Protein 1HUX (pdb70)

Sequence (518 aa):
SIYTLGIDVGSTASKCIILKDGKEIVAKSLVAVGTGTSGPARSISEVLENAHMKKEDMAFTLATGYGRNSLEGIADKQMSELSCHAMGASFIWPNVHTVIDIGGQDVKVIHVENGTMTNFQMNDKCAAGTGRFLDVMANILEVKVSDLAELGAKSTKRVAISSTCTVFAESEVISQLSKGTDKIDIIAGIHRSVASRVIGLANRVGIVKDVVMTGGVAQNYGVRGALEEGLGVEIKTSPLAQYNGALGAALYAYKKAAKSIYTLGIDVGSTASKCIILKDGKEIVAKSLVAVGTGTSGPARSISEVLENAHMKKEDMAFTLATGYGRNSLEGIADKQMSELSCHAMGASFIWPNVHTVIDIGGQDVKVIHVENGTMTNFQMNDKCAAGTGRFLDVMANILEVKVSDLAELGAKSTKRVAISSTCTVFAESEVISQLSKGTDKIDIIAGIHRSVASRVIGLANRVGIVKDVVMTGGVAQNYGVRGALEEGLGVEIKTSPLAQYNGALGAALYAYKKAAK

Organism: Acidaminococcus fermentans (strain ATCC 25085 / DSM 20731 / CCUG 9996 / CIP 106432 / VR4) (NCBI:txid591001)

Radius of gyration: 27.6 Å; Cα contacts (8 Å, |Δi|>4): 1201; chains: 2; bounding box: 55×77×80 Å

InterPro domains:
  IPR002731 ATPase, BadF/BadG/BcrA/BcrD type [PF01869] (6-254)
  IPR008275 Acyl-CoA dehydratase activase domain [TIGR00241] (4-252)
  IPR043129 ATPase, nucleotide binding domain [SSF53067] (3-256)
  IPR051805 Dehydratase Activator and Reductase Protein [PTHR32329] (4-258)

B-factor: mean 43.53, std 24.85, range [10.23, 108.23]

Foldseek 3Di:
DAKAKFWADEPFKIKIWIDDLLQDTQFMFIFGDDVVPPHSVVRVVVGCVSNVHDLVRHLAYEAEYDPSCVVVVSHPYYDYLLLLLLQLVCSVPVPAQWEWEAEQQKTKIFGHDPSGGPDMFMDRDARALHVVLLVLQCVLVVHDSLCLLVLLVPDDDADAQPDLHSVSSSVVLVVCVVVVHDPSRNSLRSLLSSLVVSVVRCVVPDDDPAYEYAAPCSSSVSNVVSNCVVVVHDYHYDPCRNVSSRSSRRSVGSVVSVD/DAKAKFWADEPFKIKIWIDDLLQDTQFMFIFGCDPDPCRSVVRVVVGCVSNVHDLVSHLFYEYEYDVRVVCVVSHDYYDYLLLLLLQLVCSVPVPAQWEWEAEQQKTKIFGHDPSGGPDMFMDRDARALHVSLLVLQCVLLVHDSLCLLVLLVPDDDADAQPDLHSVSSSVVLVVCVVVVHDPSNSSLRSLLSSLVVSVVRCVVPDDDPAYEYAYPCSSSVSNVVSNCVVVVHDYHYDPCRNVSSRSSRRSVGSVVSVD

CATH classification: 3.30.420.40 (+1 more: 3.30.420.40)

Structure (mmCIF, N/CA/C/O backbone):
data_1HUX
#
_entry.id   1HUX
#
_cell.length_a   82.070
_cell.length_b   51.990
_cell.length_c   74.700
_cell.angle_alpha   90.00
_cell.angle_beta   118.81
_cell.angle_gamma   90.00
#
_symmetry.space_group_name_H-M   'P 1 21 1'
#
loop_
_entity.id
_entity.type
_entity.pdbx_description
1 polymer 'ACTIVATOR OF (R)-2-HYDROXYGLUTARYL-COA DEHYDRATASE'
2 non-polymer 'IRON/SULFUR CLUSTER'
3 non-polymer "ADENOSINE-5'-DIPHOSPHATE"
#
loop_
_atom_site.group_PDB
_atom_site.id
_atom_site.type_symbol
_atom_site.label_atom_id
_atom_site.label_alt_id
_atom_site.label_comp_id
_atom_site.label_asym_id
_atom_site.label_entity_id
_atom_site.label_seq_id
_atom_site.pdbx_PDB_ins_code
_atom_site.Cartn_x
_atom_site.Cartn_y
_atom_site.Cartn_z
_atom_site.occupancy
_atom_site.B_iso_or_equiv
_atom_site.auth_seq_id
_atom_site.auth_comp_id
_atom_site.auth_asym_id
_atom_site.auth_atom_id
_atom_site.pdbx_PDB_model_num
ATOM 1 N N . SER A 1 2 ? 34.812 20.247 29.425 1.00 14.30 2 SER A N 1
ATOM 2 C CA . SER A 1 2 ? 33.525 19.677 28.928 1.00 14.30 2 SER A CA 1
ATOM 3 C C . SER A 1 2 ? 32.303 19.901 29.838 1.00 14.30 2 SER A C 1
ATOM 4 O O . SER A 1 2 ? 31.176 19.966 29.340 1.00 14.30 2 SER A O 1
ATOM 7 N N . ILE A 1 3 ? 32.505 19.987 31.156 1.00 27.81 3 ILE A N 1
ATOM 8 C CA . ILE A 1 3 ? 31.389 20.260 32.073 1.00 27.81 3 ILE A CA 1
ATOM 9 C C . ILE A 1 3 ? 31.453 21.703 32.560 1.00 27.81 3 ILE A C 1
ATOM 10 O O . ILE A 1 3 ? 32.404 22.099 33.245 1.00 27.81 3 ILE A O 1
ATOM 15 N N . TYR A 1 4 ? 30.436 22.484 32.196 1.00 17.02 4 TYR A N 1
ATOM 16 C CA . TYR A 1 4 ? 30.394 23.895 32.568 1.00 17.02 4 TYR A CA 1
ATOM 17 C C . TYR A 1 4 ? 29.417 24.146 33.690 1.00 17.02 4 TYR A C 1
ATOM 18 O O . TYR A 1 4 ? 28.296 23.637 33.665 1.00 17.02 4 TYR A O 1
ATOM 27 N N . THR A 1 5 ? 29.850 24.934 34.673 1.00 12.77 5 THR A N 1
ATOM 28 C CA . THR A 1 5 ? 29.005 25.257 35.828 1.00 12.77 5 THR A CA 1
ATOM 29 C C . THR A 1 5 ? 28.912 26.747 36.074 1.00 12.77 5 THR A C 1
ATOM 30 O O . THR A 1 5 ? 29.779 27.535 35.673 1.00 12.77 5 THR A O 1
ATOM 34 N N . LEU A 1 6 ? 27.853 27.123 36.767 1.00 11.15 6 LEU A N 1
ATOM 35 C CA . LEU A 1 6 ? 27.605 28.514 37.035 1.00 11.15 6 LEU A CA 1
ATOM 36 C C . LEU A 1 6 ? 27.524 28.844 38.520 1.00 11.15 6 LEU A C 1
ATOM 37 O O . LEU A 1 6 ? 26.681 28.302 39.251 1.00 11.15 6 LEU A O 1
ATOM 42 N N . GLY A 1 7 ? 28.415 29.745 38.942 1.00 15.44 7 GLY A N 1
ATOM 43 C CA . GLY A 1 7 ? 28.438 30.220 40.314 1.00 15.44 7 GLY A CA 1
ATOM 44 C C . GLY A 1 7 ? 27.854 31.627 40.328 1.00 15.44 7 GLY A C 1
ATOM 45 O O . GLY A 1 7 ? 28.277 32.490 39.545 1.00 15.44 7 GLY A O 1
ATOM 46 N N . ILE A 1 8 ? 26.877 31.854 41.204 1.00 11.25 8 ILE A N 1
ATOM 47 C CA . ILE A 1 8 ? 26.226 33.154 41.310 1.00 11.25 8 ILE A CA 1
ATOM 48 C C . ILE A 1 8 ? 26.227 33.660 42.749 1.00 11.25 8 ILE A C 1
ATOM 49 O O . ILE A 1 8 ? 25.587 33.080 43.636 1.00 11.25 8 ILE A O 1
ATOM 54 N N . ASP A 1 9 ? 26.950 34.757 42.960 1.00 12.20 9 ASP A N 1
ATOM 55 C CA . ASP A 1 9 ? 27.053 35.396 44.270 1.00 12.20 9 ASP A CA 1
ATOM 56 C C . ASP A 1 9 ? 26.245 36.687 44.269 1.00 12.20 9 ASP A C 1
ATOM 57 O O . ASP A 1 9 ? 26.732 37.720 43.821 1.00 12.20 9 ASP A O 1
ATOM 62 N N . VAL A 1 10 ? 25.016 36.646 44.753 1.00 10.73 10 VAL A N 1
ATOM 63 C CA . VAL A 1 10 ? 24.206 37.862 44.755 1.00 10.73 10 VAL A CA 1
ATOM 64 C C . VAL A 1 10 ? 24.321 38.615 46.081 1.00 10.73 10 VAL A C 1
ATOM 65 O O . VAL A 1 10 ? 23.657 38.281 47.062 1.00 10.73 10 VAL A O 1
ATOM 69 N N . GLY A 1 11 ? 25.178 39.630 46.110 1.00 33.40 11 GLY A N 1
ATOM 70 C CA . GLY A 1 11 ? 25.360 40.408 47.326 1.00 33.40 11 GLY A CA 1
ATOM 71 C C . GLY A 1 11 ? 24.371 41.549 47.483 1.00 33.40 11 GLY A C 1
ATOM 72 O O . GLY A 1 11 ? 23.435 41.682 46.690 1.00 33.40 11 GLY A O 1
ATOM 73 N N . SER A 1 12 ? 24.567 42.373 48.509 1.00 37.08 12 SER A N 1
ATOM 74 C CA . SER A 1 12 ? 23.680 43.513 48.762 1.00 37.08 12 SER A CA 1
ATOM 75 C C . SER A 1 12 ? 24.051 44.713 47.873 1.00 37.08 12 SER A C 1
ATOM 76 O O . SER A 1 12 ? 23.223 45.576 47.580 1.00 37.08 12 SER A O 1
ATOM 79 N N . THR A 1 13 ? 25.304 44.741 47.438 1.00 24.99 13 THR A N 1
ATOM 80 C CA . THR A 1 13 ? 25.829 45.807 46.597 1.00 24.99 13 THR A CA 1
ATOM 81 C C . THR A 1 13 ? 25.870 45.408 45.131 1.00 24.99 13 THR A C 1
ATOM 82 O O . THR A 1 13 ? 25.497 46.174 44.247 1.00 24.99 13 THR A O 1
ATOM 86 N N . ALA A 1 14 ? 26.343 44.202 44.872 1.00 33.16 14 ALA A N 1
ATOM 87 C CA . ALA A 1 14 ? 26.453 43.758 43.503 1.00 33.16 14 ALA A CA 1
ATOM 88 C C . ALA A 1 14 ? 26.182 42.281 43.392 1.00 33.16 14 ALA A C 1
ATOM 89 O O . ALA A 1 14 ? 26.089 41.578 44.392 1.00 33.16 14 ALA A O 1
ATOM 91 N N . SER A 1 15 ? 26.061 41.819 42.156 1.00 16.06 15 SER A N 1
ATOM 92 C CA . SER A 1 15 ? 25.820 40.417 41.876 1.00 16.06 15 SER A CA 1
ATOM 93 C C . SER A 1 15 ? 26.967 39.993 40.972 1.00 16.06 15 SER A C 1
ATOM 94 O O . SER A 1 15 ? 27.163 40.570 39.893 1.00 16.06 15 SER A O 1
ATOM 97 N N . LYS A 1 16 ? 27.751 39.017 41.432 1.00 11.97 16 LYS A N 1
ATOM 98 C CA . LYS A 1 16 ? 28.894 38.520 40.659 1.00 11.97 16 LYS A CA 1
ATOM 99 C C . LYS A 1 16 ? 28.575 37.126 40.139 1.00 11.97 16 LYS A C 1
ATOM 100 O O . LYS A 1 16 ? 27.814 36.372 40.768 1.00 11.97 16 LYS A O 1
ATOM 106 N N . CYS A 1 17 ? 29.153 36.793 38.986 1.00 10.23 17 CYS A N 1
ATOM 107 C CA . CYS A 1 17 ? 28.935 35.502 38.362 1.00 10.23 17 CYS A CA 1
ATOM 108 C C . CYS A 1 17 ? 30.209 34.895 37.848 1.00 10.23 17 CYS A C 1
ATOM 109 O O . CYS A 1 17 ? 31.106 35.589 37.345 1.00 10.23 17 CYS A O 1
ATOM 112 N N . ILE A 1 18 ? 30.270 33.574 37.963 1.00 24.49 18 ILE A N 1
ATOM 113 C CA . ILE A 1 18 ? 31.409 32.819 37.482 1.00 24.49 18 ILE A CA 1
ATOM 114 C C . ILE A 1 18 ? 30.956 31.547 36.763 1.00 24.49 18 ILE A C 1
ATOM 115 O O . ILE A 1 18 ? 29.976 30.904 37.158 1.00 24.49 18 ILE A O 1
ATOM 120 N N . ILE A 1 19 ? 31.671 31.208 35.691 1.00 10.23 19 ILE A N 1
ATOM 121 C CA . ILE A 1 19 ? 31.405 29.995 34.920 1.00 10.23 19 ILE A CA 1
ATOM 122 C C . ILE A 1 19 ? 32.746 29.316 34.702 1.00 10.23 19 ILE A C 1
ATOM 123 O O . ILE A 1 19 ? 33.685 29.932 34.175 1.00 10.23 19 ILE A O 1
ATOM 128 N N . LEU A 1 20 ? 32.855 28.061 35.117 1.00 12.33 20 LEU A N 1
ATOM 129 C CA . LEU A 1 20 ? 34.106 27.346 34.892 1.00 12.33 20 LEU A CA 1
ATOM 130 C C . LEU A 1 20 ? 33.924 25.972 34.251 1.00 12.33 20 LEU A C 1
ATOM 131 O O . LEU A 1 20 ? 32.881 25.299 34.407 1.00 12.33 20 LEU A O 1
ATOM 136 N N . LYS A 1 21 ? 34.958 25.581 33.512 1.00 26.09 21 LYS A N 1
ATOM 137 C CA . LYS A 1 21 ? 34.981 24.321 32.797 1.00 26.09 21 LYS A CA 1
ATOM 138 C C . LYS A 1 21 ? 35.732 23.240 33.571 1.00 26.09 21 LYS A C 1
ATOM 139 O O . LYS A 1 21 ? 36.940 23.362 33.819 1.00 26.09 21 LYS A O 1
ATOM 145 N N . ASP A 1 22 ? 35.001 22.191 33.951 1.00 35.88 22 ASP A N 1
ATOM 146 C CA . ASP A 1 22 ? 35.560 21.049 34.677 1.00 35.88 22 ASP A CA 1
ATOM 147 C C . ASP A 1 22 ? 36.021 21.449 36.061 1.00 35.88 22 ASP A C 1
ATOM 148 O O . ASP A 1 22 ? 36.823 20.752 36.679 1.00 35.88 22 ASP A O 1
ATOM 153 N N . GLY A 1 23 ? 35.488 22.567 36.545 1.00 26.44 23 GLY A N 1
ATOM 154 C CA . GLY A 1 23 ? 35.852 23.069 37.860 1.00 26.44 23 GLY A CA 1
ATOM 155 C C . GLY A 1 23 ? 37.324 23.408 37.980 1.00 26.44 23 GLY A C 1
ATOM 156 O O . GLY A 1 23 ? 37.837 23.563 39.085 1.00 26.44 23 GLY A O 1
ATOM 157 N N . LYS A 1 24 ? 38.004 23.548 36.848 1.00 32.72 24 LYS A N 1
ATOM 158 C CA . LYS A 1 24 ? 39.430 23.834 36.870 1.00 32.72 24 LYS A CA 1
ATOM 159 C C . LYS A 1 24 ? 39.844 25.183 36.289 1.00 32.72 24 LYS A C 1
ATOM 160 O O . LYS A 1 24 ? 40.873 25.732 36.685 1.00 32.72 24 LYS A O 1
ATOM 166 N N . GLU A 1 25 ? 39.072 25.717 35.348 1.00 28.64 25 GLU A N 1
ATOM 167 C CA . GLU A 1 25 ? 39.430 27.001 34.764 1.00 28.64 25 GLU A CA 1
ATOM 168 C C . GLU A 1 25 ? 38.227 27.911 34.614 1.00 28.64 25 GLU A C 1
ATOM 169 O O . GLU A 1 25 ? 37.120 27.464 34.295 1.00 28.64 25 GLU A O 1
ATOM 175 N N . ILE A 1 26 ? 38.450 29.195 34.862 1.00 39.30 26 ILE A N 1
ATOM 176 C CA . ILE A 1 26 ? 37.399 30.199 34.745 1.00 39.30 26 ILE A CA 1
ATOM 177 C C . ILE A 1 26 ? 37.262 30.583 33.276 1.00 39.30 26 ILE A C 1
ATOM 178 O O . ILE A 1 26 ? 38.244 30.965 32.631 1.00 39.30 26 ILE A O 1
ATOM 183 N N . VAL A 1 27 ? 36.050 30.473 32.738 1.00 19.02 27 VAL A N 1
ATOM 184 C CA . VAL A 1 27 ? 35.848 30.821 31.334 1.00 19.02 27 VAL A CA 1
ATOM 185 C C . VAL A 1 27 ? 35.298 32.233 31.227 1.00 19.02 27 VAL A C 1
ATOM 186 O O . VAL A 1 27 ? 35.621 32.964 30.297 1.00 19.02 27 VAL A O 1
ATOM 190 N N . ALA A 1 28 ? 34.487 32.628 32.196 1.00 13.06 28 ALA A N 1
ATOM 191 C CA . ALA A 1 28 ? 33.926 33.960 32.165 1.00 13.06 28 ALA A CA 1
ATOM 192 C C . ALA A 1 28 ? 33.343 34.357 33.512 1.00 13.06 28 ALA A C 1
ATOM 193 O O . ALA A 1 28 ? 32.939 33.494 34.317 1.00 13.06 28 ALA A O 1
ATOM 195 N N . LYS A 1 29 ? 33.295 35.670 33.747 1.00 19.58 29 LYS A N 1
ATOM 196 C CA . LYS A 1 29 ? 32.750 36.223 34.986 1.00 19.58 29 LYS A CA 1
ATOM 197 C C . LYS A 1 29 ? 31.997 37.491 34.664 1.00 19.58 29 LYS A C 1
ATOM 198 O O . LYS A 1 29 ? 32.152 38.049 33.584 1.00 19.58 29 LYS A O 1
ATOM 204 N N . SER A 1 30 ? 31.189 37.953 35.604 1.00 32.63 30 SER A N 1
ATOM 205 C CA . SER A 1 30 ? 30.453 39.179 35.385 1.00 32.63 30 SER A CA 1
ATOM 206 C C . SER A 1 30 ? 30.115 39.845 36.724 1.00 32.63 30 SER A C 1
ATOM 207 O O . SER A 1 30 ? 30.178 39.210 37.785 1.00 32.63 30 SER A O 1
ATOM 210 N N . LEU A 1 31 ? 29.766 41.128 36.668 1.00 13.85 31 LEU A N 1
ATOM 211 C CA . LEU A 1 31 ? 29.435 41.886 37.864 1.00 13.85 31 LEU A CA 1
ATOM 212 C C . LEU A 1 31 ? 28.425 42.969 37.516 1.00 13.85 31 LEU A C 1
ATOM 213 O O . LEU A 1 31 ? 28.662 43.779 36.624 1.00 13.85 31 LEU A O 1
ATOM 218 N N . VAL A 1 32 ? 27.308 42.986 38.230 1.00 11.13 32 VAL A N 1
ATOM 219 C CA . VAL A 1 32 ? 26.258 43.955 37.970 1.00 11.13 32 VAL A CA 1
ATOM 220 C C . VAL A 1 32 ? 25.735 44.580 39.254 1.00 11.13 32 VAL A C 1
ATOM 221 O O . VAL A 1 32 ? 25.351 43.866 40.186 1.00 11.13 32 VAL A O 1
ATOM 225 N N . ALA A 1 33 ? 25.683 45.911 39.289 1.00 15.09 33 ALA A N 1
ATOM 226 C CA . ALA A 1 33 ? 25.215 46.598 40.484 1.00 15.09 33 ALA A CA 1
ATOM 227 C C . ALA A 1 33 ? 23.823 46.139 40.868 1.00 15.09 33 ALA A C 1
ATOM 228 O O . ALA A 1 33 ? 23.046 45.684 40.043 1.00 15.09 33 ALA A O 1
ATOM 230 N N . VAL A 1 34 ? 23.535 46.184 42.150 1.00 31.52 34 VAL A N 1
ATOM 231 C CA . VAL A 1 34 ? 22.251 45.737 42.599 1.00 31.52 34 VAL A CA 1
ATOM 232 C C . VAL A 1 34 ? 21.449 46.936 43.007 1.00 31.52 34 VAL A C 1
ATOM 233 O O . VAL A 1 34 ? 21.732 47.561 44.022 1.00 31.52 34 VAL A O 1
ATOM 237 N N . GLY A 1 35 ? 20.464 47.283 42.192 1.00 28.63 35 GLY A N 1
ATOM 238 C CA . GLY A 1 35 ? 19.616 48.412 42.521 1.00 28.63 35 GLY A CA 1
ATOM 239 C C . GLY A 1 35 ? 18.215 47.909 42.817 1.00 28.63 35 GLY A C 1
ATOM 240 O O . GLY A 1 35 ? 17.850 46.789 42.450 1.00 28.63 35 GLY A O 1
ATOM 241 N N . THR A 1 36 ? 17.424 48.727 43.496 1.00 31.45 36 THR A N 1
ATOM 242 C CA . THR A 1 36 ? 16.055 48.350 43.812 1.00 31.45 36 THR A CA 1
ATOM 243 C C . THR A 1 36 ? 15.338 48.169 42.478 1.00 31.45 36 THR A C 1
ATOM 244 O O . THR A 1 36 ? 15.453 49.020 41.603 1.00 31.45 36 THR A O 1
ATOM 248 N N . GLY A 1 37 ? 14.609 47.070 42.314 1.00 14.71 37 GLY A N 1
ATOM 249 C CA . GLY A 1 37 ? 13.901 46.839 41.061 1.00 14.71 37 GLY A CA 1
ATOM 250 C C . GLY A 1 37 ? 14.810 46.567 39.864 1.00 14.71 37 GLY A C 1
ATOM 251 O O . GLY A 1 37 ? 14.448 45.839 38.942 1.00 14.71 37 GLY A O 1
ATOM 252 N N . THR A 1 38 ? 16.001 47.150 39.883 1.00 10.23 38 THR A N 1
ATOM 253 C CA . THR A 1 38 ? 16.987 46.988 38.816 1.00 10.23 38 THR A CA 1
ATOM 254 C C . THR A 1 38 ? 17.191 45.553 38.240 1.00 10.23 38 THR A C 1
ATOM 255 O O . THR A 1 38 ? 17.713 45.407 37.131 1.00 10.23 38 THR A O 1
ATOM 259 N N . SER A 1 39 ? 16.780 44.510 38.968 1.00 23.19 39 SER A N 1
ATOM 260 C CA . SER A 1 39 ? 16.982 43.111 38.533 1.00 23.19 39 SER A CA 1
ATOM 261 C C . SER A 1 39 ? 18.395 42.898 37.954 1.00 23.19 39 SER A C 1
ATOM 262 O O . SER A 1 39 ? 18.585 42.555 36.776 1.00 23.19 39 SER A O 1
ATOM 265 N N . GLY A 1 40 ? 19.380 43.105 38.829 1.00 17.75 40 GLY A N 1
ATOM 266 C CA . GLY A 1 40 ? 20.799 43.014 38.498 1.00 17.75 40 GLY A CA 1
ATOM 267 C C . GLY A 1 40 ? 21.385 41.631 38.650 1.00 17.75 40 GLY A C 1
ATOM 268 O O . GLY A 1 40 ? 22.372 41.293 37.996 1.00 17.75 40 GLY A O 1
ATOM 269 N N . PRO A 1 41 ? 20.838 40.825 39.564 1.00 17.24 41 PRO A N 1
ATOM 270 C CA . PRO A 1 41 ? 21.387 39.479 39.702 1.00 17.24 41 PRO A CA 1
ATOM 271 C C . PRO A 1 41 ? 21.078 38.759 38.382 1.00 17.24 41 PRO A C 1
ATOM 272 O O . PRO A 1 41 ? 21.940 38.097 37.787 1.00 17.24 41 PRO A O 1
ATOM 276 N N . ALA A 1 42 ? 19.842 38.925 37.913 1.00 27.93 42 ALA A N 1
ATOM 277 C CA . ALA A 1 42 ? 19.431 38.314 36.656 1.00 27.93 42 ALA A CA 1
ATOM 278 C C . ALA A 1 42 ? 20.343 38.814 35.537 1.00 27.93 42 ALA A C 1
ATOM 279 O O . ALA A 1 42 ? 20.914 38.021 34.778 1.00 27.93 42 ALA A O 1
ATOM 281 N N . ARG A 1 43 ? 20.491 40.132 35.451 1.00 19.67 43 ARG A N 1
ATOM 282 C CA . ARG A 1 43 ? 21.359 40.715 34.438 1.00 19.67 43 ARG A CA 1
ATOM 283 C C . ARG A 1 43 ? 22.743 40.139 34.391 1.00 19.67 43 ARG A C 1
ATOM 284 O O . ARG A 1 43 ? 23.290 39.911 33.311 1.00 19.67 43 ARG A O 1
ATOM 292 N N . SER A 1 44 ? 23.326 39.952 35.571 1.00 20.09 44 SER A N 1
ATOM 293 C CA . SER A 1 44 ? 24.681 39.422 35.663 1.00 20.09 44 SER A CA 1
ATOM 294 C C . SER A 1 44 ? 24.775 38.023 35.059 1.00 20.09 44 SER A C 1
ATOM 295 O O . SER A 1 44 ? 25.796 37.666 34.459 1.00 20.09 44 SER A O 1
ATOM 298 N N . ILE A 1 45 ? 23.707 37.241 35.206 1.00 20.10 45 ILE A N 1
ATOM 299 C CA . ILE A 1 45 ? 23.692 35.887 34.657 1.00 20.10 45 ILE A CA 1
ATOM 300 C C . ILE A 1 45 ? 23.781 35.951 33.131 1.00 20.10 45 ILE A C 1
ATOM 301 O O . ILE A 1 45 ? 24.549 35.214 32.500 1.00 20.10 45 ILE A O 1
ATOM 306 N N . SER A 1 46 ? 22.993 36.849 32.550 1.00 25.08 46 SER A N 1
ATOM 307 C CA . SER A 1 46 ? 22.991 37.055 31.108 1.00 25.08 46 SER A CA 1
ATOM 308 C C . SER A 1 46 ? 24.398 37.500 30.709 1.00 25.08 46 SER A C 1
ATOM 309 O O . SER A 1 46 ? 24.995 36.976 29.764 1.00 25.08 46 SER A O 1
ATOM 312 N N . GLU A 1 47 ? 24.917 38.478 31.450 1.00 12.49 47 GLU A N 1
ATOM 313 C CA . GLU A 1 47 ? 26.252 39.005 31.214 1.00 12.49 47 GLU A CA 1
ATOM 314 C C . GLU A 1 47 ? 27.289 37.887 31.061 1.00 12.49 47 GLU A C 1
ATOM 315 O O . GLU A 1 47 ? 28.065 37.885 30.101 1.00 12.49 47 GLU A O 1
ATOM 321 N N . VAL A 1 48 ? 27.310 36.949 32.010 1.00 13.96 48 VAL A N 1
ATOM 322 C CA . VAL A 1 48 ? 28.289 35.863 31.950 1.00 13.96 48 VAL A CA 1
ATOM 323 C C . VAL A 1 48 ? 28.060 35.000 30.736 1.00 13.96 48 VAL A C 1
ATOM 324 O O . VAL A 1 48 ? 28.955 34.828 29.893 1.00 13.96 48 VAL A O 1
ATOM 328 N N . LEU A 1 49 ? 26.849 34.462 30.659 1.00 18.28 49 LEU A N 1
ATOM 329 C CA . LEU A 1 49 ? 26.497 33.603 29.556 1.00 18.28 49 LEU A CA 1
ATOM 330 C C . LEU A 1 49 ? 26.946 34.240 28.240 1.00 18.28 49 LEU A C 1
ATOM 331 O O . LEU A 1 49 ? 27.551 33.571 27.389 1.00 18.28 49 LEU A O 1
ATOM 336 N N . GLU A 1 50 ? 26.697 35.539 28.088 1.00 19.26 50 GLU A N 1
ATOM 337 C CA . GLU A 1 50 ? 27.097 36.231 26.872 1.00 19.26 50 GLU A CA 1
ATOM 338 C C . GLU A 1 50 ? 28.601 36.227 26.717 1.00 19.26 50 GLU A C 1
ATOM 339 O O . GLU A 1 50 ? 29.128 35.768 25.704 1.00 19.26 50 GLU A O 1
ATOM 345 N N . ASN A 1 51 ? 29.291 36.738 27.729 1.00 38.36 51 ASN A N 1
ATOM 346 C CA . ASN A 1 51 ? 30.743 36.798 27.701 1.00 38.36 51 ASN A CA 1
ATOM 347 C C . ASN A 1 51 ? 31.319 35.449 27.301 1.00 38.36 51 ASN A C 1
ATOM 348 O O . ASN A 1 51 ? 32.289 35.383 26.541 1.00 38.36 51 ASN A O 1
ATOM 353 N N . ALA A 1 52 ? 30.696 34.383 27.801 1.00 41.49 52 ALA A N 1
ATOM 354 C CA . ALA A 1 52 ? 31.135 33.013 27.536 1.00 41.49 52 ALA A CA 1
ATOM 355 C C . ALA A 1 52 ? 30.642 32.442 26.209 1.00 41.49 52 ALA A C 1
ATOM 356 O O . ALA A 1 52 ? 31.230 31.502 25.674 1.00 41.49 52 ALA A O 1
ATOM 358 N N . HIS A 1 53 ? 29.563 33.013 25.687 1.00 28.01 53 HIS A N 1
ATOM 359 C CA . HIS A 1 53 ? 28.974 32.565 24.427 1.00 28.01 53 HIS A CA 1
ATOM 360 C C . HIS A 1 53 ? 28.260 31.245 24.626 1.00 28.01 53 HIS A C 1
ATOM 361 O O . HIS A 1 53 ? 28.427 30.334 23.820 1.00 28.01 53 HIS A O 1
ATOM 368 N N . MET A 1 54 ? 27.483 31.137 25.701 1.00 12.85 54 MET A N 1
ATOM 369 C CA . MET A 1 54 ? 26.745 29.911 25.971 1.00 12.85 54 MET A CA 1
ATOM 370 C C . MET A 1 54 ? 25.381 30.238 26.504 1.00 12.85 54 MET A C 1
ATOM 371 O O . MET A 1 54 ? 25.094 31.384 26.843 1.00 12.85 54 MET A O 1
ATOM 376 N N . LYS A 1 55 ? 24.524 29.233 26.553 1.00 21.83 55 LYS A N 1
ATOM 377 C CA . LYS A 1 55 ? 23.185 29.461 27.060 1.00 21.83 55 LYS A CA 1
ATOM 378 C C . LYS A 1 55 ? 23.017 28.787 28.418 1.00 21.83 55 LYS A C 1
ATOM 379 O O . LYS A 1 55 ? 23.739 27.844 28.759 1.00 21.83 55 LYS A O 1
ATOM 385 N N . LYS A 1 56 ? 22.082 29.312 29.201 1.00 29.11 56 LYS A N 1
ATOM 386 C CA . LYS A 1 56 ? 21.782 28.775 30.514 1.00 29.11 56 LYS A CA 1
ATOM 387 C C . LYS A 1 56 ? 21.679 27.252 30.433 1.00 29.11 56 LYS A C 1
ATOM 388 O O . LYS A 1 56 ? 22.045 26.546 31.381 1.00 29.11 56 LYS A O 1
ATOM 394 N N . GLU A 1 57 ? 21.194 26.747 29.294 1.00 38.33 57 GLU A N 1
ATOM 395 C CA . GLU A 1 57 ? 21.021 25.305 29.096 1.00 38.33 57 GLU A CA 1
ATOM 396 C C . GLU A 1 57 ? 22.345 24.566 28.942 1.00 38.33 57 GLU A C 1
ATOM 397 O O . GLU A 1 57 ? 22.373 23.342 28.926 1.00 38.33 57 GLU A O 1
ATOM 403 N N . ASP A 1 58 ? 23.439 25.317 28.839 1.00 30.03 58 ASP A N 1
ATOM 404 C CA . ASP A 1 58 ? 24.783 24.738 28.703 1.00 30.03 58 ASP A CA 1
ATOM 405 C C . ASP A 1 58 ? 25.455 24.500 30.058 1.00 30.03 58 ASP A C 1
ATOM 406 O O . ASP A 1 58 ? 26.494 23.841 30.169 1.00 30.03 58 ASP A O 1
ATOM 411 N N . MET A 1 59 ? 24.852 25.053 31.093 1.00 22.90 59 MET A N 1
ATOM 412 C CA . MET A 1 59 ? 25.378 24.893 32.422 1.00 22.90 59 MET A CA 1
ATOM 413 C C . MET A 1 59 ? 24.902 23.563 32.994 1.00 22.90 59 MET A C 1
ATOM 414 O O . MET A 1 59 ? 23.694 23.293 32.999 1.00 22.90 59 MET A O 1
ATOM 419 N N . ALA A 1 60 ? 25.860 22.748 33.459 1.00 10.23 60 ALA A N 1
ATOM 420 C CA . ALA A 1 60 ? 25.603 21.442 34.073 1.00 10.23 60 ALA A CA 1
ATOM 421 C C . ALA A 1 60 ? 24.872 21.604 35.412 1.00 10.23 60 ALA A C 1
ATOM 422 O O . ALA A 1 60 ? 23.891 20.914 35.705 1.00 10.23 60 ALA A O 1
ATOM 424 N N . PHE A 1 61 ? 25.351 22.532 36.227 1.00 19.42 61 PHE A N 1
ATOM 425 C CA . PHE A 1 61 ? 24.727 22.778 37.515 1.00 19.42 61 PHE A CA 1
ATOM 426 C C . PHE A 1 61 ? 24.873 24.268 37.832 1.00 19.42 61 PHE A C 1
ATOM 427 O O . PHE A 1 61 ? 25.871 24.902 37.471 1.00 19.42 61 PHE A O 1
ATOM 435 N N . THR A 1 62 ? 23.867 24.829 38.487 1.00 11.67 62 THR A N 1
ATOM 436 C CA . THR A 1 62 ? 23.909 26.232 38.846 1.00 11.67 62 THR A CA 1
ATOM 437 C C . THR A 1 62 ? 23.733 26.350 40.354 1.00 11.67 62 THR A C 1
ATOM 438 O O . THR A 1 62 ? 22.799 25.791 40.938 1.00 11.67 62 THR A O 1
ATOM 442 N N . LEU A 1 63 ? 24.648 27.086 40.975 1.00 11.62 63 LEU A N 1
ATOM 443 C CA . LEU A 1 63 ? 24.618 27.268 42.406 1.00 11.62 63 LEU A CA 1
ATOM 444 C C . LEU A 1 63 ? 24.675 28.742 42.764 1.00 11.62 63 LEU A C 1
ATOM 445 O O . LEU A 1 63 ? 25.589 29.455 42.355 1.00 11.62 63 LEU A O 1
ATOM 450 N N . ALA A 1 64 ? 23.696 29.188 43.538 1.00 22.49 64 ALA A N 1
ATOM 451 C CA . ALA A 1 64 ? 23.628 30.576 43.954 1.00 22.49 64 ALA A CA 1
ATOM 452 C C . ALA A 1 64 ? 23.958 30.751 45.427 1.00 22.49 64 ALA A C 1
ATOM 453 O O . ALA A 1 64 ? 23.642 29.896 46.250 1.00 22.49 64 ALA A O 1
ATOM 455 N N . THR A 1 65 ? 24.584 31.882 45.747 1.00 43.07 65 THR A N 1
ATOM 456 C CA . THR A 1 65 ? 24.968 32.216 47.114 1.00 43.07 65 THR A CA 1
ATOM 457 C C . THR A 1 65 ? 24.877 33.727 47.299 1.00 43.07 65 THR A C 1
ATOM 458 O O . THR A 1 65 ? 24.691 34.467 46.335 1.00 43.07 65 THR A O 1
ATOM 462 N N . GLY A 1 66 ? 25.008 34.185 48.537 1.00 29.56 66 GLY A N 1
ATOM 463 C CA . GLY A 1 66 ? 24.968 35.613 48.792 1.00 29.56 66 GLY A CA 1
ATOM 464 C C . GLY A 1 66 ? 23.788 36.047 49.626 1.00 29.56 66 GLY A C 1
ATOM 465 O O . GLY A 1 66 ? 23.012 35.210 50.090 1.00 29.56 66 GLY A O 1
ATOM 466 N N . TYR A 1 67 ? 23.654 37.357 49.811 1.00 42.90 67 TYR A N 1
ATOM 467 C CA . TYR A 1 67 ? 22.558 37.922 50.592 1.00 42.90 67 TYR A CA 1
ATOM 468 C C . TYR A 1 67 ? 21.181 37.573 50.028 1.00 42.90 67 TYR A C 1
ATOM 469 O O . TYR A 1 67 ? 20.291 37.152 50.775 1.00 42.90 67 TYR A O 1
ATOM 478 N N . GLY A 1 68 ? 21.014 37.787 48.721 1.00 51.49 68 GLY A N 1
ATOM 479 C CA . GLY A 1 68 ? 19.762 37.492 48.053 1.00 51.49 68 GLY A CA 1
ATOM 480 C C . GLY A 1 68 ? 19.916 36.240 47.218 1.00 51.49 68 GLY A C 1
ATOM 481 O O . GLY A 1 68 ? 19.410 36.166 46.106 1.00 51.49 68 GLY A O 1
ATOM 482 N N . ARG A 1 69 ? 20.627 35.255 47.760 1.00 75.31 69 ARG A N 1
ATOM 483 C CA . ARG A 1 69 ? 20.859 33.987 47.074 1.00 75.31 69 ARG A CA 1
ATOM 484 C C . ARG A 1 69 ? 19.540 33.294 46.732 1.00 75.31 69 ARG A C 1
ATOM 485 O O . ARG A 1 69 ? 19.526 32.333 45.962 1.00 75.31 69 ARG A O 1
ATOM 493 N N . ASN A 1 70 ? 18.435 33.766 47.310 1.00 96.67 70 ASN A N 1
ATOM 494 C CA . ASN A 1 70 ? 17.126 33.163 47.047 1.00 96.67 70 ASN A CA 1
ATOM 495 C C . ASN A 1 70 ? 16.208 34.024 46.188 1.00 96.67 70 ASN A C 1
ATOM 496 O O . ASN A 1 70 ? 15.104 33.598 45.848 1.00 96.67 70 ASN A O 1
ATOM 501 N N . SER A 1 71 ? 16.665 35.225 45.834 1.00 79.17 71 SER A N 1
ATOM 502 C CA . SER A 1 71 ? 15.878 36.128 44.995 1.00 79.17 71 SER A CA 1
ATOM 503 C C . SER A 1 71 ? 15.815 35.551 43.581 1.00 79.17 71 SER A C 1
ATOM 504 O O . SER A 1 71 ? 15.018 35.986 42.751 1.00 79.17 71 SER A O 1
ATOM 507 N N . LEU A 1 72 ? 16.676 34.574 43.318 1.00 81.70 72 LEU A N 1
ATOM 508 C CA . LEU A 1 72 ? 16.731 33.900 42.027 1.00 81.70 72 LEU A CA 1
ATOM 509 C C . LEU A 1 72 ? 16.695 32.407 42.304 1.00 81.70 72 LEU A C 1
ATOM 510 O O . LEU A 1 72 ? 17.361 31.612 41.635 1.00 81.70 72 LEU A O 1
ATOM 515 N N . GLU A 1 73 ? 15.917 32.040 43.315 1.00 102.64 73 GLU A N 1
ATOM 516 C CA . GLU A 1 73 ? 15.775 30.652 43.714 1.00 102.64 73 GLU A CA 1
ATOM 517 C C . GLU A 1 73 ? 15.546 29.751 42.503 1.00 102.64 73 GLU A C 1
ATOM 518 O O . GLU A 1 73 ? 16.230 28.741 42.334 1.00 102.64 73 GLU A O 1
ATOM 524 N N . GLY A 1 74 ? 14.591 30.131 41.657 1.00 80.01 74 GLY A N 1
ATOM 525 C CA . GLY A 1 74 ? 14.275 29.340 40.476 1.00 80.01 74 GLY A CA 1
ATOM 526 C C . GLY A 1 74 ? 15.411 29.175 39.482 1.00 80.01 74 GLY A C 1
ATOM 527 O O . GLY A 1 74 ? 15.396 28.271 38.643 1.00 80.01 74 GLY A O 1
ATOM 528 N N . ILE A 1 75 ? 16.399 30.054 39.571 1.00 81.37 75 ILE A N 1
ATOM 529 C CA . ILE A 1 75 ? 17.543 30.003 38.676 1.00 81.37 75 ILE A CA 1
ATOM 530 C C . ILE A 1 75 ? 18.507 28.925 39.143 1.00 81.37 75 ILE A C 1
ATOM 531 O O . ILE A 1 75 ? 18.822 27.978 38.415 1.00 81.37 75 ILE A O 1
ATOM 536 N N . ALA A 1 76 ? 18.965 29.082 40.378 1.00 45.27 76 ALA A N 1
ATOM 537 C CA . ALA A 1 76 ? 19.903 28.153 40.975 1.00 45.27 76 ALA A CA 1
ATOM 538 C C . ALA A 1 76 ? 19.310 26.772 41.194 1.00 45.27 76 ALA A C 1
ATOM 539 O O . ALA A 1 76 ? 18.152 26.635 41.593 1.00 45.27 76 ALA A O 1
ATOM 541 N N . ASP A 1 77 ? 20.120 25.753 40.924 1.00 30.50 77 ASP A N 1
ATOM 542 C CA . ASP A 1 77 ? 19.702 24.375 41.129 1.00 30.50 77 ASP A CA 1
ATOM 543 C C . ASP A 1 77 ? 19.740 24.229 42.640 1.00 30.50 77 ASP A C 1
ATOM 544 O O . ASP A 1 77 ? 18.883 23.574 43.245 1.00 30.50 77 ASP A O 1
ATOM 549 N N . LYS A 1 78 ? 20.719 24.903 43.242 1.00 60.18 78 LYS A N 1
ATOM 550 C CA . LYS A 1 78 ? 20.923 24.868 44.686 1.00 60.18 78 LYS A CA 1
ATOM 551 C C . LYS A 1 78 ? 21.604 26.150 45.162 1.00 60.18 78 LYS A C 1
ATOM 552 O O . LYS A 1 78 ? 22.352 26.780 44.408 1.00 60.18 78 LYS A O 1
ATOM 558 N N . GLN A 1 79 ? 21.328 26.531 46.409 1.00 41.11 79 GLN A N 1
ATOM 559 C CA . GLN A 1 79 ? 21.917 27.726 47.027 1.00 41.11 79 GLN A CA 1
ATOM 560 C C . GLN A 1 79 ? 22.866 27.304 48.160 1.00 41.11 79 GLN A C 1
ATOM 561 O O . GLN A 1 79 ? 22.738 26.219 48.718 1.00 41.11 79 GLN A O 1
ATOM 567 N N . MET A 1 80 ? 23.820 28.155 48.504 1.00 36.39 80 MET A N 1
ATOM 568 C CA . MET A 1 80 ? 24.763 27.805 49.554 1.00 36.39 80 MET A CA 1
ATOM 569 C C . MET A 1 80 ? 25.282 28.989 50.351 1.00 36.39 80 MET A C 1
ATOM 570 O O . MET A 1 80 ? 25.367 30.110 49.851 1.00 36.39 80 MET A O 1
ATOM 575 N N . SER A 1 81 ? 25.641 28.712 51.600 1.00 35.55 81 SER A N 1
ATOM 576 C CA . SER A 1 81 ? 26.180 29.714 52.506 1.00 35.55 81 SER A CA 1
ATOM 577 C C . SER A 1 81 ? 27.351 30.488 51.905 1.00 35.55 81 SER A C 1
ATOM 578 O O . SER A 1 81 ? 28.230 29.917 51.243 1.00 35.55 81 SER A O 1
ATOM 581 N N . GLU A 1 82 ? 27.364 31.796 52.159 1.00 11.27 82 GLU A N 1
ATOM 582 C CA . GLU A 1 82 ? 28.412 32.654 51.637 1.00 11.27 82 GLU A CA 1
ATOM 583 C C . GLU A 1 82 ? 29.741 32.315 52.280 1.00 11.27 82 GLU A C 1
ATOM 584 O O . GLU A 1 82 ? 30.792 32.474 51.651 1.00 11.27 82 GLU A O 1
ATOM 590 N N . LEU A 1 83 ? 29.704 31.836 53.524 1.00 11.31 83 LEU A N 1
ATOM 591 C CA . LEU A 1 83 ? 30.946 31.459 54.222 1.00 11.31 83 LEU A CA 1
ATOM 592 C C . LEU A 1 83 ? 31.621 30.309 53.489 1.00 11.31 83 LEU A C 1
ATOM 593 O O . LEU A 1 83 ? 32.848 30.303 53.282 1.00 11.31 83 LEU A O 1
ATOM 598 N N . SER A 1 84 ? 30.799 29.346 53.077 1.00 18.91 84 SER A N 1
ATOM 599 C CA . SER A 1 84 ? 31.272 28.146 52.386 1.00 18.91 84 SER A CA 1
ATOM 600 C C . SER A 1 84 ? 31.936 28.428 51.048 1.00 18.91 84 SER A C 1
ATOM 601 O O . SER A 1 84 ? 33.008 27.899 50.734 1.00 18.91 84 SER A O 1
ATOM 604 N N . CYS A 1 85 ? 31.290 29.274 50.260 1.00 14.64 85 CYS A N 1
ATOM 605 C CA . CYS A 1 85 ? 31.806 29.569 48.943 1.00 14.64 85 CYS A CA 1
ATOM 606 C C . CYS A 1 85 ? 33.123 30.298 49.051 1.00 14.64 85 CYS A C 1
ATOM 607 O O . CYS A 1 85 ? 34.076 29.982 48.329 1.00 14.64 85 CYS A O 1
ATOM 610 N N . HIS A 1 86 ? 33.197 31.249 49.978 1.00 10.23 86 HIS A N 1
ATOM 611 C CA . HIS A 1 86 ? 34.427 32.015 50.127 1.00 10.23 86 HIS A CA 1
ATOM 612 C C . HIS A 1 86 ? 35.581 31.113 50.489 1.00 10.23 86 HIS A C 1
ATOM 613 O O . HIS A 1 86 ? 36.704 31.283 50.000 1.00 10.23 86 HIS A O 1
ATOM 620 N N . ALA A 1 87 ? 35.290 30.135 51.338 1.00 10.23 87 ALA A N 1
ATOM 621 C CA . ALA A 1 87 ? 36.310 29.181 51.765 1.00 10.23 87 ALA A CA 1
ATOM 622 C C . ALA A 1 87 ? 36.715 28.319 50.572 1.00 10.23 87 ALA A C 1
ATOM 623 O O . ALA A 1 87 ? 37.899 28.108 50.306 1.00 10.23 87 ALA A O 1
ATOM 625 N N . MET A 1 88 ? 35.708 27.844 49.843 1.00 21.96 88 MET A N 1
ATOM 626 C CA . MET A 1 88 ? 35.939 27.016 48.672 1.00 21.96 88 MET A CA 1
ATOM 627 C C . MET A 1 88 ? 36.719 27.798 47.616 1.00 21.96 88 MET A C 1
ATOM 628 O O . MET A 1 88 ? 37.735 27.316 47.100 1.00 21.96 88 MET A O 1
ATOM 633 N N . GLY A 1 89 ? 36.243 29.013 47.319 1.00 10.48 89 GLY A N 1
ATOM 634 C CA . GLY A 1 89 ? 36.881 29.866 46.324 1.00 10.48 89 GLY A CA 1
ATOM 635 C C . GLY A 1 89 ? 38.305 30.264 46.674 1.00 10.48 89 GLY A C 1
ATOM 636 O O . GLY A 1 89 ? 39.226 30.240 45.833 1.00 10.48 89 GLY A O 1
ATOM 637 N N . ALA A 1 90 ? 38.491 30.645 47.934 1.00 13.21 90 ALA A N 1
ATOM 638 C CA . ALA A 1 90 ? 39.804 31.049 48.404 1.00 13.21 90 ALA A CA 1
ATOM 639 C C . ALA A 1 90 ? 40.775 29.915 48.101 1.00 13.21 90 ALA A C 1
ATOM 640 O O . ALA A 1 90 ? 41.858 30.134 47.529 1.00 13.21 90 ALA A O 1
ATOM 642 N N . SER A 1 91 ? 40.342 28.700 48.455 1.00 15.32 91 SER A N 1
ATOM 643 C CA . SER A 1 91 ? 41.146 27.495 48.273 1.00 15.32 91 SER A CA 1
ATOM 644 C C . SER A 1 91 ? 41.530 27.250 46.839 1.00 15.32 91 SER A C 1
ATOM 645 O O . SER A 1 91 ? 42.614 26.737 46.565 1.00 15.32 91 SER A O 1
ATOM 648 N N . PHE A 1 92 ? 40.650 27.636 45.924 1.00 21.26 92 PHE A N 1
ATOM 649 C CA . PHE A 1 92 ? 40.916 27.470 44.502 1.00 21.26 92 PHE A CA 1
ATOM 650 C C . PHE A 1 92 ? 42.000 28.454 44.064 1.00 21.26 92 PHE A C 1
ATOM 651 O O . PHE A 1 92 ? 42.824 28.141 43.211 1.00 21.26 92 PHE A O 1
ATOM 659 N N . ILE A 1 93 ? 42.000 29.641 44.661 1.00 21.87 93 ILE A N 1
ATOM 660 C CA . ILE A 1 93 ? 42.982 30.661 44.298 1.00 21.87 93 ILE A CA 1
ATOM 661 C C . ILE A 1 93 ? 44.293 30.509 45.085 1.00 21.87 93 ILE A C 1
ATOM 662 O O . ILE A 1 93 ? 45.396 30.642 44.534 1.00 21.87 93 ILE A O 1
ATOM 667 N N . TRP A 1 94 ? 44.163 30.253 46.383 1.00 27.81 94 TRP A N 1
ATOM 668 C CA . TRP A 1 94 ? 45.328 30.090 47.244 1.00 27.81 94 TRP A CA 1
ATOM 669 C C . TRP A 1 94 ? 45.169 28.788 48.005 1.00 27.81 94 TRP A C 1
ATOM 670 O O . TRP A 1 94 ? 44.384 28.702 48.954 1.00 27.81 94 TRP A O 1
ATOM 681 N N . PRO A 1 95 ? 45.915 27.756 47.591 1.00 20.55 95 PRO A N 1
ATOM 682 C CA . PRO A 1 95 ? 45.881 26.424 48.213 1.00 20.55 95 PRO A CA 1
ATOM 683 C C . PRO A 1 95 ? 46.135 26.404 49.721 1.00 20.55 95 PRO A C 1
ATOM 684 O O . PRO A 1 95 ? 45.516 25.633 50.450 1.00 20.55 95 PRO A O 1
ATOM 688 N N . ASN A 1 96 ? 47.022 27.272 50.188 1.00 28.85 96 ASN A N 1
ATOM 689 C CA . ASN A 1 96 ? 47.368 27.307 51.605 1.00 28.85 96 ASN A CA 1
ATOM 690 C C . ASN A 1 96 ? 46.582 28.263 52.486 1.00 28.85 96 ASN A C 1
ATOM 691 O O . ASN A 1 96 ? 47.002 28.575 53.604 1.00 28.85 96 ASN A O 1
ATOM 696 N N . VAL A 1 97 ? 45.442 28.732 51.998 1.00 27.36 97 VAL A N 1
ATOM 697 C CA . VAL A 1 97 ? 44.637 29.636 52.800 1.00 27.36 97 VAL A CA 1
ATOM 698 C C . VAL A 1 97 ? 44.219 28.906 54.052 1.00 27.36 97 VAL A C 1
ATOM 699 O O . VAL A 1 97 ? 44.097 27.683 54.056 1.00 27.36 97 VAL A O 1
ATOM 703 N N . HIS A 1 98 ? 44.001 29.666 55.114 1.00 15.32 98 HIS A N 1
ATOM 704 C CA . HIS A 1 98 ? 43.549 29.107 56.382 1.00 15.32 98 HIS A CA 1
ATOM 705 C C . HIS A 1 98 ? 42.709 30.173 57.042 1.00 15.32 98 HIS A C 1
ATOM 706 O O . HIS A 1 98 ? 41.877 29.896 57.908 1.00 15.32 98 HIS A O 1
ATOM 713 N N . THR A 1 99 ? 42.926 31.400 56.582 1.00 19.25 99 THR A N 1
ATOM 714 C CA . THR A 1 99 ? 42.202 32.553 57.090 1.00 19.25 99 THR A CA 1
ATOM 715 C C . THR A 1 99 ? 41.810 33.460 55.930 1.00 19.25 99 THR A C 1
ATOM 716 O O . THR A 1 99 ? 42.656 33.885 55.125 1.00 19.25 99 THR A O 1
ATOM 720 N N . VAL A 1 100 ? 40.514 33.750 55.856 1.00 11.99 100 VAL A N 1
ATOM 721 C CA . VAL A 1 100 ? 39.968 34.593 54.798 1.00 11.99 100 VAL A CA 1
ATOM 722 C C . VAL A 1 100 ? 39.262 35.817 55.360 1.00 11.99 100 VAL A C 1
ATOM 723 O O . VAL A 1 100 ? 38.287 35.708 56.110 1.00 11.99 100 VAL A O 1
ATOM 727 N N . ILE A 1 101 ? 39.760 36.987 54.995 1.00 12.09 101 ILE A N 1
ATOM 728 C CA . ILE A 1 101 ? 39.137 38.225 55.433 1.00 12.09 101 ILE A CA 1
ATOM 729 C C . ILE A 1 101 ? 38.288 38.750 54.278 1.00 12.09 101 ILE A C 1
ATOM 730 O O . ILE A 1 101 ? 38.836 39.139 53.248 1.00 12.09 101 ILE A O 1
ATOM 735 N N . ASP A 1 102 ? 36.966 38.752 54.446 1.00 10.23 102 ASP A N 1
ATOM 736 C CA . ASP A 1 102 ? 36.059 39.217 53.394 1.00 10.23 102 ASP A CA 1
ATOM 737 C C . ASP A 1 102 ? 35.291 40.472 53.755 1.00 10.23 102 ASP A C 1
ATOM 738 O O . ASP A 1 102 ? 34.354 40.428 54.567 1.00 10.23 102 ASP A O 1
ATOM 743 N N . ILE A 1 103 ? 35.672 41.590 53.143 1.00 21.58 103 ILE A N 1
ATOM 744 C CA . ILE A 1 103 ? 34.992 42.853 53.415 1.00 21.58 103 ILE A CA 1
ATOM 745 C C . ILE A 1 103 ? 34.136 43.225 52.221 1.00 21.58 103 ILE A C 1
ATOM 746 O O . ILE A 1 103 ? 34.643 43.384 51.105 1.00 21.58 103 ILE A O 1
ATOM 751 N N . GLY A 1 104 ? 32.840 43.349 52.454 1.00 23.03 104 GLY A N 1
ATOM 752 C CA . GLY A 1 104 ? 31.943 43.743 51.391 1.00 23.03 104 GLY A CA 1
ATOM 753 C C . GLY A 1 104 ? 31.129 44.911 51.897 1.00 23.03 104 GLY A C 1
ATOM 754 O O . GLY A 1 104 ? 31.328 45.335 53.032 1.00 23.03 104 GLY A O 1
ATOM 755 N N . GLY A 1 105 ? 30.231 45.454 51.083 1.00 23.43 105 GLY A N 1
ATOM 756 C CA . GLY A 1 105 ? 29.417 46.551 51.569 1.00 23.43 105 GLY A CA 1
ATOM 757 C C . GLY A 1 105 ? 28.495 45.947 52.607 1.00 23.43 105 GLY A C 1
ATOM 758 O O . GLY A 1 105 ? 28.161 44.758 52.528 1.00 23.43 105 GLY A O 1
ATOM 759 N N . GLN A 1 106 ? 28.108 46.736 53.598 1.00 13.34 106 GLN A N 1
ATOM 760 C CA . GLN A 1 106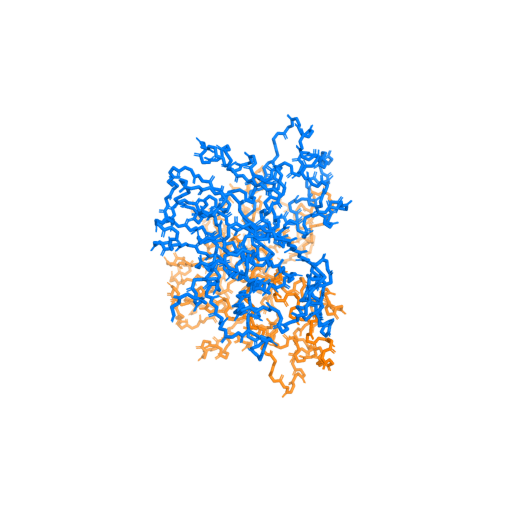 ? 27.200 46.265 54.650 1.00 13.34 106 GLN A CA 1
ATOM 761 C C . GLN A 1 106 ? 27.571 45.082 55.568 1.00 13.34 106 GLN A C 1
ATOM 762 O O . GLN A 1 106 ? 26.727 44.634 56.364 1.00 13.34 106 GLN A O 1
ATOM 768 N N . ASP A 1 107 ? 28.807 44.585 55.482 1.00 12.69 107 ASP A N 1
ATOM 769 C CA . ASP A 1 107 ? 29.228 43.475 56.357 1.00 12.69 107 ASP A CA 1
ATOM 770 C C . ASP A 1 107 ? 30.702 43.037 56.202 1.00 12.69 107 ASP A C 1
ATOM 771 O O . ASP A 1 107 ? 31.328 43.220 55.144 1.00 12.69 107 ASP A O 1
ATOM 776 N N . VAL A 1 108 ? 31.252 42.467 57.273 1.00 11.09 108 VAL A N 1
ATOM 777 C CA . VAL A 1 108 ? 32.629 41.981 57.272 1.00 11.09 108 VAL A CA 1
ATOM 778 C C . VAL A 1 108 ? 32.582 40.601 57.891 1.00 11.09 108 VAL A C 1
ATOM 779 O O . VAL A 1 108 ? 31.647 40.294 58.639 1.00 11.09 108 VAL A O 1
ATOM 783 N N . LYS A 1 109 ? 33.580 39.770 57.594 1.00 10.28 109 LYS A N 1
ATOM 784 C CA . LYS A 1 109 ? 33.628 38.416 58.154 1.00 10.28 109 LYS A CA 1
ATOM 785 C C . LYS A 1 109 ? 34.993 37.767 57.928 1.00 10.28 109 LYS A C 1
ATOM 786 O O . LYS A 1 109 ? 35.573 37.846 56.837 1.00 10.28 109 LYS A O 1
ATOM 792 N N . VAL A 1 110 ? 35.528 37.158 58.982 1.00 23.14 110 VAL A N 1
ATOM 793 C CA . VAL A 1 110 ? 36.826 36.507 58.888 1.00 23.14 110 VAL A CA 1
ATOM 794 C C . VAL A 1 110 ? 36.577 35.021 59.005 1.00 23.14 110 VAL A C 1
ATOM 795 O O . VAL A 1 110 ? 35.916 34.563 59.941 1.00 23.14 110 VAL A O 1
ATOM 799 N N . ILE A 1 111 ? 37.113 34.272 58.054 1.00 19.32 111 ILE A N 1
ATOM 800 C CA . ILE A 1 111 ? 36.894 32.836 58.021 1.00 19.32 111 ILE A CA 1
ATOM 801 C C . ILE A 1 111 ? 38.154 31.972 58.137 1.00 19.32 111 ILE A C 1
ATOM 802 O O . ILE A 1 111 ? 39.166 32.214 57.459 1.00 19.32 111 ILE A O 1
ATOM 807 N N . HIS A 1 112 ? 38.091 30.967 59.007 1.00 17.34 112 HIS A N 1
ATOM 808 C CA . HIS A 1 112 ? 39.213 30.058 59.141 1.00 17.34 112 HIS A CA 1
ATOM 809 C C . HIS A 1 112 ? 38.904 28.911 58.184 1.00 17.34 112 HIS A C 1
ATOM 810 O O . HIS A 1 112 ? 37.812 28.330 58.229 1.00 17.34 112 HIS A O 1
ATOM 817 N N . VAL A 1 113 ? 39.861 28.594 57.316 1.00 26.91 113 VAL A N 1
ATOM 818 C CA . VAL A 1 113 ? 39.669 27.551 56.307 1.00 26.91 113 VAL A CA 1
ATOM 819 C C . VAL A 1 113 ? 40.588 26.345 56.429 1.00 26.91 113 VAL A C 1
ATOM 820 O O . VAL A 1 113 ? 41.796 26.485 56.640 1.00 26.91 113 VAL A O 1
ATOM 824 N N . GLU A 1 114 ? 39.995 25.165 56.265 1.00 31.25 114 GLU A N 1
ATOM 825 C CA . GLU A 1 114 ? 40.712 23.896 56.315 1.00 31.25 114 GLU A CA 1
ATOM 826 C C . GLU A 1 114 ? 40.114 23.000 55.235 1.00 31.25 114 GLU A C 1
ATOM 827 O O . GLU A 1 114 ? 38.911 22.694 55.271 1.00 31.25 114 GLU A O 1
ATOM 833 N N . ASN A 1 115 ? 40.952 22.588 54.277 1.00 10.80 115 ASN A N 1
ATOM 834 C CA . ASN A 1 115 ? 40.504 21.730 53.167 1.00 10.80 115 ASN A CA 1
ATOM 835 C C . ASN A 1 115 ? 39.292 22.384 52.531 1.00 10.80 115 ASN A C 1
ATOM 836 O O . ASN A 1 115 ? 38.189 21.830 52.590 1.00 10.80 115 ASN A O 1
ATOM 841 N N . GLY A 1 116 ? 39.502 23.573 51.957 1.00 26.35 116 GLY A N 1
ATOM 842 C CA . GLY A 1 116 ? 38.427 24.310 51.304 1.00 26.35 116 GLY A CA 1
ATOM 843 C C . GLY A 1 116 ? 37.120 24.434 52.071 1.00 26.35 116 GLY A C 1
ATOM 844 O O . GLY A 1 116 ? 36.065 24.703 51.495 1.00 26.35 116 GLY A O 1
ATOM 845 N N . THR A 1 117 ? 37.178 24.249 53.379 1.00 20.01 117 THR A N 1
ATOM 846 C CA . THR A 1 117 ? 35.978 24.343 54.196 1.00 20.01 117 THR A CA 1
ATOM 847 C C . THR A 1 117 ? 36.080 25.395 55.306 1.00 20.01 117 THR A C 1
ATOM 848 O O . THR A 1 117 ? 37.180 25.774 55.760 1.00 20.01 117 THR A O 1
ATOM 852 N N . MET A 1 118 ? 34.919 25.861 55.747 1.00 17.70 118 MET A N 1
ATOM 853 C CA . MET A 1 118 ? 34.865 26.862 56.789 1.00 17.70 118 MET A CA 1
ATOM 854 C C . MET A 1 118 ? 34.852 26.192 58.147 1.00 17.70 118 MET A C 1
ATOM 855 O O . MET A 1 118 ? 33.849 25.616 58.566 1.00 17.70 118 MET A O 1
ATOM 860 N N . THR A 1 119 ? 35.994 26.271 58.823 1.00 14.39 119 THR A N 1
ATOM 861 C CA . THR A 1 119 ? 36.188 25.687 60.144 1.00 14.39 119 THR A CA 1
ATOM 862 C C . THR A 1 119 ? 35.480 26.518 61.194 1.00 14.39 119 THR A C 1
ATOM 863 O O . THR A 1 119 ? 34.618 26.028 61.912 1.00 14.39 119 THR A O 1
ATOM 867 N N . ASN A 1 120 ? 35.858 27.789 61.267 1.00 32.61 120 ASN A N 1
ATOM 868 C CA . ASN A 1 120 ? 35.272 28.722 62.218 1.00 32.61 120 ASN A CA 1
ATOM 869 C C . ASN A 1 120 ? 35.227 30.084 61.549 1.00 32.61 120 ASN A C 1
ATOM 870 O O . ASN A 1 120 ? 35.898 30.303 60.531 1.00 32.61 120 ASN A O 1
ATOM 875 N N . PHE A 1 121 ? 34.446 30.999 62.123 1.00 16.14 121 PHE A N 1
ATOM 876 C CA . PHE A 1 121 ? 34.327 32.339 61.558 1.00 16.14 121 PHE A CA 1
ATOM 877 C C . PHE A 1 121 ? 33.696 33.344 62.516 1.00 16.14 121 PHE A C 1
ATOM 878 O O . PHE A 1 121 ? 32.944 32.986 63.432 1.00 16.14 121 PHE A O 1
ATOM 886 N N . GLN A 1 122 ? 33.971 34.612 62.244 1.00 27.08 122 GLN A N 1
ATOM 887 C CA . GLN A 1 122 ? 33.435 35.722 63.015 1.00 27.08 122 GLN A CA 1
ATOM 888 C C . GLN A 1 122 ? 32.952 36.711 61.956 1.00 27.08 122 GLN A C 1
ATOM 889 O O . GLN A 1 122 ? 33.650 36.954 60.964 1.00 27.08 122 GLN A O 1
ATOM 895 N N . MET A 1 123 ? 31.764 37.274 62.138 1.00 22.25 123 MET A N 1
ATOM 896 C CA . MET A 1 123 ? 31.271 38.223 61.150 1.00 22.25 123 MET A CA 1
ATOM 897 C C . MET A 1 123 ? 30.466 39.366 61.752 1.00 22.25 123 MET A C 1
ATOM 898 O O . MET A 1 123 ? 29.783 39.190 62.765 1.00 22.25 123 MET A O 1
ATOM 903 N N . ASN A 1 124 ? 30.542 40.532 61.108 1.00 27.01 124 ASN A N 1
ATOM 904 C CA . ASN A 1 124 ? 29.792 41.704 61.544 1.00 27.01 124 ASN A CA 1
ATOM 905 C C . ASN A 1 124 ? 28.679 41.971 60.550 1.00 27.01 124 ASN A C 1
ATOM 906 O O . ASN A 1 124 ? 28.912 42.141 59.348 1.00 27.01 124 ASN A O 1
ATOM 911 N N . ASP A 1 125 ? 27.460 42.021 61.055 1.00 37.72 125 ASP A N 1
ATOM 912 C CA . ASP A 1 125 ? 26.328 42.222 60.180 1.00 37.72 125 ASP A CA 1
ATOM 913 C C . ASP A 1 125 ? 25.477 43.420 60.595 1.00 37.72 125 ASP A C 1
ATOM 914 O O . ASP A 1 125 ? 24.666 43.907 59.805 1.00 37.72 125 ASP A O 1
ATOM 919 N N . LYS A 1 126 ? 25.686 43.908 61.818 1.00 40.74 126 LYS A N 1
ATOM 920 C CA . LYS A 1 126 ? 24.907 45.023 62.352 1.00 40.74 126 LYS A CA 1
ATOM 921 C C . LYS A 1 126 ? 25.572 46.401 62.335 1.00 40.74 126 LYS A C 1
ATOM 922 O O . LYS A 1 126 ? 24.907 47.410 62.108 1.00 40.74 126 LYS A O 1
ATOM 928 N N . CYS A 1 127 ? 26.874 46.451 62.583 1.00 25.89 127 CYS A N 1
ATOM 929 C CA . CYS A 1 127 ? 27.584 47.724 62.618 1.00 25.89 127 CYS A CA 1
ATOM 930 C C . CYS A 1 127 ? 28.133 48.068 61.230 1.00 25.89 127 CYS A C 1
ATOM 931 O O . CYS A 1 127 ? 28.760 47.239 60.575 1.00 25.89 127 CYS A O 1
ATOM 934 N N . ALA A 1 128 ? 27.877 49.291 60.778 1.00 12.37 128 ALA A N 1
ATOM 935 C CA . ALA A 1 128 ? 28.374 49.758 59.488 1.00 12.37 128 ALA A CA 1
ATOM 936 C C . ALA A 1 128 ? 29.882 49.978 59.538 1.00 12.37 128 ALA A C 1
ATOM 937 O O . ALA A 1 128 ? 30.518 50.151 58.504 1.00 12.37 128 ALA A O 1
ATOM 939 N N . ALA A 1 129 ? 30.451 49.990 60.740 1.00 23.32 129 ALA A N 1
ATOM 940 C CA . ALA A 1 129 ? 31.889 50.193 60.893 1.00 23.32 129 ALA A CA 1
ATOM 941 C C . ALA A 1 129 ? 32.673 49.047 60.263 1.00 23.32 129 ALA A C 1
ATOM 942 O O . ALA A 1 129 ? 32.260 47.894 60.330 1.00 23.32 129 ALA A O 1
ATOM 944 N N . GLY A 1 130 ? 33.798 49.375 59.641 1.00 15.64 130 GLY A N 1
ATOM 945 C CA . GLY A 1 130 ? 34.625 48.351 59.026 1.00 15.64 130 GLY A CA 1
ATOM 946 C C . GLY A 1 130 ? 34.118 47.798 57.705 1.00 15.64 130 GLY A C 1
ATOM 947 O O . GLY A 1 130 ? 34.816 47.046 57.026 1.00 15.64 130 GLY A O 1
ATOM 948 N N . THR A 1 131 ? 32.897 48.155 57.338 1.00 20.06 131 THR A N 1
ATOM 949 C CA . THR A 1 131 ? 32.331 47.689 56.075 1.00 20.06 131 THR A CA 1
ATOM 950 C C . THR A 1 131 ? 32.661 48.681 54.958 1.00 20.06 131 THR A C 1
ATOM 951 O O . THR A 1 131 ? 33.185 49.761 55.207 1.00 20.06 131 THR A O 1
ATOM 955 N N . GLY A 1 132 ? 32.347 48.309 53.726 1.00 12.66 132 GLY A N 1
ATOM 956 C CA . GLY A 1 132 ? 32.641 49.192 52.615 1.00 12.66 132 GLY A CA 1
ATOM 957 C C . GLY A 1 132 ? 31.736 50.405 52.693 1.00 12.66 132 GLY A C 1
ATOM 958 O O . GLY A 1 132 ? 31.971 51.429 52.035 1.00 12.66 132 GLY A O 1
ATOM 959 N N . ARG A 1 133 ? 30.691 50.279 53.507 1.00 14.48 133 ARG A N 1
ATOM 960 C CA . ARG A 1 133 ? 29.729 51.349 53.694 1.00 14.48 133 ARG A CA 1
ATOM 961 C C . ARG A 1 133 ? 30.383 52.458 54.522 1.00 14.48 133 ARG A C 1
ATOM 962 O O . ARG A 1 133 ? 30.067 53.644 54.392 1.00 14.48 133 ARG A O 1
ATOM 970 N N . PHE A 1 134 ? 31.301 52.047 55.388 1.00 39.08 134 PHE A N 1
ATOM 971 C CA . PHE A 1 134 ? 32.048 52.980 56.219 1.00 39.08 134 PHE A CA 1
ATOM 972 C C . PHE A 1 134 ? 32.826 53.855 55.236 1.00 39.08 134 PHE A C 1
ATOM 973 O O . PHE A 1 134 ? 32.740 55.080 55.275 1.00 39.08 134 PHE A O 1
ATOM 981 N N . LEU A 1 135 ? 33.555 53.194 54.337 1.00 24.49 135 LEU A N 1
ATOM 982 C CA . LEU A 1 135 ? 34.371 53.859 53.321 1.00 24.49 135 LEU A CA 1
ATOM 983 C C . LEU A 1 135 ? 33.565 54.759 52.398 1.00 24.49 135 LEU A C 1
ATOM 984 O O . LEU A 1 135 ? 34.079 55.752 51.896 1.00 24.49 135 LEU A O 1
ATOM 989 N N . ASP A 1 136 ? 32.305 54.414 52.165 1.00 17.52 136 ASP A N 1
ATOM 990 C CA . ASP A 1 136 ? 31.469 55.237 51.296 1.00 17.52 136 ASP A CA 1
ATOM 991 C C . ASP A 1 136 ? 31.190 56.549 51.986 1.00 17.52 136 ASP A C 1
ATOM 992 O O . ASP A 1 136 ? 31.521 57.622 51.474 1.00 17.52 136 ASP A O 1
ATOM 997 N N . VAL A 1 137 ? 30.584 56.453 53.162 1.00 10.62 137 VAL A N 1
ATOM 998 C CA . VAL A 1 137 ? 30.259 57.631 53.955 1.00 10.62 137 VAL A CA 1
ATOM 999 C C . VAL A 1 137 ? 31.464 58.567 54.133 1.00 10.62 137 VAL A C 1
ATOM 1000 O O . VAL A 1 137 ? 31.298 59.771 54.292 1.00 10.62 137 VAL A O 1
ATOM 1004 N N . MET A 1 138 ? 32.673 58.020 54.087 1.00 23.64 138 MET A N 1
ATOM 1005 C CA . MET A 1 138 ? 33.861 58.842 54.260 1.00 23.64 138 MET A CA 1
ATOM 1006 C C . MET A 1 138 ? 34.305 59.452 52.955 1.00 23.64 138 MET A C 1
ATOM 1007 O O . MET A 1 138 ? 34.746 60.599 52.921 1.00 23.64 138 MET A O 1
ATOM 1012 N N . ALA A 1 139 ? 34.201 58.677 51.881 1.00 23.40 139 ALA A N 1
ATOM 1013 C CA . ALA A 1 139 ? 34.602 59.149 50.563 1.00 23.40 139 ALA A CA 1
ATOM 1014 C C . ALA A 1 139 ? 33.686 60.287 50.163 1.00 23.40 139 ALA A C 1
ATOM 1015 O O . ALA A 1 139 ? 34.095 61.201 49.455 1.00 23.40 139 ALA A O 1
ATOM 1017 N N . ASN A 1 140 ? 32.445 60.232 50.630 1.00 37.88 140 ASN A N 1
ATOM 1018 C CA . ASN A 1 140 ? 31.489 61.269 50.299 1.00 37.88 140 ASN A CA 1
ATOM 1019 C C . ASN A 1 140 ? 31.839 62.597 50.962 1.00 37.88 140 ASN A C 1
ATOM 1020 O O . ASN A 1 140 ? 31.907 63.641 50.305 1.00 37.88 140 ASN A O 1
ATOM 1025 N N . ILE A 1 141 ? 32.060 62.568 52.268 1.00 30.86 141 ILE A N 1
ATOM 1026 C CA . ILE A 1 141 ? 32.417 63.789 52.973 1.00 30.86 141 ILE A CA 1
ATOM 1027 C C . ILE A 1 141 ? 33.730 64.350 52.404 1.00 30.86 141 ILE A C 1
ATOM 1028 O O . ILE A 1 141 ? 33.860 65.549 52.199 1.00 30.86 141 ILE A O 1
ATOM 1033 N N . LEU A 1 142 ? 34.704 63.486 52.152 1.00 23.97 142 LEU A N 1
ATOM 1034 C CA . LEU A 1 142 ? 35.977 63.923 51.596 1.00 23.97 142 LEU A CA 1
ATOM 1035 C C . LEU A 1 142 ? 35.788 64.377 50.161 1.00 23.97 142 LEU A C 1
ATOM 1036 O O . LEU A 1 142 ? 36.670 65.030 49.581 1.00 23.97 142 LEU A O 1
ATOM 1041 N N . GLU A 1 143 ? 34.631 64.043 49.596 1.00 27.55 143 GLU A N 1
ATOM 1042 C CA . GLU A 1 143 ? 34.341 64.368 48.211 1.00 27.55 143 GLU A CA 1
ATOM 1043 C C . GLU A 1 143 ? 35.360 63.697 47.292 1.00 27.55 143 GLU A C 1
ATOM 1044 O O . GLU A 1 143 ? 36.044 64.360 46.523 1.00 27.55 143 GLU A O 1
ATOM 1050 N N . VAL A 1 144 ? 35.454 62.371 47.381 1.00 21.56 144 VAL A N 1
ATOM 1051 C CA . VAL A 1 144 ? 36.386 61.591 46.564 1.00 21.56 144 VAL A CA 1
ATOM 1052 C C . VAL A 1 144 ? 35.702 60.284 46.126 1.00 21.56 144 VAL A C 1
ATOM 1053 O O . VAL A 1 144 ? 34.637 59.927 46.640 1.00 21.56 144 VAL A O 1
ATOM 1057 N N . LYS A 1 145 ? 36.303 59.585 45.166 1.00 21.74 145 LYS A N 1
ATOM 1058 C CA . LYS A 1 145 ? 35.739 58.332 44.683 1.00 21.74 145 LYS A CA 1
ATOM 1059 C C . LYS A 1 145 ? 36.293 57.151 45.459 1.00 21.74 145 LYS A C 1
ATOM 1060 O O . LYS A 1 145 ? 37.510 56.966 45.540 1.00 21.74 145 LYS A O 1
ATOM 1066 N N . VAL A 1 146 ? 35.386 56.352 46.013 1.00 25.85 146 VAL A N 1
ATOM 1067 C CA . VAL A 1 146 ? 35.751 55.175 46.786 1.00 25.85 146 VAL A CA 1
ATOM 1068 C C . VAL A 1 146 ? 36.884 54.374 46.153 1.00 25.85 146 VAL A C 1
ATOM 1069 O O . VAL A 1 146 ? 37.673 53.746 46.863 1.00 25.85 146 VAL A O 1
ATOM 1073 N N . SER A 1 147 ? 36.977 54.394 44.827 1.00 10.62 147 SER A N 1
ATOM 1074 C CA . SER A 1 147 ? 38.034 53.654 44.140 1.00 10.62 147 SER A CA 1
ATOM 1075 C C . SER A 1 147 ? 39.319 54.470 43.978 1.00 10.62 147 SER A C 1
ATOM 1076 O O . SER A 1 147 ? 40.268 54.053 43.304 1.00 10.62 147 SER A O 1
ATOM 1079 N N . ASP A 1 148 ? 39.352 55.632 44.613 1.00 22.79 148 ASP A N 1
ATOM 1080 C CA . ASP A 1 148 ? 40.525 56.504 44.547 1.00 22.79 148 ASP A CA 1
ATOM 1081 C C . ASP A 1 148 ? 41.234 56.531 45.898 1.00 22.79 148 ASP A C 1
ATOM 1082 O O . ASP A 1 148 ? 42.450 56.766 45.975 1.00 22.79 148 ASP A O 1
ATOM 1087 N N . LEU A 1 149 ? 40.448 56.289 46.951 1.00 16.34 149 LEU A N 1
ATOM 1088 C CA . LEU A 1 149 ? 40.938 56.248 48.319 1.00 16.34 149 LEU A CA 1
ATOM 1089 C C . LEU A 1 149 ? 42.282 55.522 48.398 1.00 16.34 149 LEU A C 1
ATOM 1090 O O . LEU A 1 149 ? 43.269 56.068 48.892 1.00 16.34 149 LEU A O 1
ATOM 1095 N N . ALA A 1 150 ? 42.342 54.302 47.888 1.00 19.97 150 ALA A N 1
ATOM 1096 C CA . ALA A 1 150 ? 43.596 53.579 47.949 1.00 19.97 150 ALA A CA 1
ATOM 1097 C C . ALA A 1 150 ? 44.754 54.415 47.414 1.00 19.97 150 ALA A C 1
ATOM 1098 O O . ALA A 1 150 ? 45.758 54.620 48.108 1.00 19.97 150 ALA A O 1
ATOM 1100 N N . GLU A 1 151 ? 44.604 54.908 46.187 1.00 37.55 151 GLU A N 1
ATOM 1101 C CA . GLU A 1 151 ? 45.643 55.709 45.538 1.00 37.55 151 GLU A CA 1
ATOM 1102 C C . GLU A 1 151 ? 46.020 56.968 46.296 1.00 37.55 151 GLU A C 1
ATOM 1103 O O . GLU A 1 151 ? 47.194 57.344 46.342 1.00 37.55 151 GLU A O 1
ATOM 1109 N N . LEU A 1 152 ? 45.027 57.628 46.879 1.00 34.06 152 LEU A N 1
ATOM 1110 C CA . LEU A 1 152 ? 45.281 58.856 47.614 1.00 34.06 152 LEU A CA 1
ATOM 1111 C C . LEU A 1 152 ? 46.026 58.604 48.918 1.00 34.06 152 LEU A C 1
ATOM 1112 O O . LEU A 1 152 ? 47.128 59.137 49.129 1.00 34.06 152 LEU A O 1
ATOM 1117 N N . GLY A 1 153 ? 45.426 57.788 49.785 1.00 27.08 153 GLY A N 1
ATOM 1118 C CA . GLY A 1 153 ? 46.036 57.471 51.065 1.00 27.08 153 GLY A CA 1
ATOM 1119 C C . GLY A 1 153 ? 47.492 57.037 50.973 1.00 27.08 153 GLY A C 1
ATOM 1120 O O . GLY A 1 153 ? 48.248 57.185 51.933 1.00 27.08 153 GLY A O 1
ATOM 1121 N N . ALA A 1 154 ? 47.895 56.506 49.824 1.00 17.54 154 ALA A N 1
ATOM 1122 C CA . ALA A 1 154 ? 49.265 56.046 49.640 1.00 17.54 154 ALA A CA 1
ATOM 1123 C C . ALA A 1 154 ? 50.267 57.191 49.659 1.00 17.54 154 ALA A C 1
ATOM 1124 O O . ALA A 1 154 ? 51.480 56.966 49.758 1.00 17.54 154 ALA A O 1
ATOM 1126 N N . LYS A 1 155 ? 49.756 58.418 49.562 1.00 25.77 155 LYS A N 1
ATOM 1127 C CA . LYS A 1 155 ? 50.599 59.612 49.534 1.00 25.77 155 LYS A CA 1
ATOM 1128 C C . LYS A 1 155 ? 50.763 60.280 50.900 1.00 25.77 155 LYS A C 1
ATOM 1129 O O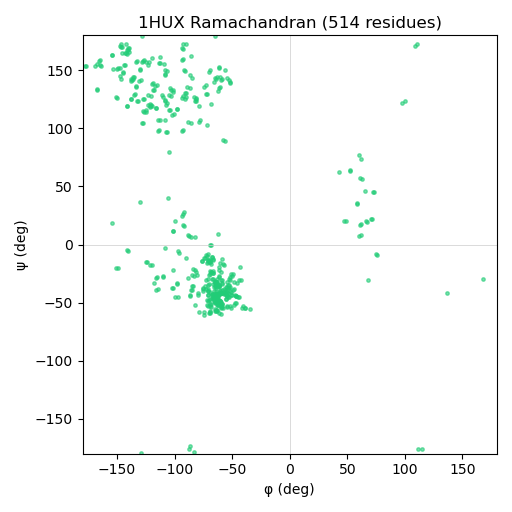 . LYS A 1 155 ? 51.543 61.225 51.049 1.00 25.77 155 LYS A O 1
ATOM 1135 N N . SER A 1 156 ? 50.021 59.788 51.889 1.00 26.88 156 SER A N 1
ATOM 1136 C CA . SER A 1 156 ? 50.057 60.347 53.237 1.00 26.88 156 SER A CA 1
ATOM 1137 C C . SER A 1 156 ? 51.456 60.305 53.834 1.00 26.88 156 SER A C 1
ATOM 1138 O O . SER A 1 156 ? 52.210 59.356 53.620 1.00 26.88 156 SER A O 1
ATOM 1141 N N . THR A 1 157 ? 51.798 61.358 54.573 1.00 34.78 157 THR A N 1
ATOM 1142 C CA . THR A 1 157 ? 53.102 61.477 55.214 1.00 34.78 157 THR A CA 1
ATOM 1143 C C . THR A 1 157 ? 52.931 61.617 56.722 1.00 34.78 157 THR A C 1
ATOM 1144 O O . THR A 1 157 ? 53.867 61.393 57.483 1.00 34.78 157 THR A O 1
ATOM 1148 N N . LYS A 1 158 ? 51.726 61.973 57.147 1.00 31.79 158 LYS A N 1
ATOM 1149 C CA . LYS A 1 158 ? 51.440 62.148 58.563 1.00 31.79 158 LYS A CA 1
ATOM 1150 C C . LYS A 1 158 ? 50.356 61.191 59.059 1.00 31.79 158 LYS A C 1
ATOM 1151 O O . LYS A 1 158 ? 49.360 60.955 58.380 1.00 31.79 158 LYS A O 1
ATOM 1157 N N . ARG A 1 159 ? 50.549 60.639 60.250 1.00 38.54 159 ARG A N 1
ATOM 1158 C CA . ARG A 1 159 ? 49.560 59.728 60.801 1.00 38.54 159 ARG A CA 1
ATOM 1159 C C . ARG A 1 159 ? 48.458 60.523 61.448 1.00 38.54 159 ARG A C 1
ATOM 1160 O O . ARG A 1 159 ? 48.706 61.347 62.317 1.00 38.54 159 ARG A O 1
ATOM 1168 N N . VAL A 1 160 ? 47.235 60.286 61.007 1.00 19.63 160 VAL A N 1
ATOM 1169 C CA . VAL A 1 160 ? 46.100 60.983 61.572 1.00 19.63 160 VAL A CA 1
ATOM 1170 C C . VAL A 1 160 ? 45.151 59.911 62.033 1.00 19.63 160 VAL A C 1
ATOM 1171 O O . VAL A 1 160 ? 44.642 59.148 61.235 1.00 19.63 160 VAL A O 1
ATOM 1175 N N . ALA A 1 161 ? 44.910 59.839 63.328 1.00 34.71 161 ALA A N 1
ATOM 1176 C CA . ALA A 1 161 ? 44.020 58.811 63.838 1.00 34.71 161 ALA A CA 1
ATOM 1177 C C . ALA A 1 161 ? 42.557 59.246 63.942 1.00 34.71 161 ALA A C 1
ATOM 1178 O O . ALA A 1 161 ? 42.240 60.425 64.126 1.00 34.71 161 ALA A O 1
ATOM 1180 N N . ILE A 1 162 ? 41.666 58.276 63.790 1.00 26.98 162 ILE A N 1
ATOM 1181 C CA . ILE A 1 162 ? 40.246 58.534 63.907 1.00 26.98 162 ILE A CA 1
ATOM 1182 C C . ILE A 1 162 ? 39.917 57.742 65.155 1.00 26.98 162 ILE A C 1
ATOM 1183 O O . ILE A 1 162 ? 39.754 56.525 65.080 1.00 26.98 162 ILE A O 1
ATOM 1188 N N . SER A 1 163 ? 39.845 58.409 66.304 1.00 23.79 163 SER A N 1
ATOM 1189 C CA . SER A 1 163 ? 39.554 57.710 67.551 1.00 23.79 163 SER A CA 1
ATOM 1190 C C . SER A 1 163 ? 38.138 57.134 67.596 1.00 23.79 163 SER A C 1
ATOM 1191 O O . SER A 1 163 ? 37.876 56.167 68.326 1.00 23.79 163 SER A O 1
ATOM 1194 N N . SER A 1 164 ? 37.220 57.713 66.820 1.00 42.10 164 SER A N 1
ATOM 1195 C CA . SER A 1 164 ? 35.837 57.228 66.804 1.00 42.10 164 SER A CA 1
ATOM 1196 C C . SER A 1 164 ? 35.725 55.894 66.076 1.00 42.10 164 SER A C 1
ATOM 1197 O O . SER A 1 164 ? 36.215 55.736 64.960 1.00 42.10 164 SER A O 1
ATOM 1200 N N . THR A 1 165 ? 35.077 54.946 66.739 1.00 41.66 165 THR A N 1
ATOM 1201 C CA . THR A 1 165 ? 34.872 53.585 66.259 1.00 41.66 165 THR A CA 1
ATOM 1202 C C . THR A 1 165 ? 33.641 53.525 65.357 1.00 41.66 165 THR A C 1
ATOM 1203 O O . THR A 1 165 ? 33.500 52.644 64.507 1.00 41.66 165 THR A O 1
ATOM 1207 N N . CYS A 1 166 ? 32.730 54.457 65.590 1.00 41.25 166 CYS A N 1
ATOM 1208 C CA . CYS A 1 166 ? 31.494 54.517 64.832 1.00 41.25 166 CYS A CA 1
ATOM 1209 C C . CYS A 1 166 ? 31.610 55.307 63.531 1.00 41.25 166 CYS A C 1
ATOM 1210 O O . CYS A 1 166 ? 32.340 56.292 63.466 1.00 41.25 166 CYS A O 1
ATOM 1213 N N . THR A 1 167 ? 30.881 54.882 62.507 1.00 32.17 167 THR A N 1
ATOM 1214 C CA . THR A 1 167 ? 30.892 55.586 61.231 1.00 32.17 167 THR A CA 1
ATOM 1215 C C . THR A 1 167 ? 30.331 56.991 61.408 1.00 32.17 167 THR A C 1
ATOM 1216 O O . THR A 1 167 ? 30.858 57.960 60.847 1.00 32.17 167 THR A O 1
ATOM 1220 N N . VAL A 1 168 ? 29.238 57.098 62.152 1.00 22.04 168 VAL A N 1
ATOM 1221 C CA . VAL A 1 168 ? 28.598 58.396 62.376 1.00 22.04 168 VAL A CA 1
ATOM 1222 C C . VAL A 1 168 ? 29.500 59.390 63.113 1.00 22.04 168 VAL A C 1
ATOM 1223 O O . VAL A 1 168 ? 29.694 60.528 62.682 1.00 22.04 168 VAL A O 1
ATOM 1227 N N . PHE A 1 169 ? 30.048 58.964 64.238 1.00 21.54 169 PHE A N 1
ATOM 1228 C CA . PHE A 1 169 ? 30.932 59.831 64.983 1.00 21.54 169 PHE A CA 1
ATOM 1229 C C . PHE A 1 169 ? 32.200 60.083 64.177 1.00 21.54 169 PHE A C 1
ATOM 1230 O O . PHE A 1 169 ? 32.665 61.214 64.094 1.00 21.54 169 PHE A O 1
ATOM 1238 N N . ALA A 1 170 ? 32.744 59.040 63.561 1.00 15.91 170 ALA A N 1
ATOM 1239 C CA . ALA A 1 170 ? 33.962 59.195 62.760 1.00 15.91 170 ALA A CA 1
ATOM 1240 C C . ALA A 1 170 ? 33.734 60.148 61.593 1.00 15.91 170 ALA A C 1
ATOM 1241 O O . ALA A 1 170 ? 34.668 60.787 61.094 1.00 15.91 170 ALA A O 1
ATOM 1243 N N . GLU A 1 171 ? 32.486 60.231 61.145 1.00 30.85 171 GLU A N 1
ATOM 1244 C CA . GLU A 1 171 ? 32.166 61.131 60.052 1.00 30.85 171 GLU A CA 1
ATOM 1245 C C . GLU A 1 171 ? 32.471 62.564 60.520 1.00 30.85 171 GLU A C 1
ATOM 1246 O O . GLU A 1 171 ? 33.174 63.313 59.845 1.00 30.85 171 GLU A O 1
ATOM 1252 N N . SER A 1 172 ? 31.958 62.925 61.692 1.00 26.31 172 SER A N 1
ATOM 1253 C CA . SER A 1 172 ? 32.194 64.245 62.253 1.00 26.31 172 SER A CA 1
ATOM 1254 C C . SER A 1 172 ? 33.674 64.482 62.432 1.00 26.31 172 SER A C 1
ATOM 1255 O O . SER A 1 172 ? 34.181 65.571 62.168 1.00 26.31 172 SER A O 1
ATOM 1258 N N . GLU A 1 173 ? 34.373 63.464 62.907 1.00 12.59 173 GLU A N 1
ATOM 1259 C CA . GLU A 1 173 ? 35.805 63.600 63.108 1.00 12.59 173 GLU A CA 1
ATOM 1260 C C . GLU A 1 173 ? 36.441 64.043 61.811 1.00 12.59 173 GLU A C 1
ATOM 1261 O O . GLU A 1 173 ? 37.171 65.027 61.771 1.00 12.59 173 GLU A O 1
ATOM 1267 N N . VAL A 1 174 ? 36.157 63.301 60.746 1.00 10.47 174 VAL A N 1
ATOM 1268 C CA . VAL A 1 174 ? 36.726 63.614 59.448 1.00 10.47 174 VAL A CA 1
ATOM 1269 C C . VAL A 1 174 ? 36.407 65.057 59.071 1.00 10.47 174 VAL A C 1
ATOM 1270 O O . VAL A 1 174 ? 37.277 65.782 58.585 1.00 10.47 174 VAL A O 1
ATOM 1274 N N . ILE A 1 175 ? 35.168 65.470 59.324 1.00 25.89 175 ILE A N 1
ATOM 1275 C CA . ILE A 1 175 ? 34.743 66.834 59.032 1.00 25.89 175 ILE A CA 1
ATOM 1276 C C . ILE A 1 175 ? 35.603 67.809 59.844 1.00 25.89 175 ILE A C 1
ATOM 1277 O O . ILE A 1 175 ? 36.135 68.802 59.318 1.00 25.89 175 ILE A O 1
ATOM 1282 N N . SER A 1 176 ? 35.730 67.509 61.133 1.00 19.44 176 SER A N 1
ATOM 1283 C CA . SER A 1 176 ? 36.517 68.328 62.042 1.00 19.44 176 SER A CA 1
ATOM 1284 C C . SER A 1 176 ? 38.017 68.353 61.716 1.00 19.44 176 SER A C 1
ATOM 1285 O O . SER A 1 176 ? 38.694 69.344 61.951 1.00 19.44 176 SER A O 1
ATOM 1288 N N . GLN A 1 177 ? 38.541 67.261 61.187 1.00 18.72 177 GLN A N 1
ATOM 1289 C CA . GLN A 1 177 ? 39.946 67.223 60.826 1.00 18.72 177 GLN A CA 1
ATOM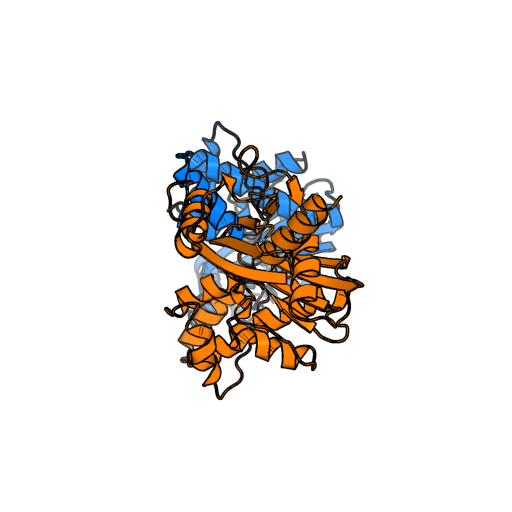 1290 C C . GLN A 1 177 ? 40.161 68.096 59.599 1.00 18.72 177 GLN A C 1
ATOM 1291 O O . GLN A 1 177 ? 41.287 68.464 59.248 1.00 18.72 177 GLN A O 1
ATOM 1297 N N . LEU A 1 178 ? 39.062 68.415 58.933 1.00 24.18 178 LEU A N 1
ATOM 1298 C CA . LEU A 1 178 ? 39.144 69.247 57.758 1.00 24.18 178 LEU A CA 1
ATOM 1299 C C . LEU A 1 178 ? 39.153 70.687 58.244 1.00 24.18 178 LEU A C 1
ATOM 1300 O O . LEU A 1 178 ? 39.843 71.529 57.676 1.00 24.18 178 LEU A O 1
ATOM 1305 N N . SER A 1 179 ? 38.402 70.953 59.310 1.00 12.74 179 SER A N 1
ATOM 1306 C CA . SER A 1 179 ? 38.327 72.292 59.878 1.00 12.74 179 SER A CA 1
ATOM 1307 C C . SER A 1 179 ? 39.685 72.732 60.394 1.00 12.74 179 SER A C 1
ATOM 1308 O O . SER A 1 179 ? 40.005 73.923 60.408 1.00 12.74 179 SE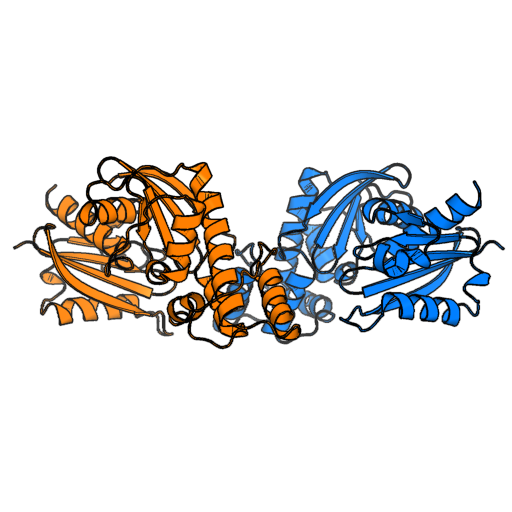R A O 1
ATOM 1311 N N . LYS A 1 180 ? 40.481 71.759 60.818 1.00 10.23 180 LYS A N 1
ATOM 1312 C CA . LYS A 1 180 ? 41.810 72.013 61.345 1.00 10.23 180 LYS A CA 1
ATOM 1313 C C . LYS A 1 180 ? 42.798 72.079 60.187 1.00 10.23 180 LYS A C 1
ATOM 1314 O O . LYS A 1 180 ? 44.013 72.138 60.386 1.00 10.23 180 LYS A O 1
ATOM 1320 N N . GLY A 1 181 ? 42.285 72.043 58.968 1.00 17.05 181 GLY A N 1
ATOM 1321 C CA . GLY A 1 181 ? 43.170 72.134 57.819 1.00 17.05 181 GLY A CA 1
ATOM 1322 C C . GLY A 1 181 ? 44.034 70.917 57.544 1.00 17.05 181 GLY A C 1
ATOM 1323 O O . GLY A 1 181 ? 45.062 71.016 56.865 1.00 17.05 181 GLY A O 1
ATOM 1324 N N . THR A 1 182 ? 43.622 69.761 58.051 1.00 21.52 182 THR A N 1
ATOM 1325 C CA . THR A 1 182 ? 44.383 68.539 57.819 1.00 21.52 182 THR A CA 1
ATOM 1326 C C . THR A 1 182 ? 44.180 68.045 56.381 1.00 21.52 182 THR A C 1
ATOM 1327 O O . THR A 1 182 ? 43.049 68.019 55.878 1.00 21.52 182 THR A O 1
ATOM 1331 N N . ASP A 1 183 ? 45.269 67.642 55.731 1.00 24.63 183 ASP A N 1
ATOM 1332 C CA . ASP A 1 183 ? 45.210 67.138 54.357 1.00 24.63 183 ASP A CA 1
ATOM 1333 C C . ASP A 1 183 ? 44.330 65.880 54.216 1.00 24.63 183 ASP A C 1
ATOM 1334 O O . ASP A 1 183 ? 44.306 65.032 55.115 1.00 24.63 183 ASP A O 1
ATOM 1339 N N . LYS A 1 184 ? 43.616 65.761 53.091 1.00 11.61 184 LYS A N 1
ATOM 1340 C CA . LYS A 1 184 ? 42.740 64.606 52.831 1.00 11.61 184 LYS A CA 1
ATOM 1341 C C . LYS A 1 184 ? 43.562 63.326 52.750 1.00 11.61 184 LYS A C 1
ATOM 1342 O O . LYS A 1 184 ? 43.179 62.291 53.291 1.00 11.61 184 LYS A O 1
ATOM 1348 N N . ILE A 1 185 ? 44.687 63.402 52.049 1.00 12.08 185 ILE A N 1
ATOM 1349 C CA . ILE A 1 185 ? 45.585 62.261 51.901 1.00 12.08 185 ILE A CA 1
ATOM 1350 C C . ILE A 1 185 ? 45.818 61.610 53.277 1.00 12.08 185 ILE A C 1
ATOM 1351 O O . ILE A 1 185 ? 45.780 60.383 53.430 1.00 12.08 185 ILE A O 1
ATOM 1356 N N . ASP A 1 186 ? 46.042 62.448 54.284 1.00 17.64 186 ASP A N 1
ATOM 1357 C CA . ASP A 1 186 ? 46.305 61.967 55.632 1.00 17.64 186 ASP A CA 1
ATOM 1358 C C . ASP A 1 186 ? 45.056 61.472 56.335 1.00 17.64 186 ASP A C 1
ATOM 1359 O O . ASP A 1 186 ? 45.108 60.493 57.074 1.00 17.64 186 ASP A O 1
ATOM 1364 N N . ILE A 1 187 ? 43.937 62.148 56.117 1.00 11.17 187 ILE A N 1
ATOM 1365 C CA . ILE A 1 187 ? 42.681 61.730 56.728 1.00 11.17 187 ILE A CA 1
ATOM 1366 C C . ILE A 1 187 ? 42.284 60.363 56.184 1.00 11.17 187 ILE A C 1
ATOM 1367 O O . ILE A 1 187 ? 41.711 59.536 56.894 1.00 11.17 187 ILE A O 1
ATOM 1372 N N . ILE A 1 188 ? 42.583 60.135 54.907 1.00 34.73 188 ILE A N 1
ATOM 1373 C CA . ILE A 1 188 ? 42.249 58.877 54.252 1.00 34.73 188 ILE A CA 1
ATOM 1374 C C . ILE A 1 188 ? 43.014 57.722 54.869 1.00 34.73 188 ILE A C 1
ATOM 1375 O O . ILE A 1 188 ? 42.408 56.760 55.337 1.00 34.73 188 ILE A O 1
ATOM 1380 N N . ALA A 1 189 ? 44.342 57.822 54.872 1.00 15.06 189 ALA A N 1
ATOM 1381 C CA . ALA A 1 189 ? 45.184 56.778 55.454 1.00 15.06 189 ALA A CA 1
ATOM 1382 C C . ALA A 1 189 ? 44.678 56.496 56.865 1.00 15.06 189 ALA A C 1
ATOM 1383 O O . ALA A 1 189 ? 44.783 55.385 57.362 1.00 15.06 189 ALA A O 1
ATOM 1385 N N . GLY A 1 190 ? 44.120 57.519 57.498 1.00 24.75 190 GLY A N 1
ATOM 1386 C CA . GLY A 1 190 ? 43.590 57.353 58.831 1.00 24.75 190 GLY A CA 1
ATOM 1387 C C . GLY A 1 190 ? 42.326 56.523 58.795 1.00 24.75 190 GLY A C 1
ATOM 1388 O O . GLY A 1 190 ? 42.133 55.632 59.621 1.00 24.75 190 GLY A O 1
ATOM 1389 N N . ILE A 1 191 ? 41.458 56.816 57.832 1.00 24.11 191 ILE A N 1
ATOM 1390 C CA . ILE A 1 191 ? 40.207 56.079 57.688 1.00 24.11 191 ILE A CA 1
ATOM 1391 C C . ILE A 1 191 ? 40.492 54.600 57.410 1.00 24.11 191 ILE A C 1
ATOM 1392 O O . ILE A 1 191 ? 39.778 53.717 57.891 1.00 24.11 191 ILE A O 1
ATOM 1397 N N . HIS A 1 192 ? 41.553 54.344 56.649 1.00 11.14 192 HIS A N 1
ATOM 1398 C CA . HIS A 1 192 ? 41.949 52.991 56.305 1.00 11.14 192 HIS A CA 1
ATOM 1399 C C . HIS A 1 192 ? 42.373 52.227 57.531 1.00 11.14 192 HIS A C 1
ATOM 1400 O O . HIS A 1 192 ? 41.920 51.108 57.741 1.00 11.14 192 HIS A O 1
ATOM 1407 N N . ARG A 1 193 ? 43.239 52.809 58.348 1.00 12.40 193 ARG A N 1
ATOM 1408 C CA . ARG A 1 193 ? 43.646 52.116 59.561 1.00 12.40 193 ARG A CA 1
ATOM 1409 C C . ARG A 1 193 ? 42.421 51.902 60.443 1.00 12.40 193 ARG A C 1
ATOM 1410 O O . ARG A 1 193 ? 42.310 50.889 61.132 1.00 12.40 193 ARG A O 1
ATOM 1418 N N . SER A 1 194 ? 41.504 52.863 60.416 1.00 10.23 194 SER A N 1
ATOM 1419 C CA . SER A 1 194 ? 40.280 52.775 61.208 1.00 10.23 194 SER A CA 1
ATOM 1420 C C . SER A 1 194 ? 39.489 51.515 60.834 1.00 10.23 194 SER A C 1
ATOM 1421 O O . SER A 1 194 ? 38.957 50.815 61.701 1.00 10.23 194 SER A O 1
ATOM 1424 N N . VAL A 1 195 ? 39.423 51.236 59.534 1.00 14.87 195 VAL A N 1
ATOM 1425 C CA . VAL A 1 195 ? 38.715 50.063 59.028 1.00 14.87 195 VAL A CA 1
ATOM 1426 C C . VAL A 1 195 ? 39.501 48.812 59.428 1.00 14.87 195 VAL A C 1
ATOM 1427 O O . VAL A 1 195 ? 38.936 47.838 59.949 1.00 14.87 195 VAL A O 1
ATOM 1431 N N . ALA A 1 196 ? 40.813 48.858 59.193 1.00 13.22 196 ALA A N 1
ATOM 1432 C CA . ALA A 1 196 ? 41.689 47.741 59.533 1.00 13.22 196 ALA A CA 1
ATOM 1433 C C . ALA A 1 196 ? 41.476 47.378 60.995 1.00 13.22 196 ALA A C 1
ATOM 1434 O O . ALA A 1 196 ? 41.334 46.200 61.335 1.00 13.22 196 ALA A O 1
ATOM 1436 N N . SER A 1 197 ? 41.419 48.392 61.854 1.00 17.78 197 SER A N 1
ATOM 1437 C CA . SER A 1 197 ? 41.226 48.159 63.276 1.00 17.78 197 SER A CA 1
ATOM 1438 C C . SER A 1 197 ? 39.991 47.325 63.569 1.00 17.78 197 SER A C 1
ATOM 1439 O O . SER A 1 197 ? 40.049 46.416 64.394 1.00 17.78 197 SER A O 1
ATOM 1442 N N . ARG A 1 198 ? 38.877 47.615 62.903 1.00 14.17 198 ARG A N 1
ATOM 1443 C CA . ARG A 1 198 ? 37.649 46.849 63.155 1.00 14.17 198 ARG A CA 1
ATOM 1444 C C . ARG A 1 198 ? 37.790 45.405 62.669 1.00 14.17 198 ARG A C 1
ATOM 1445 O O . ARG A 1 198 ? 37.366 44.452 63.346 1.00 14.17 198 ARG A O 1
ATOM 1453 N N . VAL A 1 199 ? 38.374 45.250 61.484 1.00 17.08 199 VAL A N 1
ATOM 1454 C CA . VAL A 1 199 ? 38.562 43.927 60.917 1.00 17.08 199 VAL A CA 1
ATOM 1455 C C . VAL A 1 199 ? 39.423 43.147 61.893 1.00 17.08 199 VAL A C 1
ATOM 1456 O O . VAL A 1 199 ? 39.061 42.044 62.311 1.00 17.08 199 VAL A O 1
ATOM 1460 N N . ILE A 1 200 ? 40.555 43.735 62.269 1.00 18.65 200 ILE A N 1
ATOM 1461 C CA . ILE A 1 200 ? 41.448 43.092 63.221 1.00 18.65 200 ILE A CA 1
ATOM 1462 C C . ILE A 1 200 ? 40.672 42.698 64.485 1.00 18.65 200 ILE A C 1
ATOM 1463 O O . ILE A 1 200 ? 40.939 41.659 65.082 1.00 18.65 200 ILE A O 1
ATOM 1468 N N . GLY A 1 201 ? 39.702 43.518 64.871 1.00 20.58 201 GLY A N 1
ATOM 1469 C CA . GLY A 1 201 ? 38.887 43.212 66.032 1.00 20.58 201 GLY A CA 1
ATOM 1470 C C . GLY A 1 201 ? 38.181 41.875 65.872 1.00 20.58 201 GLY A C 1
ATOM 1471 O O . GLY A 1 201 ? 38.300 41.006 66.734 1.00 20.58 201 GLY A O 1
ATOM 1472 N N . LEU A 1 202 ? 37.441 41.699 64.778 1.00 20.91 202 LEU A N 1
ATOM 1473 C CA . LEU A 1 202 ? 36.751 40.427 64.525 1.00 20.91 202 LEU A CA 1
ATOM 1474 C C . LEU A 1 202 ? 37.804 39.337 64.371 1.00 20.91 202 LEU A C 1
ATOM 1475 O O . LEU A 1 202 ? 37.691 38.244 64.943 1.00 20.91 202 LEU A O 1
ATOM 1480 N N . ALA A 1 203 ? 38.826 39.657 63.581 1.00 32.83 203 ALA A N 1
ATOM 1481 C CA . ALA A 1 203 ? 39.921 38.745 63.278 1.00 32.83 203 ALA A CA 1
ATOM 1482 C C . ALA A 1 203 ? 40.461 37.976 64.468 1.00 32.83 203 ALA A C 1
ATOM 1483 O O . ALA A 1 203 ? 40.676 36.769 64.391 1.00 32.83 203 ALA A O 1
ATOM 1485 N N . ASN A 1 204 ? 40.672 38.668 65.576 1.00 81.69 204 ASN A N 1
ATOM 1486 C CA . ASN A 1 204 ? 41.223 38.013 66.748 1.00 81.69 204 ASN A CA 1
ATOM 1487 C C . ASN A 1 204 ? 40.321 37.004 67.449 1.00 81.69 204 ASN A C 1
ATOM 1488 O O . ASN A 1 204 ? 40.815 36.116 68.143 1.00 81.69 204 ASN A O 1
ATOM 1493 N N . ARG A 1 205 ? 39.011 37.118 67.271 1.00 22.22 205 ARG A N 1
ATOM 1494 C CA . ARG A 1 205 ? 38.104 36.156 67.901 1.00 22.22 205 ARG A CA 1
ATOM 1495 C C . ARG A 1 205 ? 38.216 34.810 67.159 1.00 22.22 205 ARG A C 1
ATOM 1496 O O . ARG A 1 205 ? 37.685 33.789 67.604 1.00 22.22 205 ARG A O 1
ATOM 1504 N N . VAL A 1 206 ? 38.921 34.822 66.028 1.00 23.37 206 VAL A N 1
ATOM 1505 C CA . VAL A 1 206 ? 39.084 33.630 65.194 1.00 23.37 206 VAL A CA 1
ATOM 1506 C C . VAL A 1 206 ? 40.536 33.187 65.127 1.00 23.37 206 VAL A C 1
ATOM 1507 O O . VAL A 1 206 ? 40.840 31.991 65.123 1.00 23.37 206 VAL A O 1
ATOM 1511 N N . GLY A 1 207 ? 41.430 34.161 65.043 1.00 13.83 207 GLY A N 1
ATOM 1512 C CA . GLY A 1 207 ? 42.835 33.843 65.000 1.00 13.83 207 GLY A CA 1
ATOM 1513 C C . GLY A 1 207 ? 43.390 33.881 63.603 1.00 13.83 207 GLY A C 1
ATOM 1514 O O . GLY A 1 207 ? 42.901 33.186 62.719 1.00 13.83 207 GLY A O 1
ATOM 1515 N N . ILE A 1 208 ? 44.419 34.696 63.406 1.00 11.52 208 ILE A N 1
ATOM 1516 C CA . ILE A 1 208 ? 45.039 34.797 62.104 1.00 11.52 208 ILE A CA 1
ATOM 1517 C C . ILE A 1 208 ? 45.961 33.643 61.836 1.00 11.52 208 ILE A C 1
ATOM 1518 O O . ILE A 1 208 ? 47.069 33.578 62.387 1.00 11.52 208 ILE A O 1
ATOM 1523 N N . VAL A 1 209 ? 45.532 32.727 60.988 1.00 25.10 209 VAL A N 1
ATOM 1524 C CA . VAL A 1 209 ? 46.397 31.629 60.658 1.00 25.10 209 VAL A CA 1
ATOM 1525 C C . VAL A 1 209 ? 47.182 31.982 59.413 1.00 25.10 209 VAL A C 1
ATOM 1526 O O . VAL A 1 209 ? 46.893 32.940 58.712 1.00 25.10 209 VAL A O 1
ATOM 1530 N N . LYS A 1 210 ? 48.172 31.156 59.164 1.00 47.41 210 LYS A N 1
ATOM 1531 C CA . LYS A 1 210 ? 49.034 31.262 58.036 1.00 47.41 210 LYS A CA 1
ATOM 1532 C C . LYS A 1 210 ? 48.301 31.344 56.729 1.00 47.41 210 LYS A C 1
ATOM 1533 O O . LYS A 1 210 ? 47.303 30.691 56.515 1.00 47.41 210 LYS A O 1
ATOM 1539 N N . ASP A 1 211 ? 48.847 32.176 55.849 1.00 16.68 211 ASP A N 1
ATOM 1540 C CA . ASP A 1 211 ? 48.291 32.428 54.522 1.00 16.68 211 ASP A CA 1
ATOM 1541 C C . ASP A 1 211 ? 46.908 33.036 54.597 1.00 16.68 211 ASP A C 1
ATOM 1542 O O . ASP A 1 211 ? 45.877 32.406 54.379 1.00 16.68 211 ASP A O 1
ATOM 1547 N N . VAL A 1 212 ? 46.912 34.317 54.979 1.00 18.26 212 VAL A N 1
ATOM 1548 C CA . VAL A 1 212 ? 45.734 35.128 55.109 1.00 18.26 212 VAL A CA 1
ATOM 1549 C C . VAL A 1 212 ? 45.434 35.740 53.751 1.00 18.26 212 VAL A C 1
ATOM 1550 O O . VAL A 1 212 ? 46.339 36.224 53.078 1.00 18.26 212 VAL A O 1
ATOM 1554 N N . VAL A 1 213 ? 44.177 35.707 53.340 1.00 14.24 213 VAL A N 1
ATOM 1555 C CA . VAL A 1 213 ? 43.805 36.315 52.056 1.00 14.24 213 VAL A CA 1
ATOM 1556 C C . VAL A 1 213 ? 42.617 37.243 52.237 1.00 14.24 213 VAL A C 1
ATOM 1557 O O . VAL A 1 213 ? 41.702 36.965 53.029 1.00 14.24 213 VAL A O 1
ATOM 1561 N N . MET A 1 214 ? 42.651 38.365 51.528 1.00 17.14 214 MET A N 1
ATOM 1562 C CA . MET A 1 214 ? 41.567 39.322 51.612 1.00 17.14 214 MET A CA 1
ATOM 1563 C C . MET A 1 214 ? 40.667 39.154 50.384 1.00 17.14 214 MET A C 1
ATOM 1564 O O . MET A 1 214 ? 41.127 39.061 49.237 1.00 17.14 214 MET A O 1
ATOM 1569 N N . THR A 1 215 ? 39.374 39.099 50.665 1.00 22.42 215 THR A N 1
ATOM 1570 C CA . THR A 1 215 ? 38.336 38.899 49.672 1.00 22.42 215 THR A CA 1
ATOM 1571 C C . THR A 1 215 ? 37.244 39.953 49.758 1.00 22.42 215 THR A C 1
ATOM 1572 O O . THR A 1 215 ? 37.045 40.575 50.803 1.00 22.42 215 THR A O 1
ATOM 1576 N N . GLY A 1 216 ? 36.531 40.153 48.658 1.00 18.35 216 GLY A N 1
ATOM 1577 C CA . GLY A 1 216 ? 35.472 41.145 48.645 1.00 18.35 216 GLY A CA 1
ATOM 1578 C C . GLY A 1 216 ? 35.856 42.324 47.777 1.00 18.35 216 GLY A C 1
ATOM 1579 O O . GLY A 1 216 ? 36.995 42.422 47.307 1.00 18.35 216 GLY A O 1
ATOM 1580 N N . GLY A 1 217 ? 34.915 43.230 47.553 1.00 28.42 217 GLY A N 1
ATOM 1581 C CA . GLY A 1 217 ? 35.227 44.364 46.711 1.00 28.42 217 GLY A CA 1
ATOM 1582 C C . GLY A 1 217 ? 36.259 45.258 47.348 1.00 28.42 217 GLY A C 1
ATOM 1583 O O . GLY A 1 217 ? 37.203 45.696 46.683 1.00 28.42 217 GLY A O 1
ATOM 1584 N N . VAL A 1 218 ? 36.089 45.530 48.639 1.00 11.01 218 VAL A N 1
ATOM 1585 C CA . VAL A 1 218 ? 37.030 46.389 49.342 1.00 11.01 218 VAL A CA 1
ATOM 1586 C C . VAL A 1 218 ? 38.451 45.828 49.243 1.00 11.01 218 VAL A C 1
ATOM 1587 O O . VAL A 1 218 ? 39.434 46.539 49.460 1.00 11.01 218 VAL A O 1
ATOM 1591 N N . ALA A 1 219 ? 38.552 44.549 48.896 1.00 33.21 219 ALA A N 1
ATOM 1592 C CA . ALA A 1 219 ? 39.847 43.905 48.784 1.00 33.21 219 ALA A CA 1
ATOM 1593 C C . ALA A 1 219 ? 40.768 44.717 47.882 1.00 33.21 219 ALA A C 1
ATOM 1594 O O . ALA A 1 219 ? 41.972 44.822 48.133 1.00 33.21 219 ALA A O 1
ATOM 1596 N N . GLN A 1 220 ? 40.197 45.304 46.838 1.00 38.45 220 GLN A N 1
ATOM 1597 C CA . GLN A 1 220 ? 40.969 46.098 45.887 1.00 38.45 220 GLN A CA 1
ATOM 1598 C C . GLN A 1 220 ? 41.734 47.225 46.563 1.00 38.45 220 GLN A C 1
ATOM 1599 O O . GLN A 1 220 ? 42.895 47.489 46.228 1.00 38.45 220 GLN A O 1
ATOM 1605 N N . ASN A 1 221 ? 41.071 47.879 47.516 1.00 14.57 221 ASN A N 1
ATOM 1606 C CA . ASN A 1 221 ? 41.653 48.991 48.264 1.00 14.57 221 ASN A CA 1
ATOM 1607 C C . ASN A 1 221 ? 42.934 48.546 48.969 1.00 14.57 221 ASN A C 1
ATOM 1608 O O . ASN A 1 221 ? 42.892 48.091 50.106 1.00 14.57 221 ASN A O 1
ATOM 1613 N N . TYR A 1 222 ? 44.073 48.671 48.294 1.00 23.68 222 TYR A N 1
ATOM 1614 C CA . TYR A 1 222 ? 45.334 48.265 48.891 1.00 23.68 222 TYR A CA 1
ATOM 1615 C C . TYR A 1 222 ? 45.704 49.175 50.054 1.00 23.68 222 TYR A C 1
ATOM 1616 O O . TYR A 1 222 ? 46.637 48.897 50.806 1.00 23.68 222 TYR A O 1
ATOM 1625 N N . GLY A 1 223 ? 44.980 50.277 50.195 1.00 20.85 223 GLY A N 1
ATOM 1626 C CA . GLY A 1 223 ? 45.243 51.160 51.308 1.00 20.85 223 GLY A CA 1
ATOM 1627 C C . GLY A 1 223 ? 44.794 50.362 52.511 1.00 20.85 223 GLY A C 1
ATOM 1628 O O . GLY A 1 223 ? 45.545 50.145 53.454 1.00 20.85 223 GLY A O 1
ATOM 1629 N N . VAL A 1 224 ? 43.557 49.899 52.450 1.00 12.61 224 VAL A N 1
ATOM 1630 C CA . VAL A 1 224 ? 42.980 49.106 53.511 1.00 12.61 224 VAL A CA 1
ATOM 1631 C C . VAL A 1 224 ? 43.793 47.839 53.775 1.00 12.61 224 VAL A C 1
ATOM 1632 O O . VAL A 1 224 ? 44.204 47.571 54.902 1.00 12.61 224 VAL A O 1
ATOM 1636 N N . ARG A 1 225 ? 44.039 47.058 52.735 1.00 19.02 225 ARG A N 1
ATOM 1637 C CA . ARG A 1 225 ? 44.776 45.807 52.910 1.00 19.02 225 ARG A CA 1
ATOM 1638 C C . ARG A 1 225 ? 46.138 46.027 53.575 1.00 19.02 225 ARG A C 1
ATOM 1639 O O . ARG A 1 225 ? 46.551 45.243 54.437 1.00 19.02 225 ARG A O 1
ATOM 1647 N N . GLY A 1 226 ? 46.820 47.098 53.185 1.00 21.92 226 GLY A N 1
ATOM 1648 C CA . GLY A 1 226 ? 48.121 47.387 53.761 1.00 21.92 226 GLY A CA 1
ATOM 1649 C C . GLY A 1 226 ? 47.988 47.730 55.230 1.00 21.92 226 GLY A C 1
ATOM 1650 O O . GLY A 1 226 ? 48.865 47.414 56.035 1.00 21.92 226 GLY A O 1
ATOM 1651 N N . ALA A 1 227 ? 46.879 48.382 55.575 1.00 16.55 227 ALA A N 1
ATOM 1652 C CA . ALA A 1 227 ? 46.615 48.765 56.953 1.00 16.55 227 ALA A CA 1
ATOM 1653 C C . ALA A 1 227 ? 46.460 47.486 57.745 1.00 16.55 227 ALA A C 1
ATOM 1654 O O . ALA A 1 227 ? 46.827 47.433 58.920 1.00 16.55 227 ALA A O 1
ATOM 1656 N N . LEU A 1 228 ? 45.908 46.464 57.088 1.00 15.23 228 LEU A N 1
ATOM 1657 C CA . LEU A 1 228 ? 45.693 45.156 57.695 1.00 15.23 228 LEU A CA 1
ATOM 1658 C C . LEU A 1 228 ? 47.013 44.404 57.909 1.00 15.23 228 LEU A C 1
ATOM 1659 O O . LEU A 1 228 ? 47.216 43.741 58.933 1.00 15.23 228 LEU A O 1
ATOM 1664 N N . GLU A 1 229 ? 47.916 44.508 56.943 1.00 20.58 229 GLU A N 1
ATOM 1665 C CA . GLU A 1 229 ? 49.192 43.833 57.070 1.00 20.58 229 GLU A CA 1
ATOM 1666 C C . GLU A 1 229 ? 49.952 44.425 58.257 1.00 20.58 229 GLU A C 1
ATOM 1667 O O . GLU A 1 229 ? 50.623 43.696 58.997 1.00 20.58 229 GLU A O 1
ATOM 1673 N N . GLU A 1 230 ? 49.834 45.741 58.440 1.00 35.96 230 GLU A N 1
ATOM 1674 C CA . GLU A 1 230 ? 50.501 46.433 59.537 1.00 35.96 230 GLU A CA 1
ATOM 1675 C C . GLU A 1 230 ? 49.936 45.962 60.865 1.00 35.96 230 GLU A C 1
ATOM 1676 O O . GLU A 1 230 ? 50.679 45.604 61.778 1.00 35.96 230 GLU A O 1
ATOM 1682 N N . GLY A 1 231 ? 48.613 45.955 60.965 1.00 42.10 231 GLY A N 1
ATOM 1683 C CA . GLY A 1 231 ? 47.968 45.524 62.190 1.00 42.10 231 GLY A CA 1
ATOM 1684 C C . GLY A 1 231 ? 48.294 44.096 62.578 1.00 42.10 231 GLY A C 1
ATOM 1685 O O . GLY A 1 231 ? 48.845 43.862 63.645 1.00 42.10 231 GLY A O 1
ATOM 1686 N N . LEU A 1 232 ? 47.963 43.144 61.710 1.00 34.54 232 LEU A N 1
ATOM 1687 C CA . LEU A 1 232 ? 48.207 41.732 61.981 1.00 34.54 232 LEU A CA 1
ATOM 1688 C C . LEU A 1 232 ? 49.670 41.329 61.805 1.00 34.54 232 LEU A C 1
ATOM 1689 O O . LEU A 1 232 ? 50.084 40.244 62.226 1.00 34.54 232 LEU A O 1
ATOM 1694 N N . GLY A 1 233 ? 50.450 42.192 61.169 1.00 31.19 233 GLY A N 1
ATOM 1695 C CA . GLY A 1 233 ? 51.855 41.891 60.967 1.00 31.19 233 GLY A CA 1
ATOM 1696 C C . GLY A 1 233 ? 52.154 40.613 60.202 1.00 31.19 233 GLY A C 1
ATOM 1697 O O . GLY A 1 233 ? 53.135 39.923 60.487 1.00 31.19 233 GLY A O 1
ATOM 1698 N N . VAL A 1 234 ? 51.307 40.294 59.231 1.00 32.80 234 VAL A N 1
ATOM 1699 C CA . VAL A 1 234 ? 51.493 39.107 58.403 1.00 32.80 234 VAL A CA 1
ATOM 1700 C C . VAL A 1 234 ? 51.054 39.463 56.999 1.00 32.80 234 VAL A C 1
ATOM 1701 O O . VAL A 1 234 ? 50.249 40.371 56.828 1.00 32.80 234 VAL A O 1
ATOM 1705 N N . GLU A 1 235 ? 51.590 38.766 55.999 1.00 34.08 235 GLU A N 1
ATOM 1706 C CA . GLU A 1 235 ? 51.220 39.024 54.609 1.00 34.08 235 GLU A CA 1
ATOM 1707 C C . GLU A 1 235 ? 49.735 38.788 54.378 1.00 34.08 235 GLU A C 1
ATOM 1708 O O . GLU A 1 235 ? 49.167 37.801 54.859 1.00 34.08 235 GLU A O 1
ATOM 1714 N N . ILE A 1 236 ? 49.108 39.715 53.661 1.00 24.56 236 ILE A N 1
ATOM 1715 C CA . ILE A 1 236 ? 47.701 39.592 53.307 1.00 24.56 236 ILE A CA 1
ATOM 1716 C C . ILE A 1 236 ? 47.702 39.503 51.782 1.00 24.56 236 ILE A C 1
ATOM 1717 O O . ILE A 1 236 ? 48.154 40.424 51.092 1.00 24.56 236 ILE A O 1
ATOM 1722 N N . LYS A 1 237 ? 47.227 38.376 51.261 1.00 28.88 237 LYS A N 1
ATOM 1723 C CA . LYS A 1 237 ? 47.186 38.154 49.823 1.00 28.88 237 LYS A CA 1
ATOM 1724 C C . LYS A 1 237 ? 45.849 38.565 49.236 1.00 28.88 237 LYS A C 1
ATOM 1725 O O . LYS A 1 237 ? 44.837 38.666 49.944 1.00 28.88 237 LYS A O 1
ATOM 1731 N N . THR A 1 238 ? 45.866 38.814 47.933 1.00 20.93 238 THR A N 1
ATOM 1732 C CA . THR A 1 238 ? 44.664 39.200 47.207 1.00 20.93 238 THR A CA 1
ATOM 1733 C C . THR A 1 238 ? 44.981 39.101 45.716 1.00 20.93 238 THR A C 1
ATOM 1734 O O . THR A 1 238 ? 46.147 39.166 45.316 1.00 20.93 238 THR A O 1
ATOM 1738 N N . SER A 1 239 ? 43.945 38.906 44.903 1.00 14.52 239 SER A N 1
ATOM 1739 C CA . SER A 1 239 ? 44.115 38.809 43.452 1.00 14.52 239 SER A CA 1
ATOM 1740 C C . SER A 1 239 ? 42.950 39.537 42.801 1.00 14.52 239 SER A C 1
ATOM 1741 O O . SER A 1 239 ? 41.975 39.893 43.472 1.00 14.52 239 SER A O 1
ATOM 1744 N N . PRO A 1 240 ? 43.038 39.765 41.481 1.00 17.05 240 PRO A N 1
ATOM 1745 C CA . PRO A 1 240 ? 41.992 40.457 40.717 1.00 17.05 240 PRO A CA 1
ATOM 1746 C C . PRO A 1 240 ? 40.602 39.856 40.962 1.00 17.05 240 PRO A C 1
ATOM 1747 O O . PRO A 1 240 ? 39.597 40.575 41.101 1.00 17.05 240 PRO A O 1
ATOM 1751 N N . LEU A 1 241 ? 40.568 38.527 41.027 1.00 14.40 241 LEU A N 1
ATOM 1752 C CA . LEU A 1 241 ? 39.335 37.767 41.252 1.00 14.40 241 LEU A CA 1
ATOM 1753 C C . LEU A 1 241 ? 38.754 37.941 42.645 1.00 14.40 241 LEU A C 1
ATOM 1754 O O . LEU A 1 241 ? 37.718 37.360 42.972 1.00 14.40 241 LEU A O 1
ATOM 1759 N N . ALA A 1 242 ? 39.430 38.745 43.457 1.00 28.40 242 ALA A N 1
ATOM 1760 C CA . ALA A 1 242 ? 39.020 38.984 44.829 1.00 28.40 242 ALA A CA 1
ATOM 1761 C C . ALA A 1 242 ? 37.514 39.110 45.029 1.00 28.40 242 ALA A C 1
ATOM 1762 O O . ALA A 1 242 ? 36.931 38.378 45.829 1.00 28.40 242 ALA A O 1
ATOM 1764 N N . GLN A 1 243 ? 36.881 40.020 44.293 1.00 17.94 243 GLN A N 1
ATOM 1765 C CA . GLN A 1 243 ? 35.440 40.254 44.434 1.00 17.94 243 GLN A CA 1
ATOM 1766 C C . GLN A 1 243 ? 34.555 39.165 43.829 1.00 17.94 243 GLN A C 1
ATOM 1767 O O . GLN A 1 243 ? 33.341 39.130 44.066 1.00 17.94 243 GLN A O 1
ATOM 1773 N N . TYR A 1 244 ? 35.168 38.274 43.057 1.00 22.95 244 TYR A N 1
ATOM 1774 C CA . TYR A 1 244 ? 34.439 37.192 42.413 1.00 22.95 244 TYR A CA 1
ATOM 1775 C C . TYR A 1 244 ? 34.631 35.886 43.163 1.00 22.95 244 TYR A C 1
ATOM 1776 O O . TYR A 1 244 ? 34.276 34.809 42.670 1.00 22.95 244 TYR A O 1
ATOM 1785 N N . ASN A 1 245 ? 35.195 35.973 44.360 1.00 23.84 245 ASN A N 1
ATOM 1786 C CA . ASN A 1 245 ? 35.454 34.783 45.157 1.00 23.84 245 ASN A CA 1
ATOM 1787 C C . ASN A 1 245 ? 34.176 34.052 45.536 1.00 23.84 245 ASN A C 1
ATOM 1788 O O . ASN A 1 245 ? 34.070 32.846 45.374 1.00 23.84 245 ASN A O 1
ATOM 1793 N N . GLY A 1 246 ? 33.199 34.783 46.043 1.00 14.50 246 GLY A N 1
ATOM 1794 C CA . GLY A 1 246 ? 31.963 34.135 46.445 1.00 14.50 246 GLY A CA 1
ATOM 1795 C C . GLY A 1 246 ? 31.339 33.360 45.300 1.00 14.50 246 GLY A C 1
ATOM 1796 O O . GLY A 1 246 ? 30.798 32.267 45.487 1.00 14.50 246 GLY A O 1
ATOM 1797 N N . ALA A 1 247 ? 31.416 33.937 44.104 1.00 16.49 247 ALA A N 1
ATOM 1798 C CA . ALA A 1 247 ? 30.845 33.310 42.929 1.00 16.49 247 ALA A CA 1
ATOM 1799 C C . ALA A 1 247 ? 31.702 32.107 42.577 1.00 16.49 247 ALA A C 1
ATOM 1800 O O . ALA A 1 247 ? 31.186 31.004 42.363 1.00 16.49 247 ALA A O 1
ATOM 1802 N N . LEU A 1 248 ? 33.015 32.324 42.531 1.00 14.68 248 LEU A N 1
ATOM 1803 C CA . LEU A 1 248 ? 33.964 31.253 42.209 1.00 14.68 248 LEU A CA 1
ATOM 1804 C C . LEU A 1 248 ? 33.745 30.045 43.125 1.00 14.68 248 LEU A C 1
ATOM 1805 O O . LEU A 1 248 ? 33.890 28.893 42.721 1.00 14.68 248 LEU A O 1
ATOM 1810 N N . GLY A 1 249 ? 33.385 30.326 44.368 1.00 10.23 249 GLY A N 1
ATOM 1811 C CA . GLY A 1 249 ? 33.146 29.255 45.293 1.00 10.23 249 GLY A CA 1
ATOM 1812 C C . GLY A 1 249 ? 31.903 28.512 44.892 1.00 10.23 249 GLY A C 1
ATOM 1813 O O . GLY A 1 249 ? 31.851 27.288 44.955 1.00 10.23 249 GLY A O 1
ATOM 1814 N N . ALA A 1 250 ? 30.887 29.250 44.471 1.00 15.15 250 ALA A N 1
ATOM 1815 C CA . ALA A 1 250 ? 29.637 28.619 44.070 1.00 15.15 250 ALA A CA 1
ATOM 1816 C C . ALA A 1 250 ? 29.873 27.734 42.841 1.00 15.15 250 ALA A C 1
ATOM 1817 O O . ALA A 1 250 ? 29.387 26.600 42.774 1.00 15.15 250 ALA A O 1
ATOM 1819 N N . ALA A 1 251 ? 30.634 28.247 41.879 1.00 24.78 251 ALA A N 1
ATOM 1820 C CA . ALA A 1 251 ? 30.904 27.487 40.669 1.00 24.78 251 ALA A CA 1
ATOM 1821 C C . ALA A 1 251 ? 31.638 26.184 41.011 1.00 24.78 251 ALA A C 1
ATOM 1822 O O . ALA A 1 251 ? 31.392 25.149 40.387 1.00 24.78 251 ALA A O 1
ATOM 1824 N N . LEU A 1 252 ? 32.520 26.230 42.013 1.00 11.35 252 LEU A N 1
ATOM 1825 C CA . LEU A 1 252 ? 33.273 25.043 42.406 1.00 11.35 252 LEU A CA 1
ATOM 1826 C C . LEU A 1 252 ? 32.345 24.053 43.080 1.00 11.35 252 LEU A C 1
ATOM 1827 O O . LEU A 1 252 ? 32.445 22.863 42.840 1.00 11.35 252 LEU A O 1
ATOM 1832 N N . TYR A 1 253 ? 31.432 24.534 43.914 1.00 10.58 253 TYR A N 1
ATOM 1833 C CA . TYR A 1 253 ? 30.486 23.631 44.554 1.00 10.58 253 TYR A CA 1
ATOM 1834 C C . TYR A 1 253 ? 29.510 23.069 43.540 1.00 10.58 253 TYR A C 1
ATOM 1835 O O . TYR A 1 253 ? 28.941 22.000 43.751 1.00 10.58 253 TYR A O 1
ATOM 1844 N N . ALA A 1 254 ? 29.302 23.803 42.447 1.00 39.46 254 ALA A N 1
ATOM 1845 C CA . ALA A 1 254 ? 28.395 23.380 41.389 1.00 39.46 254 ALA A CA 1
ATOM 1846 C C . ALA A 1 254 ? 29.020 22.226 40.638 1.00 39.46 254 ALA A C 1
ATOM 1847 O O . ALA A 1 254 ? 28.395 21.183 40.467 1.00 39.46 254 ALA A O 1
ATOM 1849 N N . TYR A 1 255 ? 30.257 22.420 40.189 1.00 22.24 255 TYR A N 1
ATOM 1850 C CA . TYR A 1 255 ? 30.968 21.384 39.449 1.00 22.24 255 TYR A CA 1
ATOM 1851 C C . TYR A 1 255 ? 31.141 20.148 40.309 1.00 22.24 255 TYR A C 1
ATOM 1852 O O . TYR A 1 255 ? 31.358 19.049 39.803 1.00 22.24 255 TYR A O 1
ATOM 1861 N N . LYS A 1 256 ? 31.068 20.336 41.620 1.00 24.74 256 LYS A N 1
ATOM 1862 C CA . LYS A 1 256 ? 31.212 19.224 42.542 1.00 24.74 256 LYS A CA 1
ATOM 1863 C C . LYS A 1 256 ? 29.882 18.481 42.607 1.00 24.74 256 LYS A C 1
ATOM 1864 O O . LYS A 1 256 ? 29.841 17.251 42.570 1.00 24.74 256 LYS A O 1
ATOM 1870 N N . LYS A 1 257 ? 28.794 19.240 42.691 1.00 35.81 257 LYS A N 1
ATOM 1871 C CA . LYS A 1 257 ? 27.451 18.672 42.739 1.00 35.81 257 LYS A CA 1
ATOM 1872 C C . LYS A 1 257 ? 27.132 17.997 41.408 1.00 35.81 257 LYS A C 1
ATOM 1873 O O . LYS A 1 257 ? 26.284 17.115 41.334 1.00 35.81 257 LYS A O 1
ATOM 1879 N N . ALA A 1 258 ? 27.829 18.422 40.357 1.00 29.24 258 ALA A N 1
ATOM 1880 C CA . ALA A 1 258 ? 27.619 17.887 39.019 1.00 29.24 258 ALA A CA 1
ATOM 1881 C C . ALA A 1 258 ? 28.561 16.733 38.750 1.00 29.24 258 ALA A C 1
ATOM 1882 O O . ALA A 1 258 ? 28.927 16.460 37.605 1.00 29.24 258 ALA A O 1
ATOM 1884 N N . ALA A 1 259 ? 28.972 16.066 39.817 1.00 38.98 259 ALA A N 1
ATOM 1885 C CA . ALA A 1 259 ? 29.857 14.921 39.681 1.00 38.98 259 ALA A CA 1
ATOM 1886 C C . ALA A 1 259 ? 29.409 13.866 40.686 1.00 38.98 259 ALA A C 1
ATOM 1887 O O . ALA A 1 259 ? 29.913 12.751 40.695 1.00 38.98 259 ALA A O 1
ATOM 1889 N N . LYS A 1 260 ? 28.436 14.236 41.515 1.00 108.23 260 LYS A N 1
ATOM 1890 C CA . LYS A 1 260 ? 27.875 13.334 42.516 1.00 108.23 260 LYS A CA 1
ATOM 1891 C C . LYS A 1 260 ? 26.366 13.555 42.592 1.00 108.23 260 LYS A C 1
ATOM 1892 O O . LYS A 1 260 ? 25.615 12.631 42.206 1.00 108.23 260 LYS A O 1
ATOM 1898 N N . SER B 1 2 ? 21.503 83.735 100.534 1.00 46.58 2 SER B N 1
ATOM 1899 C CA . SER B 1 2 ? 22.722 84.561 100.768 1.00 46.58 2 SER B CA 1
ATOM 1900 C C . SER B 1 2 ? 23.992 84.004 100.108 1.00 46.58 2 SER B C 1
ATOM 1901 O O . SER B 1 2 ? 24.893 84.771 99.761 1.00 46.58 2 SER B O 1
ATOM 1904 N N . ILE B 1 3 ? 24.089 82.683 99.956 1.00 57.69 3 ILE B N 1
ATOM 1905 C CA . ILE B 1 3 ? 25.256 82.099 99.288 1.00 57.69 3 ILE B CA 1
ATOM 1906 C C . ILE B 1 3 ? 24.880 81.669 97.874 1.00 57.69 3 ILE B C 1
ATOM 1907 O O . ILE B 1 3 ? 24.041 80.790 97.681 1.00 57.69 3 ILE B O 1
ATOM 1912 N N . TYR B 1 4 ? 25.499 82.303 96.885 1.00 57.22 4 TYR B N 1
ATOM 1913 C CA . TYR B 1 4 ? 25.218 81.985 95.493 1.00 57.22 4 TYR B CA 1
ATOM 1914 C C . TYR B 1 4 ? 26.319 81.138 94.864 1.00 57.22 4 TYR B C 1
ATOM 1915 O O . TYR B 1 4 ? 27.503 81.438 95.014 1.00 57.22 4 TYR B O 1
ATOM 1924 N N . THR B 1 5 ? 25.923 80.075 94.167 1.00 41.38 5 THR B N 1
ATOM 1925 C CA . THR B 1 5 ? 26.880 79.197 93.495 1.00 41.38 5 THR B CA 1
ATOM 1926 C C . THR B 1 5 ? 26.590 79.044 92.008 1.00 41.38 5 THR B C 1
ATOM 1927 O O . THR B 1 5 ? 25.461 79.226 91.548 1.00 41.38 5 THR B O 1
ATOM 1931 N N . LEU B 1 6 ? 27.624 78.688 91.263 1.00 33.77 6 LEU B N 1
ATOM 1932 C CA . LEU B 1 6 ? 27.499 78.542 89.829 1.00 33.77 6 LEU B CA 1
ATOM 1933 C C . LEU B 1 6 ? 27.814 77.146 89.310 1.00 33.77 6 LEU B C 1
ATOM 1934 O O . LEU B 1 6 ? 28.930 76.649 89.475 1.00 33.77 6 LEU B O 1
ATOM 1939 N N . GLY B 1 7 ? 26.815 76.525 88.683 1.00 36.59 7 GLY B N 1
ATOM 1940 C CA . GLY B 1 7 ? 26.980 75.206 88.086 1.00 36.59 7 GLY B CA 1
ATOM 1941 C C . GLY B 1 7 ? 27.121 75.373 86.574 1.00 36.59 7 GLY B C 1
ATOM 1942 O O . GLY B 1 7 ? 26.300 76.033 85.939 1.00 36.59 7 GLY B O 1
ATOM 1943 N N . ILE B 1 8 ? 28.168 74.796 85.990 1.00 42.40 8 ILE B N 1
ATOM 1944 C CA . ILE B 1 8 ? 28.401 74.907 84.548 1.00 42.40 8 ILE B CA 1
ATOM 1945 C C . ILE B 1 8 ? 28.583 73.537 83.903 1.00 42.40 8 ILE B C 1
ATOM 1946 O O . ILE B 1 8 ? 29.552 72.825 84.172 1.00 42.40 8 ILE B O 1
ATOM 1951 N N . ASP B 1 9 ? 27.639 73.177 83.044 1.00 37.08 9 ASP B N 1
ATOM 1952 C CA . ASP B 1 9 ? 27.668 71.897 82.348 1.00 37.08 9 ASP B CA 1
ATOM 1953 C C . ASP B 1 9 ? 28.029 72.138 80.891 1.00 37.08 9 ASP B C 1
ATOM 1954 O O . ASP B 1 9 ? 27.163 72.461 80.091 1.00 37.08 9 ASP B O 1
ATOM 1959 N N . VAL B 1 10 ? 29.296 71.988 80.536 1.00 26.29 10 VAL B N 1
ATOM 1960 C CA . VAL B 1 10 ? 29.694 72.223 79.156 1.00 26.29 10 VAL B CA 1
ATOM 1961 C C . VAL B 1 10 ? 29.669 70.932 78.338 1.00 26.29 10 VAL B C 1
ATOM 1962 O O . VAL B 1 10 ? 30.607 70.134 78.382 1.00 26.29 10 VAL B O 1
ATOM 1966 N N . GLY B 1 11 ? 28.582 70.735 77.595 1.00 57.83 11 GLY B N 1
ATOM 1967 C CA . GLY B 1 11 ? 28.447 69.547 76.771 1.00 57.83 11 GLY B CA 1
ATOM 1968 C C . GLY B 1 11 ? 29.057 69.693 75.387 1.00 57.83 11 GLY B C 1
ATOM 1969 O O . GLY B 1 11 ? 29.673 70.714 75.076 1.00 57.83 11 GLY B O 1
ATOM 1970 N N . SER B 1 12 ? 28.885 68.667 74.554 1.00 49.05 12 SER B N 1
ATOM 1971 C CA . SER B 1 12 ? 29.429 68.670 73.198 1.00 49.05 12 SER B CA 1
ATOM 1972 C C . SER B 1 12 ? 28.535 69.472 72.257 1.00 49.05 12 SER B C 1
ATOM 1973 O O . SER B 1 12 ? 28.997 70.015 71.251 1.00 49.05 12 SER B O 1
ATOM 1976 N N . THR B 1 13 ? 27.255 69.544 72.614 1.00 38.88 13 THR B N 1
ATOM 1977 C CA . THR B 1 13 ? 26.238 70.253 71.842 1.00 38.88 13 THR B CA 1
ATOM 1978 C C . THR B 1 13 ? 25.974 71.655 72.367 1.00 38.88 13 THR B C 1
ATOM 1979 O O . THR B 1 13 ? 25.877 72.623 71.605 1.00 38.88 13 THR B O 1
ATOM 1983 N N . ALA B 1 14 ? 25.843 71.758 73.680 1.00 70.79 14 ALA B N 1
ATOM 1984 C CA . ALA B 1 14 ? 25.569 73.042 74.284 1.00 70.79 14 ALA B CA 1
ATOM 1985 C C . ALA B 1 14 ? 26.221 73.167 75.640 1.00 70.79 14 ALA B C 1
ATOM 1986 O O . ALA B 1 14 ? 26.741 72.198 76.195 1.00 70.79 14 ALA B O 1
ATOM 1988 N N . SER B 1 15 ? 26.190 74.384 76.160 1.00 45.39 15 SER B N 1
ATOM 1989 C CA . SER B 1 15 ? 26.751 74.678 77.456 1.00 45.39 15 SER B CA 1
ATOM 1990 C C . SER B 1 15 ? 25.602 75.237 78.287 1.00 45.39 15 SER B C 1
ATOM 1991 O O . SER B 1 15 ? 25.013 76.256 77.927 1.00 45.39 15 SER B O 1
ATOM 1994 N N . LYS B 1 16 ? 25.259 74.548 79.373 1.00 56.38 16 LYS B N 1
ATOM 1995 C CA . LYS B 1 16 ? 24.182 74.991 80.259 1.00 56.38 16 LYS B CA 1
ATOM 1996 C C . LYS B 1 16 ? 24.773 75.549 81.555 1.00 56.38 16 LYS B C 1
ATOM 1997 O O . LYS B 1 16 ? 25.840 75.123 81.999 1.00 56.38 16 LYS B O 1
ATOM 2003 N N . CYS B 1 17 ? 24.077 76.513 82.148 1.00 49.96 17 CYS B N 1
ATOM 2004 C CA . CYS B 1 17 ? 24.522 77.134 83.392 1.00 49.96 17 CYS B CA 1
ATOM 2005 C C . CYS B 1 17 ? 23.387 77.288 84.388 1.00 49.96 17 CYS B C 1
ATOM 2006 O O . CYS B 1 17 ? 22.242 77.552 84.020 1.00 49.96 17 CYS B O 1
ATOM 2009 N N . ILE B 1 18 ? 23.730 77.122 85.659 1.00 58.37 18 ILE B N 1
ATOM 2010 C CA . ILE B 1 18 ? 22.777 77.250 86.752 1.00 58.37 18 ILE B CA 1
ATOM 2011 C C . ILE B 1 18 ? 23.395 78.023 87.920 1.00 58.37 18 ILE B C 1
ATOM 2012 O O . ILE B 1 18 ? 24.580 77.873 88.237 1.00 58.37 18 ILE B O 1
ATOM 2017 N N . ILE B 1 19 ? 22.582 78.867 88.542 1.00 60.42 19 ILE B N 1
ATOM 2018 C CA . ILE B 1 19 ? 23.011 79.647 89.693 1.00 60.42 19 ILE B CA 1
ATOM 2019 C C . ILE B 1 19 ? 21.936 79.492 90.756 1.00 60.42 19 ILE B C 1
ATOM 2020 O O . ILE B 1 19 ? 20.766 79.774 90.497 1.00 60.42 19 ILE B O 1
ATOM 2025 N N . LEU B 1 20 ? 22.310 79.025 91.939 1.00 55.58 20 LEU B N 1
ATOM 2026 C CA . LEU B 1 20 ? 21.318 78.892 92.994 1.00 55.58 20 LEU B CA 1
ATOM 2027 C C . LEU B 1 20 ? 21.740 79.506 94.323 1.00 55.58 20 LEU B C 1
ATOM 2028 O O . LEU B 1 20 ? 22.928 79.575 94.658 1.00 55.58 20 LEU B O 1
ATOM 2033 N N . LYS B 1 21 ? 20.734 79.957 95.064 1.00 58.62 21 LYS B N 1
ATOM 2034 C CA . LYS B 1 21 ? 20.917 80.605 96.351 1.00 58.62 21 LYS B CA 1
ATOM 2035 C C . LYS B 1 21 ? 20.712 79.637 97.510 1.00 58.62 21 LYS B C 1
ATOM 2036 O O . LYS B 1 21 ? 19.616 79.103 97.704 1.00 58.62 21 LYS B O 1
ATOM 2042 N N . ASP B 1 22 ? 21.782 79.420 98.267 1.00 75.36 22 ASP B N 1
ATOM 2043 C CA . ASP B 1 22 ? 21.768 78.537 99.434 1.00 75.36 22 ASP B CA 1
ATOM 2044 C C . ASP B 1 22 ? 21.557 77.079 99.043 1.00 75.36 22 ASP B C 1
ATOM 2045 O O . ASP B 1 22 ? 21.176 76.251 99.870 1.00 75.36 22 ASP B O 1
ATOM 2050 N N . GLY B 1 23 ? 21.821 76.780 97.775 1.00 40.30 23 GLY B N 1
ATOM 2051 C CA . GLY B 1 23 ? 21.652 75.435 97.265 1.00 40.30 23 GLY B CA 1
ATOM 2052 C C . GLY B 1 23 ? 20.215 74.957 97.349 1.00 40.30 23 GLY B C 1
ATOM 2053 O O . GLY B 1 23 ? 19.948 73.755 97.255 1.00 40.30 23 GLY B O 1
ATOM 2054 N N . LYS B 1 24 ? 19.281 75.892 97.502 1.00 72.96 24 LYS B N 1
ATOM 2055 C CA . LYS B 1 24 ? 17.878 75.529 97.623 1.00 72.96 24 LYS B CA 1
ATOM 2056 C C . LYS B 1 24 ? 16.964 76.027 96.512 1.00 72.96 24 LYS B C 1
ATOM 2057 O O . LYS B 1 24 ? 15.946 75.401 96.225 1.00 72.96 24 LYS B O 1
ATOM 2063 N N . GLU B 1 25 ? 17.301 77.146 95.888 1.00 57.16 25 GLU B N 1
ATOM 2064 C CA . GLU B 1 25 ? 16.454 77.652 94.818 1.00 57.16 25 GLU B CA 1
ATOM 2065 C C . GLU B 1 25 ? 17.260 78.129 93.626 1.00 57.16 25 GLU B C 1
ATOM 2066 O O . GLU B 1 25 ? 18.334 78.713 93.773 1.00 57.16 25 GLU B O 1
ATOM 2072 N N . ILE B 1 26 ? 16.734 77.869 92.437 1.00 52.19 26 ILE B N 1
ATOM 2073 C CA . ILE B 1 26 ? 17.395 78.286 91.208 1.00 52.19 26 ILE B CA 1
ATOM 2074 C C . ILE B 1 26 ? 17.076 79.758 90.960 1.00 52.19 26 ILE B C 1
ATOM 2075 O O . ILE B 1 26 ? 15.912 80.154 90.940 1.00 52.19 26 ILE B O 1
ATOM 2080 N N . VAL B 1 27 ? 18.101 80.578 90.783 1.00 71.41 27 VAL B N 1
ATOM 2081 C CA . VAL B 1 27 ? 17.850 81.990 90.540 1.00 71.41 27 VAL B CA 1
ATOM 2082 C C . VAL B 1 27 ? 17.910 82.291 89.053 1.00 71.41 27 VAL B C 1
ATOM 2083 O O . VAL B 1 27 ? 17.182 83.150 88.552 1.00 71.41 27 VAL B O 1
ATOM 2087 N N . ALA B 1 28 ? 18.769 81.571 88.343 1.00 58.74 28 ALA B N 1
ATOM 2088 C CA . ALA B 1 28 ? 18.903 81.781 86.911 1.00 58.74 28 ALA B CA 1
ATOM 2089 C C . ALA B 1 28 ? 19.628 80.637 86.213 1.00 58.74 28 ALA B C 1
ATOM 2090 O O . ALA B 1 28 ? 20.437 79.931 86.821 1.00 58.74 28 ALA B O 1
ATOM 2092 N N . LYS B 1 29 ? 19.323 80.464 84.930 1.00 44.30 29 LYS B N 1
ATOM 2093 C CA . LYS B 1 29 ? 19.942 79.426 84.119 1.00 44.30 29 LYS B CA 1
ATOM 2094 C C . LYS B 1 29 ? 20.192 79.968 82.724 1.00 44.30 29 LYS B C 1
ATOM 2095 O O . LYS B 1 29 ? 19.627 80.989 82.342 1.00 44.30 29 LYS B O 1
ATOM 2101 N N . SER B 1 30 ? 21.034 79.285 81.961 1.00 73.34 30 SER B N 1
ATOM 2102 C CA . SER B 1 30 ? 21.314 79.720 80.603 1.00 73.34 30 SER B CA 1
ATOM 2103 C C . SER B 1 30 ? 21.745 78.539 79.748 1.00 73.34 30 SER B C 1
ATOM 2104 O O . SER B 1 30 ? 22.119 77.483 80.263 1.00 73.34 30 SER B O 1
ATOM 2107 N N . LEU B 1 31 ? 21.688 78.729 78.436 1.00 35.78 31 LEU B N 1
ATOM 2108 C CA . LEU B 1 31 ? 22.054 77.684 77.496 1.00 35.78 31 LEU B CA 1
ATOM 2109 C C . LEU B 1 31 ? 22.577 78.324 76.220 1.00 35.78 31 LEU B C 1
ATOM 2110 O O . LEU B 1 31 ? 21.921 79.184 75.626 1.00 35.78 31 LEU B O 1
ATOM 2115 N N . VAL B 1 32 ? 23.768 77.902 75.811 1.00 52.94 32 VAL B N 1
ATOM 2116 C CA . VAL B 1 32 ? 24.411 78.440 74.618 1.00 52.94 32 VAL B CA 1
ATOM 2117 C C . VAL B 1 32 ? 25.013 77.342 73.753 1.00 52.94 32 VAL B C 1
ATOM 2118 O O . VAL B 1 32 ? 25.781 76.511 74.243 1.00 52.94 32 VAL B O 1
ATOM 2122 N N . ALA B 1 33 ? 24.682 77.349 72.464 1.00 71.07 33 ALA B N 1
ATOM 2123 C CA . ALA B 1 33 ? 25.187 76.328 71.550 1.00 71.07 33 ALA B CA 1
ATOM 2124 C C . ALA B 1 33 ? 26.686 76.384 71.363 1.00 71.07 33 ALA B C 1
ATOM 2125 O O . ALA B 1 33 ? 27.366 77.258 71.892 1.00 71.07 33 ALA B O 1
ATOM 2127 N N . VAL B 1 34 ? 27.185 75.460 70.551 1.00 86.22 34 VAL B N 1
ATOM 2128 C CA . VAL B 1 34 ? 28.581 75.432 70.217 1.00 86.22 34 VAL B CA 1
ATOM 2129 C C . VAL B 1 34 ? 28.702 75.966 68.808 1.00 86.22 34 VAL B C 1
ATOM 2130 O O . VAL B 1 34 ? 28.832 75.223 67.834 1.00 86.22 34 VAL B O 1
ATOM 2134 N N . GLY B 1 35 ? 28.652 77.286 68.714 1.00 72.98 35 GLY B N 1
ATOM 2135 C CA . GLY B 1 35 ? 28.793 77.929 67.431 1.00 72.98 35 GLY B CA 1
ATOM 2136 C C . GLY B 1 35 ? 30.283 78.030 67.335 1.00 72.98 35 GLY B C 1
ATOM 2137 O O . GLY B 1 35 ? 30.935 77.922 68.365 1.00 72.98 35 GLY B O 1
ATOM 2138 N N . THR B 1 36 ? 30.814 78.246 66.147 1.00 86.73 36 THR B N 1
ATOM 2139 C CA . THR B 1 36 ? 32.259 78.352 65.993 1.00 86.73 36 THR B CA 1
ATOM 2140 C C . THR B 1 36 ? 32.826 79.597 66.647 1.00 86.73 36 THR B C 1
ATOM 2141 O O . THR B 1 36 ? 32.455 80.716 66.293 1.00 86.73 36 THR B O 1
ATOM 2145 N N . GLY B 1 37 ? 33.734 79.402 67.596 1.00 73.90 37 GLY B N 1
ATOM 2146 C CA . GLY B 1 37 ? 34.323 80.549 68.264 1.00 73.90 37 GLY B CA 1
ATOM 2147 C C . GLY B 1 37 ? 35.118 80.202 69.519 1.00 73.90 37 GLY B C 1
ATOM 2148 O O . GLY B 1 37 ? 36.077 80.897 69.869 1.00 73.90 37 GLY B O 1
ATOM 2149 N N . THR B 1 38 ? 34.725 79.124 70.199 1.00 97.90 38 THR B N 1
ATOM 2150 C CA . THR B 1 38 ? 35.364 78.664 71.441 1.00 97.90 38 THR B CA 1
ATOM 2151 C C . THR B 1 38 ? 35.168 79.681 72.552 1.00 97.90 38 THR B C 1
ATOM 2152 O O . THR B 1 38 ? 36.108 80.027 73.272 1.00 97.90 38 THR B O 1
ATOM 2156 N N . SER B 1 39 ? 33.933 80.157 72.689 1.00 71.06 39 SER B N 1
ATOM 2157 C CA . SER B 1 39 ? 33.599 81.118 73.727 1.00 71.06 39 SER B CA 1
ATOM 2158 C C . SER B 1 39 ? 32.107 80.951 74.009 1.00 71.06 39 SER B C 1
ATOM 2159 O O . SER B 1 39 ? 31.465 81.808 74.570 1.00 71.06 39 SER B O 1
ATOM 2162 N N . GLY B 1 40 ? 31.561 79.817 73.604 1.00 75.12 40 GLY B N 1
ATOM 2163 C CA . GLY B 1 40 ? 30.176 79.566 73.896 1.00 75.12 40 GLY B CA 1
ATOM 2164 C C . GLY B 1 40 ? 30.038 79.194 75.363 1.00 75.12 40 GLY B C 1
ATOM 2165 O O . GLY B 1 40 ? 29.069 79.602 75.999 1.00 75.12 40 GLY B O 1
ATOM 2166 N N . PRO B 1 41 ? 30.958 78.409 75.914 1.00 55.40 41 PRO B N 1
ATOM 2167 C CA . PRO B 1 41 ? 30.869 78.089 77.349 1.00 55.40 41 PRO B CA 1
ATOM 2168 C C . PRO B 1 41 ? 31.052 79.379 78.127 1.00 55.40 41 PRO B C 1
ATOM 2169 O O . PRO B 1 41 ? 30.283 79.686 79.059 1.00 55.40 41 PRO B O 1
ATOM 2173 N N . ALA B 1 42 ? 32.031 80.182 77.702 1.00 59.37 42 ALA B N 1
ATOM 2174 C CA . ALA B 1 42 ? 32.296 81.459 78.321 1.00 59.37 42 ALA B CA 1
ATOM 2175 C C . ALA B 1 42 ? 31.038 82.313 78.206 1.00 59.37 42 ALA B C 1
ATOM 2176 O O . ALA B 1 42 ? 30.562 82.874 79.196 1.00 59.37 42 ALA B O 1
ATOM 2178 N N . ARG B 1 43 ? 30.526 82.441 76.988 1.00 38.04 43 ARG B N 1
ATOM 2179 C CA . ARG B 1 43 ? 29.320 83.214 76.742 1.00 38.04 43 ARG B CA 1
ATOM 2180 C C . ARG B 1 43 ? 28.165 82.878 77.653 1.00 38.04 43 ARG B C 1
ATOM 2181 O O . ARG B 1 43 ? 27.455 83.771 78.127 1.00 38.04 43 ARG B O 1
ATOM 2189 N N . SER B 1 44 ? 27.959 81.583 77.867 1.00 51.80 44 SER B N 1
ATOM 2190 C CA . SER B 1 44 ? 26.868 81.118 78.710 1.00 51.80 44 SER B CA 1
ATOM 2191 C C . SER B 1 44 ? 27.019 81.601 80.147 1.00 51.80 44 SER B C 1
ATOM 2192 O O . SER B 1 44 ? 26.029 81.880 80.824 1.00 51.80 44 SER B O 1
ATOM 2195 N N . ILE B 1 45 ? 28.259 81.704 80.612 1.00 54.11 45 ILE B N 1
ATOM 2196 C CA . ILE B 1 45 ? 28.519 82.172 81.971 1.00 54.11 45 ILE B CA 1
ATOM 2197 C C . ILE B 1 45 ? 28.058 83.621 82.104 1.00 54.11 45 ILE B C 1
ATOM 2198 O O . ILE B 1 45 ? 27.403 83.996 83.080 1.00 54.11 45 ILE B O 1
ATOM 2203 N N . SER B 1 46 ? 28.409 84.428 81.109 1.00 46.40 46 SER B N 1
ATOM 2204 C CA . SER B 1 46 ? 28.019 85.831 81.080 1.00 46.40 46 SER B CA 1
ATOM 2205 C C . SER B 1 46 ? 26.495 85.867 81.066 1.00 46.40 46 SER B C 1
ATOM 2206 O O . SER B 1 46 ? 25.870 86.595 81.838 1.00 46.40 46 SER B O 1
ATOM 2209 N N . GLU B 1 47 ? 25.911 85.067 80.178 1.00 47.48 47 GLU B N 1
ATOM 2210 C CA . GLU B 1 47 ? 24.462 84.971 80.031 1.00 47.48 47 GLU B CA 1
ATOM 2211 C C . GLU B 1 47 ? 23.766 84.794 81.375 1.00 47.48 47 GLU B C 1
ATOM 2212 O O . GLU B 1 47 ? 22.829 85.528 81.684 1.00 47.48 47 GLU B O 1
ATOM 2218 N N . VAL B 1 48 ? 24.209 83.815 82.163 1.00 46.82 48 VAL B N 1
ATOM 2219 C CA . VAL B 1 48 ? 23.590 83.566 83.471 1.00 46.82 48 VAL B CA 1
ATOM 2220 C C . VAL B 1 48 ? 23.771 84.759 84.396 1.00 46.82 48 VAL B C 1
ATOM 2221 O O . VAL B 1 48 ? 22.797 85.326 84.908 1.00 46.82 48 VAL B O 1
ATOM 2225 N N . LEU B 1 49 ? 25.027 85.126 84.615 1.00 56.89 49 LEU B N 1
ATOM 2226 C CA . LEU B 1 49 ? 25.336 86.251 85.469 1.00 56.89 49 LEU B CA 1
ATOM 2227 C C . LEU B 1 49 ? 24.439 87.447 85.123 1.00 56.89 49 LEU B C 1
ATOM 2228 O O . LEU B 1 49 ? 23.877 88.093 86.012 1.00 56.89 49 LEU B O 1
ATOM 2233 N N . GLU B 1 50 ? 24.279 87.722 83.832 1.00 54.64 50 GLU B N 1
ATOM 2234 C CA . GLU B 1 50 ? 23.424 88.822 83.414 1.00 54.64 50 GLU B CA 1
ATOM 2235 C C . GLU B 1 50 ? 21.978 88.569 83.816 1.00 54.64 50 GLU B C 1
ATOM 2236 O O . GLU B 1 50 ? 21.376 89.383 84.517 1.00 54.64 50 GLU B O 1
ATOM 2242 N N . ASN B 1 51 ? 21.427 87.442 83.373 1.00 60.17 51 ASN B N 1
ATOM 2243 C CA . ASN B 1 51 ? 20.050 87.086 83.693 1.00 60.17 51 ASN B CA 1
ATOM 2244 C C . ASN B 1 51 ? 19.791 87.250 85.185 1.00 60.17 51 ASN B C 1
ATOM 2245 O O . ASN B 1 51 ? 18.720 87.704 85.596 1.00 60.17 51 ASN B O 1
ATOM 2250 N N . ALA B 1 52 ? 20.791 86.896 85.987 1.00 82.01 52 ALA B N 1
ATOM 2251 C CA . ALA B 1 52 ? 20.698 86.975 87.443 1.00 82.01 52 ALA B CA 1
ATOM 2252 C C . ALA B 1 52 ? 21.007 88.356 88.020 1.00 82.01 52 ALA B C 1
ATOM 2253 O O . ALA B 1 52 ? 20.603 88.668 89.146 1.00 82.01 52 ALA B O 1
ATOM 2255 N N . HIS B 1 53 ? 21.725 89.173 87.254 1.00 73.54 53 HIS B N 1
ATOM 2256 C CA . HIS B 1 53 ? 22.106 90.518 87.685 1.00 73.54 53 HIS B CA 1
ATOM 2257 C C . HIS B 1 53 ? 23.188 90.454 88.759 1.00 73.54 53 HIS B C 1
ATOM 2258 O O . HIS B 1 53 ? 23.108 91.151 89.775 1.00 73.54 53 HIS B O 1
ATOM 2265 N N . MET B 1 54 ? 24.194 89.615 88.536 1.00 51.80 54 MET B N 1
ATOM 2266 C CA . MET B 1 54 ? 25.295 89.469 89.488 1.00 51.80 54 MET B CA 1
ATOM 2267 C C . MET B 1 54 ? 26.620 89.293 88.744 1.00 51.80 54 MET B C 1
ATOM 2268 O O . MET B 1 54 ? 26.633 89.147 87.526 1.00 51.80 54 MET B O 1
ATOM 2273 N N . LYS B 1 55 ? 27.734 89.296 89.467 1.00 61.22 55 LYS B N 1
ATOM 2274 C CA . LYS B 1 55 ? 29.040 89.129 88.831 1.00 61.22 55 LYS B CA 1
ATOM 2275 C C . LYS B 1 55 ? 29.763 87.889 89.365 1.00 61.22 55 LYS B C 1
ATOM 2276 O O . LYS B 1 55 ? 29.434 87.385 90.438 1.00 61.22 55 LYS B O 1
ATOM 2282 N N . LYS B 1 56 ? 30.746 87.403 88.609 1.00 54.37 56 LYS B N 1
ATOM 2283 C CA . LYS B 1 56 ? 31.506 86.206 88.980 1.00 54.37 56 LYS B CA 1
ATOM 2284 C C . LYS B 1 56 ? 32.013 86.192 90.419 1.00 54.37 56 LYS B C 1
ATOM 2285 O O . LYS B 1 56 ? 32.123 85.135 91.046 1.00 54.37 56 LYS B O 1
ATOM 2291 N N . GLU B 1 57 ? 32.324 87.370 90.938 1.00 67.62 57 GLU B N 1
ATOM 2292 C CA . GLU B 1 57 ? 32.822 87.479 92.293 1.00 67.62 57 GLU B CA 1
ATOM 2293 C C . GLU B 1 57 ? 31.782 87.035 93.318 1.00 67.62 57 GLU B C 1
ATOM 2294 O O . GLU B 1 57 ? 32.113 86.368 94.300 1.00 67.62 57 GLU B O 1
ATOM 2300 N N . ASP B 1 58 ? 30.523 87.389 93.081 1.00 69.55 58 ASP B N 1
ATOM 2301 C CA . ASP B 1 58 ? 29.443 87.043 94.007 1.00 69.55 58 ASP B CA 1
ATOM 2302 C C . ASP B 1 58 ? 29.247 85.541 94.209 1.00 69.55 58 ASP B C 1
ATOM 2303 O O . ASP B 1 58 ? 28.578 85.120 95.158 1.00 69.55 58 ASP B O 1
ATOM 2308 N N . MET B 1 59 ? 29.825 84.739 93.321 1.00 58.35 59 MET B N 1
ATOM 2309 C CA . MET B 1 59 ? 29.686 83.289 93.402 1.00 58.35 59 MET B CA 1
ATOM 2310 C C . MET B 1 59 ? 30.609 82.720 94.462 1.00 58.35 59 MET B C 1
ATOM 2311 O O . MET B 1 59 ? 31.827 82.860 94.382 1.00 58.35 59 MET B O 1
ATOM 2316 N N . ALA B 1 60 ? 30.007 82.083 95.459 1.00 48.30 60 ALA B N 1
ATOM 2317 C CA . ALA B 1 60 ? 30.745 81.486 96.561 1.00 48.30 60 ALA B CA 1
ATOM 2318 C C . ALA B 1 60 ? 31.683 80.381 96.069 1.00 48.30 60 ALA B C 1
ATOM 2319 O O . ALA B 1 60 ? 32.857 80.326 96.444 1.00 48.30 60 ALA B O 1
ATOM 2321 N N . PHE B 1 61 ? 31.158 79.502 95.225 1.00 60.21 61 PHE B N 1
ATOM 2322 C CA . PHE B 1 61 ? 31.945 78.407 94.678 1.00 60.21 61 PHE B CA 1
ATOM 2323 C C . PHE B 1 61 ? 31.445 78.128 93.261 1.00 60.21 61 PHE B C 1
ATOM 2324 O O . PHE B 1 61 ? 30.245 78.219 92.980 1.00 60.21 61 PHE B O 1
ATOM 2332 N N . THR B 1 62 ? 32.367 77.806 92.363 1.00 58.49 62 THR B N 1
ATOM 2333 C CA . THR B 1 62 ? 32.004 77.503 90.984 1.00 58.49 62 THR B CA 1
ATOM 2334 C C . THR B 1 62 ? 32.461 76.085 90.644 1.00 58.49 62 THR B C 1
ATOM 2335 O O . THR B 1 62 ? 33.623 75.719 90.843 1.00 58.49 62 THR B O 1
ATOM 2339 N N . LEU B 1 63 ? 31.536 75.285 90.136 1.00 48.76 63 LEU B N 1
ATOM 2340 C CA . LEU B 1 63 ? 31.845 73.908 89.808 1.00 48.76 63 LEU B CA 1
ATOM 2341 C C . LEU B 1 63 ? 31.468 73.609 88.379 1.00 48.76 63 LEU B C 1
ATOM 2342 O O . LEU B 1 63 ? 30.326 73.812 87.976 1.00 48.76 63 LEU B O 1
ATOM 2347 N N . ALA B 1 64 ? 32.435 73.120 87.616 1.00 58.42 64 ALA B N 1
ATOM 2348 C CA . ALA B 1 64 ? 32.194 72.793 86.222 1.00 58.42 64 ALA B CA 1
ATOM 2349 C C . ALA B 1 64 ? 32.161 71.283 85.973 1.00 58.42 64 ALA B C 1
ATOM 2350 O O . ALA B 1 64 ? 32.878 70.517 86.625 1.00 58.42 64 ALA B O 1
ATOM 2352 N N . THR B 1 65 ? 31.319 70.873 85.022 1.00 56.86 65 THR B N 1
ATOM 2353 C CA . THR B 1 65 ? 31.156 69.468 84.646 1.00 56.86 65 THR B CA 1
ATOM 2354 C C . THR B 1 65 ? 30.859 69.378 83.151 1.00 56.86 65 THR B C 1
ATOM 2355 O O . THR B 1 65 ? 30.649 70.393 82.490 1.00 56.86 65 THR B O 1
ATOM 2359 N N . GLY B 1 66 ? 30.840 68.160 82.623 1.00 50.73 66 GLY B N 1
ATOM 2360 C CA . GLY B 1 66 ? 30.549 67.989 81.213 1.00 50.73 66 GLY B CA 1
ATOM 2361 C C . GLY B 1 66 ? 31.730 67.520 80.390 1.00 50.73 66 GLY B C 1
ATOM 2362 O O . GLY B 1 66 ? 32.802 67.251 80.919 1.00 50.73 66 GLY B O 1
ATOM 2363 N N . TYR B 1 67 ? 31.527 67.427 79.079 1.00 64.26 67 TYR B N 1
ATOM 2364 C CA . TYR B 1 67 ? 32.572 66.974 78.173 1.00 64.26 67 TYR B CA 1
ATOM 2365 C C . TYR B 1 67 ? 33.863 67.801 78.243 1.00 64.26 67 TYR B C 1
ATOM 2366 O O . TYR B 1 67 ? 34.955 67.239 78.258 1.00 64.26 67 TYR B O 1
ATOM 2375 N N . GLY B 1 68 ? 33.753 69.125 78.315 1.00 80.15 68 GLY B N 1
ATOM 2376 C CA . GLY B 1 68 ? 34.953 69.945 78.380 1.00 80.15 68 GLY B CA 1
ATOM 2377 C C . GLY B 1 68 ? 35.354 70.433 79.765 1.00 80.15 68 GLY B C 1
ATOM 2378 O O . GLY B 1 68 ? 36.103 71.397 79.883 1.00 80.15 68 GLY B O 1
ATOM 2379 N N . ARG B 1 69 ? 34.870 69.772 80.815 1.00 72.81 69 ARG B N 1
ATOM 2380 C CA . ARG B 1 69 ? 35.189 70.157 82.191 1.00 72.81 69 ARG B CA 1
ATOM 2381 C C . ARG B 1 69 ? 36.618 70.699 82.377 1.00 72.81 69 ARG B C 1
ATOM 2382 O O . ARG B 1 69 ? 36.801 71.805 82.885 1.00 72.81 69 ARG B O 1
ATOM 2390 N N . ASN B 1 70 ? 37.622 69.919 81.965 1.00 69.05 70 ASN B N 1
ATOM 2391 C CA . ASN B 1 70 ? 39.035 70.303 82.099 1.00 69.05 70 ASN B CA 1
ATOM 2392 C C . ASN B 1 70 ? 39.418 71.557 81.312 1.00 69.05 70 ASN B C 1
ATOM 2393 O O . ASN B 1 70 ? 40.603 71.884 81.197 1.00 69.05 70 ASN B O 1
ATOM 2398 N N . SER B 1 71 ? 38.423 72.253 80.771 1.00 65.26 71 SER B N 1
ATOM 2399 C CA . SER B 1 71 ? 38.676 73.460 79.989 1.00 65.26 71 SER B CA 1
ATOM 2400 C C . SER B 1 71 ? 38.412 74.713 80.810 1.00 65.26 71 SER B C 1
ATOM 2401 O O . SER B 1 71 ? 38.925 75.784 80.498 1.00 65.26 71 SER B O 1
ATOM 2404 N N . LEU B 1 72 ? 37.607 74.576 81.860 1.00 61.11 72 LEU B N 1
ATOM 2405 C CA . LEU B 1 72 ? 37.288 75.712 82.711 1.00 61.11 72 LEU B CA 1
ATOM 2406 C C . LEU B 1 72 ? 38.228 75.818 83.910 1.00 61.11 72 LEU B C 1
ATOM 2407 O O . LEU B 1 72 ? 37.869 76.385 84.946 1.00 61.11 72 LEU B O 1
ATOM 2412 N N . GLU B 1 73 ? 39.431 75.268 83.774 1.00 32.40 73 GLU B N 1
ATOM 2413 C CA . GLU B 1 73 ? 40.408 75.338 84.852 1.00 32.40 73 GLU B CA 1
ATOM 2414 C C . GLU B 1 73 ? 40.921 76.780 84.952 1.00 32.40 73 GLU B C 1
ATOM 2415 O O . GLU B 1 73 ? 41.741 77.233 84.149 1.00 32.40 73 GLU B O 1
ATOM 2421 N N . GLY B 1 74 ? 40.423 77.491 85.953 1.00 74.34 74 GLY B N 1
ATOM 2422 C CA . GLY B 1 74 ? 40.795 78.875 86.141 1.00 74.34 74 GLY B CA 1
ATOM 2423 C C . GLY B 1 74 ? 39.495 79.582 86.449 1.00 74.34 74 GLY B C 1
ATOM 2424 O O . GLY B 1 74 ? 39.429 80.436 87.332 1.00 74.34 74 GLY B O 1
ATOM 2425 N N . ILE B 1 75 ? 38.447 79.205 85.720 1.00 50.76 75 ILE B N 1
ATOM 2426 C CA . ILE B 1 75 ? 37.118 79.781 85.911 1.00 50.76 75 ILE B CA 1
ATOM 2427 C C . ILE B 1 75 ? 36.410 79.079 87.070 1.00 50.76 75 ILE B C 1
ATOM 2428 O O . ILE B 1 75 ? 35.917 79.730 87.992 1.00 50.76 75 ILE B O 1
ATOM 2433 N N . ALA B 1 76 ? 36.364 77.750 87.006 1.00 50.89 76 ALA B N 1
ATOM 2434 C CA . ALA B 1 76 ? 35.738 76.941 88.042 1.00 50.89 76 ALA B CA 1
ATOM 2435 C C . ALA B 1 76 ? 36.730 76.715 89.182 1.00 50.89 76 ALA B C 1
ATOM 2436 O O . ALA B 1 76 ? 37.858 77.207 89.145 1.00 50.89 76 ALA B O 1
ATOM 2438 N N . ASP B 1 77 ? 36.310 75.965 90.193 1.00 63.58 77 ASP B N 1
ATOM 2439 C CA . ASP B 1 77 ? 37.170 75.695 91.331 1.00 63.58 77 ASP B CA 1
ATOM 2440 C C . ASP B 1 77 ? 37.432 74.202 91.442 1.00 63.58 77 ASP B C 1
ATOM 2441 O O . ASP B 1 77 ? 38.506 73.793 91.864 1.00 63.58 77 ASP B O 1
ATOM 2446 N N . LYS B 1 78 ? 36.447 73.395 91.058 1.00 80.19 78 LYS B N 1
ATOM 2447 C CA . LYS B 1 78 ? 36.571 71.936 91.063 1.00 80.19 78 LYS B CA 1
ATOM 2448 C C . LYS B 1 78 ? 35.677 71.367 89.954 1.00 80.19 78 LYS B C 1
ATOM 2449 O O . LYS B 1 78 ? 34.665 71.973 89.594 1.00 80.19 78 LYS B O 1
ATOM 2455 N N . GLN B 1 79 ? 36.069 70.218 89.406 1.00 78.59 79 GLN B N 1
ATOM 2456 C CA . GLN B 1 79 ? 35.308 69.551 88.351 1.00 78.59 79 GLN B CA 1
ATOM 2457 C C . GLN B 1 79 ? 34.762 68.235 88.893 1.00 78.59 79 GLN B C 1
ATOM 2458 O O . GLN B 1 79 ? 35.309 67.674 89.842 1.00 78.59 79 GLN B O 1
ATOM 2464 N N . MET B 1 80 ? 33.685 67.738 88.295 1.00 58.67 80 MET B N 1
ATOM 2465 C CA . MET B 1 80 ? 33.104 66.488 88.759 1.00 58.67 80 MET B CA 1
ATOM 2466 C C . MET B 1 80 ? 32.456 65.641 87.676 1.00 58.67 80 MET B C 1
ATOM 2467 O O . MET B 1 80 ? 31.969 66.158 86.669 1.00 58.67 80 MET B O 1
ATOM 2472 N N . SER B 1 81 ? 32.451 64.330 87.911 1.00 79.91 81 SER B N 1
ATOM 2473 C CA . SER B 1 81 ? 31.867 63.362 86.990 1.00 79.91 81 SER B CA 1
ATOM 2474 C C . SER B 1 81 ? 30.442 63.735 86.610 1.00 79.91 81 SER B C 1
ATOM 2475 O O . SER B 1 81 ? 29.653 64.177 87.447 1.00 79.91 81 SER B O 1
ATOM 2478 N N . GLU B 1 82 ? 30.118 63.550 85.337 1.00 49.54 82 GLU B N 1
ATOM 2479 C CA . GLU B 1 82 ? 28.791 63.865 84.848 1.00 49.54 82 GLU B CA 1
ATOM 2480 C C . GLU B 1 82 ? 27.766 62.921 85.460 1.00 49.54 82 GLU B C 1
ATOM 2481 O O . GLU B 1 82 ? 26.610 63.303 85.639 1.00 49.54 82 GLU B O 1
ATOM 2487 N N . LEU B 1 83 ? 28.182 61.692 85.780 1.00 39.87 83 LEU B N 1
ATOM 2488 C CA . LEU B 1 83 ? 27.266 60.722 86.387 1.00 39.87 83 LEU B CA 1
ATOM 2489 C C . LEU B 1 83 ? 26.796 61.231 87.746 1.00 39.87 83 LEU B C 1
ATOM 2490 O O . LEU B 1 83 ? 25.608 61.146 88.089 1.00 39.87 83 LEU B O 1
ATOM 2495 N N . SER B 1 84 ? 27.746 61.774 88.507 1.00 38.63 84 SER B N 1
ATOM 2496 C CA . SER B 1 84 ? 27.505 62.296 89.861 1.00 38.63 84 SER B CA 1
ATOM 2497 C C . SER B 1 84 ? 26.539 63.472 89.907 1.00 38.63 84 SER B C 1
ATOM 2498 O O . SER B 1 84 ? 25.631 63.511 90.748 1.00 38.63 84 SER B O 1
ATOM 2501 N N . CYS B 1 85 ? 26.748 64.434 89.013 1.00 39.21 85 CYS B N 1
ATOM 2502 C CA . CYS B 1 85 ? 25.899 65.622 88.956 1.00 39.21 85 CYS B CA 1
ATOM 2503 C C . CYS B 1 85 ? 24.462 65.262 88.570 1.00 39.21 85 CYS B C 1
ATOM 2504 O O . CYS B 1 85 ? 23.496 65.760 89.166 1.00 39.21 85 CYS B O 1
ATOM 2507 N N . HIS B 1 86 ? 24.321 64.390 87.579 1.00 29.52 86 HIS B N 1
ATOM 2508 C CA . HIS B 1 86 ? 22.997 63.975 87.154 1.00 29.52 86 HIS B CA 1
ATOM 2509 C C . HIS B 1 86 ? 22.242 63.327 88.297 1.00 29.52 86 HIS B C 1
ATOM 2510 O O . HIS B 1 86 ? 21.052 63.590 88.486 1.00 29.52 86 HIS B O 1
ATOM 2517 N N . ALA B 1 87 ? 22.942 62.491 89.062 1.00 25.81 87 ALA B N 1
ATOM 2518 C CA . ALA B 1 87 ? 22.335 61.813 90.207 1.00 25.81 87 ALA B CA 1
ATOM 2519 C C . ALA B 1 87 ? 21.970 62.846 91.275 1.00 25.81 87 ALA B C 1
ATOM 2520 O O . ALA B 1 87 ? 20.874 62.812 91.847 1.00 25.81 87 ALA B O 1
ATOM 2522 N N . MET B 1 88 ? 22.896 63.769 91.526 1.00 42.77 88 MET B N 1
ATOM 2523 C CA . MET B 1 88 ? 22.680 64.819 92.510 1.00 42.77 88 MET B CA 1
ATOM 2524 C C . MET B 1 88 ? 21.517 65.713 92.067 1.00 42.77 88 MET B C 1
ATOM 2525 O O . MET B 1 88 ? 20.590 65.976 92.842 1.00 42.77 88 MET B O 1
ATOM 2530 N N . GLY B 1 89 ? 21.571 66.160 90.812 1.00 43.42 89 GLY B N 1
ATOM 2531 C CA . GLY B 1 89 ? 20.533 67.023 90.274 1.00 43.42 89 GLY B CA 1
ATOM 2532 C C . GLY B 1 89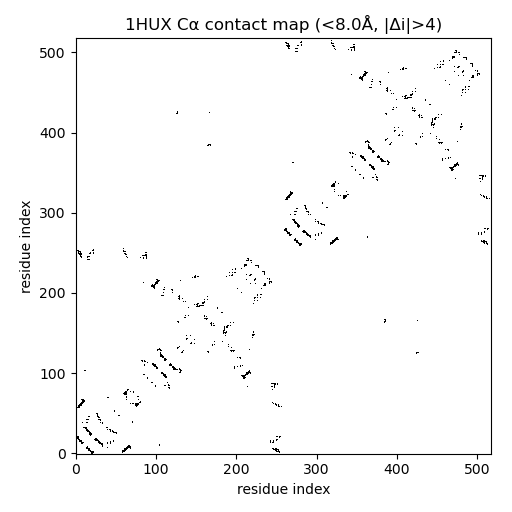 ? 19.158 66.374 90.211 1.00 43.42 89 GLY B C 1
ATOM 2533 O O . GLY B 1 89 ? 18.136 66.987 90.544 1.00 43.42 89 GLY B O 1
ATOM 2534 N N . ALA B 1 90 ? 19.130 65.125 89.767 1.00 52.03 90 ALA B N 1
ATOM 2535 C CA . ALA B 1 90 ? 17.882 64.401 89.673 1.00 52.03 90 ALA B CA 1
ATOM 2536 C C . ALA B 1 90 ? 17.215 64.419 91.049 1.00 52.03 90 ALA B C 1
ATOM 2537 O O . ALA B 1 90 ? 16.024 64.725 91.185 1.00 52.03 90 ALA B O 1
ATOM 2539 N N . SER B 1 91 ? 18.011 64.111 92.069 1.00 53.80 91 SER B N 1
ATOM 2540 C CA . SER B 1 91 ? 17.539 64.062 93.449 1.00 53.80 91 SER B CA 1
ATOM 2541 C C . SER B 1 91 ? 16.955 65.379 93.919 1.00 53.80 91 SER B C 1
ATOM 2542 O O . SER B 1 91 ? 16.017 65.396 94.712 1.00 53.80 91 SER B O 1
ATOM 2545 N N . PHE B 1 92 ? 17.509 66.481 93.427 1.00 57.74 92 PHE B N 1
ATOM 2546 C CA . PHE B 1 92 ? 17.025 67.802 93.804 1.00 57.74 92 PHE B CA 1
ATOM 2547 C C . PHE B 1 92 ? 15.646 68.047 93.189 1.00 57.74 92 PHE B C 1
ATOM 2548 O O . PHE B 1 92 ? 14.799 68.708 93.789 1.00 57.74 92 PHE B O 1
ATOM 2556 N N . ILE B 1 93 ? 15.427 67.508 91.991 1.00 56.09 93 ILE B N 1
ATOM 2557 C CA . ILE B 1 93 ? 14.154 67.690 91.294 1.00 56.09 93 ILE B CA 1
ATOM 2558 C C . ILE B 1 93 ? 13.135 66.632 91.703 1.00 56.09 93 ILE B C 1
ATOM 2559 O O . ILE B 1 93 ? 11.967 66.939 91.932 1.00 56.09 93 ILE B O 1
ATOM 2564 N N . TRP B 1 94 ? 13.582 65.383 91.779 1.00 83.77 94 TRP B N 1
ATOM 2565 C CA . TRP B 1 94 ? 12.712 64.276 92.155 1.00 83.77 94 TRP B CA 1
ATOM 2566 C C . TRP B 1 94 ? 13.380 63.518 93.297 1.00 83.77 94 TRP B C 1
ATOM 2567 O O . TRP B 1 94 ? 14.334 62.767 93.089 1.00 83.77 94 TRP B O 1
ATOM 2578 N N . PRO B 1 95 ? 12.879 63.707 94.523 1.00 60.05 95 PRO B N 1
ATOM 2579 C CA . PRO B 1 95 ? 13.411 63.056 95.725 1.00 60.05 95 PRO B CA 1
ATOM 2580 C C . PRO B 1 95 ? 13.479 61.526 95.657 1.00 60.05 95 PRO B C 1
ATOM 2581 O O . PRO B 1 95 ? 14.415 60.915 96.170 1.00 60.05 95 PRO B O 1
ATOM 2585 N N . ASN B 1 96 ? 12.494 60.912 95.011 1.00 60.75 96 ASN B N 1
ATOM 2586 C CA . ASN B 1 96 ? 12.440 59.461 94.931 1.00 60.75 96 ASN B CA 1
ATOM 2587 C C . ASN B 1 96 ? 13.098 58.815 93.727 1.00 60.75 96 ASN B C 1
ATOM 2588 O O . ASN B 1 96 ? 12.845 57.641 93.432 1.00 60.75 96 ASN B O 1
ATOM 2593 N N . VAL B 1 97 ? 13.943 59.563 93.027 1.00 65.60 97 VAL B N 1
ATOM 2594 C CA . VAL B 1 97 ? 14.623 58.994 91.872 1.00 65.60 97 VAL B CA 1
ATOM 2595 C C . VAL B 1 97 ? 15.476 57.829 92.328 1.00 65.60 97 VAL B C 1
ATOM 2596 O O . VAL B 1 97 ? 15.920 57.778 93.470 1.00 65.60 97 VAL B O 1
ATOM 2600 N N . HIS B 1 98 ? 15.693 56.888 91.427 1.00 90.89 98 HIS B N 1
ATOM 2601 C CA . HIS B 1 98 ? 16.512 55.729 91.719 1.00 90.89 98 HIS B CA 1
ATOM 2602 C C . HIS B 1 98 ? 17.126 55.313 90.399 1.00 90.89 98 HIS B C 1
ATOM 2603 O O . HIS B 1 98 ? 18.143 54.620 90.352 1.00 90.89 98 HIS B O 1
ATOM 2610 N N . THR B 1 99 ? 16.494 55.763 89.323 1.00 52.09 99 THR B N 1
ATOM 2611 C CA . THR B 1 99 ? 16.959 55.469 87.978 1.00 52.09 99 THR B CA 1
ATOM 2612 C C . THR B 1 99 ? 16.846 56.729 87.127 1.00 52.09 99 THR B C 1
ATOM 2613 O O . THR B 1 99 ? 15.776 57.346 87.031 1.00 52.09 99 THR B O 1
ATOM 2617 N N . VAL B 1 100 ? 17.967 57.107 86.521 1.00 32.28 100 VAL B N 1
ATOM 2618 C CA . VAL B 1 100 ? 18.033 58.294 85.677 1.00 32.28 100 VAL B CA 1
ATOM 2619 C C . VAL B 1 100 ? 18.465 57.948 84.257 1.00 32.28 100 VAL B C 1
ATOM 2620 O O . VAL B 1 100 ? 19.549 57.405 84.038 1.00 32.28 100 VAL B O 1
ATOM 2624 N N . ILE B 1 101 ? 17.610 58.261 83.292 1.00 41.52 101 ILE B N 1
ATOM 2625 C CA . ILE B 1 101 ? 17.937 58.005 81.899 1.00 41.52 101 ILE B CA 1
ATOM 2626 C C . ILE B 1 101 ? 18.351 59.331 81.282 1.00 41.52 101 ILE B C 1
ATOM 2627 O O . ILE B 1 101 ? 17.519 60.221 81.122 1.00 41.52 101 ILE B O 1
ATOM 2632 N N . ASP B 1 102 ? 19.633 59.462 80.946 1.00 33.14 102 ASP B N 1
ATOM 2633 C CA . ASP B 1 102 ? 20.145 60.699 80.360 1.00 33.14 102 ASP B CA 1
ATOM 2634 C C . ASP B 1 102 ? 20.582 60.559 78.903 1.00 33.14 102 ASP B C 1
ATOM 2635 O O . ASP B 1 102 ? 21.622 59.966 78.613 1.00 33.14 102 ASP B O 1
ATOM 2640 N N . ILE B 1 103 ? 19.792 61.113 77.989 1.00 28.76 103 ILE B N 1
ATOM 2641 C CA . ILE B 1 103 ? 20.143 61.061 76.580 1.00 28.76 103 ILE B CA 1
ATOM 2642 C C . ILE B 1 103 ? 20.596 62.441 76.132 1.00 28.76 103 ILE B C 1
ATOM 2643 O O . ILE B 1 103 ? 19.858 63.424 76.251 1.00 28.76 103 ILE B O 1
ATOM 2648 N N . GLY B 1 104 ? 21.821 62.512 75.637 1.00 18.72 104 GLY B N 1
ATOM 2649 C CA . GLY B 1 104 ? 22.344 63.766 75.136 1.00 18.72 104 GLY B CA 1
ATOM 2650 C C . GLY B 1 104 ? 22.891 63.496 73.744 1.00 18.72 104 GLY B C 1
ATOM 2651 O O . GLY B 1 104 ? 22.805 62.372 73.249 1.00 18.72 104 GLY B O 1
ATOM 2652 N N . GLY B 1 105 ? 23.437 64.510 73.089 1.00 58.97 105 GLY B N 1
ATOM 2653 C CA . GLY B 1 105 ? 23.989 64.261 71.778 1.00 58.97 105 GLY B CA 1
ATOM 2654 C C . GLY B 1 105 ? 25.232 63.426 72.012 1.00 58.97 105 GLY B C 1
ATOM 2655 O O . GLY B 1 105 ? 25.864 63.543 73.061 1.00 58.97 105 GLY B O 1
ATOM 2656 N N . GLN B 1 106 ? 25.565 62.558 71.067 1.00 45.52 106 GLN B N 1
ATOM 2657 C CA . GLN B 1 106 ? 26.767 61.725 71.163 1.00 45.52 106 GLN B CA 1
ATOM 2658 C C . GLN B 1 106 ? 26.927 60.712 72.306 1.00 45.52 106 GLN B C 1
ATOM 2659 O O . GLN B 1 106 ? 27.998 60.119 72.454 1.00 45.52 106 GLN B O 1
ATOM 2665 N N . ASP B 1 107 ? 25.888 60.500 73.107 1.00 29.53 107 ASP B N 1
ATOM 2666 C CA . ASP B 1 107 ? 25.984 59.515 74.184 1.00 29.53 107 ASP B CA 1
ATOM 2667 C C . ASP B 1 107 ? 24.697 59.333 75.003 1.00 29.53 107 ASP B C 1
ATOM 2668 O O . ASP B 1 107 ? 23.869 60.241 75.105 1.00 29.53 107 ASP B O 1
ATOM 2673 N N . VAL B 1 108 ? 24.541 58.146 75.583 1.00 42.39 108 VAL B N 1
ATOM 2674 C CA . VAL B 1 108 ? 23.383 57.823 76.418 1.00 42.39 108 VAL B CA 1
ATOM 2675 C C . VAL B 1 108 ? 23.937 57.180 77.681 1.00 42.39 108 VAL B C 1
ATOM 2676 O O . VAL B 1 108 ? 25.053 56.664 77.676 1.00 42.39 108 VAL B O 1
ATOM 2680 N N . LYS B 1 109 ? 23.162 57.208 78.760 1.00 35.16 109 LYS B N 1
ATOM 2681 C CA . LYS B 1 109 ? 23.599 56.595 80.003 1.00 35.16 109 LYS B CA 1
ATOM 2682 C C . LYS B 1 109 ? 22.449 56.484 81.001 1.00 35.16 109 LYS B C 1
ATOM 2683 O O . LYS B 1 109 ? 21.675 57.427 81.185 1.00 35.16 109 LYS B O 1
ATOM 2689 N N . VAL B 1 110 ? 22.315 55.309 81.609 1.00 46.94 110 VAL B N 1
ATOM 2690 C CA . VAL B 1 110 ? 21.269 55.079 82.597 1.00 46.94 110 VAL B CA 1
ATOM 2691 C C . VAL B 1 110 ? 21.947 54.957 83.953 1.00 46.94 110 VAL B C 1
ATOM 2692 O O . VAL B 1 110 ? 22.870 54.159 84.127 1.00 46.94 110 VAL B O 1
ATOM 2696 N N . ILE B 1 111 ? 21.474 55.746 84.910 1.00 32.22 111 ILE B N 1
ATOM 2697 C CA . ILE B 1 111 ? 22.062 55.768 86.236 1.00 32.22 111 ILE B CA 1
ATOM 2698 C C . ILE B 1 111 ? 21.129 55.348 87.362 1.00 32.22 111 ILE B C 1
ATOM 2699 O O . ILE B 1 111 ? 19.981 55.798 87.433 1.00 32.22 111 ILE B O 1
ATOM 2704 N N . HIS B 1 112 ? 21.629 54.477 88.240 1.00 42.95 112 HIS B N 1
ATOM 2705 C CA . HIS B 1 112 ? 20.852 54.039 89.395 1.00 42.95 112 HIS B CA 1
ATOM 2706 C C . HIS B 1 112 ? 21.265 54.985 90.520 1.00 42.95 112 HIS B C 1
ATOM 2707 O O . HIS B 1 112 ? 22.450 55.140 90.806 1.00 42.95 112 HIS B O 1
ATOM 2714 N N . VAL B 1 113 ? 20.283 55.621 91.148 1.00 63.16 113 VAL B N 1
ATOM 2715 C CA . VAL B 1 113 ? 20.554 56.592 92.198 1.00 63.16 113 VAL B CA 1
ATOM 2716 C C . VAL B 1 113 ? 20.061 56.202 93.581 1.00 63.16 113 VAL B C 1
ATOM 2717 O O . VAL B 1 113 ? 18.945 55.710 93.735 1.00 63.16 113 VAL B O 1
ATOM 2721 N N . GLU B 1 114 ? 20.904 56.446 94.581 1.00 65.17 114 GLU B N 1
ATOM 2722 C CA . GLU B 1 114 ? 20.587 56.173 95.985 1.00 65.17 114 GLU B CA 1
ATOM 2723 C C . GLU B 1 114 ? 21.178 57.315 96.809 1.00 65.17 114 GLU B C 1
ATOM 2724 O O . GLU B 1 114 ? 22.393 57.527 96.798 1.00 65.17 114 GLU B O 1
ATOM 2730 N N . ASN B 1 115 ? 20.316 58.045 97.515 1.00 55.60 115 ASN B N 1
ATOM 2731 C CA . ASN B 1 115 ? 20.747 59.188 98.318 1.00 55.60 115 ASN B CA 1
ATOM 2732 C C . ASN B 1 115 ? 21.570 60.129 97.446 1.00 55.60 115 ASN B C 1
ATOM 2733 O O . ASN B 1 115 ? 22.758 60.324 97.696 1.00 55.60 115 ASN B O 1
ATOM 2738 N N . GLY B 1 116 ? 20.936 60.689 96.415 1.00 58.65 116 GLY B N 1
ATOM 2739 C CA . GLY B 1 116 ? 21.609 61.611 95.507 1.00 58.65 116 GLY B CA 1
ATOM 2740 C C . GLY B 1 116 ? 22.954 61.153 94.961 1.00 58.65 116 GLY B C 1
ATOM 2741 O O . GLY B 1 116 ? 23.760 61.965 94.484 1.00 58.65 116 GLY B O 1
ATOM 2742 N N . THR B 1 117 ? 23.199 59.848 95.015 1.00 75.98 117 THR B N 1
ATOM 2743 C CA . THR B 1 117 ? 24.462 59.301 94.538 1.00 75.98 117 THR B CA 1
ATOM 2744 C C . THR B 1 117 ? 24.306 58.239 93.458 1.00 75.98 117 THR B C 1
ATOM 2745 O O . THR B 1 117 ? 23.277 57.560 93.356 1.00 75.98 117 THR B O 1
ATOM 2749 N N . MET B 1 118 ? 25.352 58.109 92.653 1.00 48.87 118 MET B N 1
ATOM 2750 C CA . MET B 1 118 ? 25.364 57.147 91.575 1.00 48.87 118 MET B CA 1
ATOM 2751 C C . MET B 1 118 ? 25.832 55.788 92.092 1.00 48.87 118 MET B C 1
ATOM 2752 O O . MET B 1 118 ? 27.011 55.572 92.368 1.00 48.87 118 MET B O 1
ATOM 2757 N N . THR B 1 119 ? 24.870 54.886 92.240 1.00 46.47 119 THR B N 1
ATOM 2758 C CA . THR B 1 119 ? 25.110 53.529 92.703 1.00 46.47 119 THR B CA 1
ATOM 2759 C C . THR B 1 119 ? 25.765 52.705 91.594 1.00 46.47 119 THR B C 1
ATOM 2760 O O . THR B 1 119 ? 26.876 52.200 91.745 1.00 46.47 119 THR B O 1
ATOM 2764 N N . ASN B 1 120 ? 25.059 52.580 90.476 1.00 89.79 120 ASN B N 1
ATOM 2765 C CA . ASN B 1 120 ? 25.543 51.829 89.326 1.00 89.79 120 ASN B CA 1
ATOM 2766 C C . ASN B 1 120 ? 25.084 52.556 88.070 1.00 89.79 120 ASN B C 1
ATOM 2767 O O . ASN B 1 120 ? 24.205 53.418 88.132 1.00 89.79 120 ASN B O 1
ATOM 2772 N N . PHE B 1 121 ? 25.676 52.214 86.931 1.00 59.14 121 PHE B N 1
ATOM 2773 C CA . PHE B 1 121 ? 25.308 52.861 85.675 1.00 59.14 121 PHE B CA 1
ATOM 2774 C C . PHE B 1 121 ? 25.816 52.115 84.451 1.00 59.14 121 PHE B C 1
ATOM 2775 O O . PHE B 1 121 ? 26.800 51.371 84.508 1.00 59.14 121 PHE B O 1
ATOM 2783 N N . GLN B 1 122 ? 25.149 52.368 83.333 1.00 54.62 122 GLN B N 1
ATOM 2784 C CA . GLN B 1 122 ? 25.503 51.777 82.054 1.00 54.62 122 GLN B CA 1
ATOM 2785 C C . GLN B 1 122 ? 25.470 52.958 81.090 1.00 54.62 122 GLN B C 1
ATOM 2786 O O . GLN B 1 122 ? 24.559 53.787 81.151 1.00 54.62 122 GLN B O 1
ATOM 2792 N N . MET B 1 123 ? 26.459 53.055 80.213 1.00 54.25 123 MET B N 1
ATOM 2793 C CA . MET B 1 123 ? 26.469 54.161 79.271 1.00 54.25 123 MET B CA 1
ATOM 2794 C C . MET B 1 123 ? 27.017 53.793 77.896 1.00 54.25 123 MET B C 1
ATOM 2795 O O . MET B 1 123 ? 27.892 52.939 77.776 1.00 54.25 123 MET B O 1
ATOM 2800 N N . ASN B 1 124 ? 26.490 54.446 76.863 1.00 47.90 124 ASN B N 1
ATOM 2801 C CA . ASN B 1 124 ? 26.959 54.235 75.500 1.00 47.90 124 ASN B CA 1
ATOM 2802 C C . ASN B 1 124 ? 27.730 55.475 75.056 1.00 47.90 124 ASN B C 1
ATOM 2803 O O . ASN B 1 124 ? 27.214 56.596 75.076 1.00 47.90 124 ASN B O 1
ATOM 2808 N N . ASP B 1 125 ? 28.972 55.266 74.647 1.00 34.86 125 ASP B N 1
ATOM 2809 C CA . ASP B 1 125 ? 29.812 56.370 74.249 1.00 34.86 125 ASP B CA 1
ATOM 2810 C C . ASP B 1 125 ? 30.355 56.199 72.835 1.00 34.86 125 ASP B C 1
ATOM 2811 O O . ASP B 1 125 ? 30.828 57.163 72.228 1.00 34.86 125 ASP B O 1
ATOM 2816 N N . LYS B 1 126 ? 30.255 54.985 72.298 1.00 58.02 126 LYS B N 1
ATOM 2817 C CA . LYS B 1 126 ? 30.785 54.684 70.968 1.00 58.02 126 LYS B CA 1
ATOM 2818 C C . LYS B 1 126 ? 29.782 54.605 69.814 1.00 58.02 126 LYS B C 1
ATOM 2819 O O . LYS B 1 126 ? 30.090 55.020 68.700 1.00 58.02 126 LYS B O 1
ATOM 2825 N N . CYS B 1 127 ? 28.596 54.063 70.069 1.00 28.61 127 CYS B N 1
ATOM 2826 C CA . CYS B 1 127 ? 27.575 53.913 69.026 1.00 28.61 127 CYS B CA 1
ATOM 2827 C C . CYS B 1 127 ? 26.682 55.154 68.982 1.00 28.61 127 CYS B C 1
ATOM 2828 O O . CYS B 1 127 ? 26.183 55.601 70.015 1.00 28.61 127 CYS B O 1
ATOM 2831 N N . ALA B 1 128 ? 26.498 55.707 67.783 1.00 23.46 128 ALA B N 1
ATOM 2832 C CA . ALA B 1 128 ? 25.651 56.883 67.588 1.00 23.46 128 ALA B CA 1
ATOM 2833 C C . ALA B 1 128 ? 24.184 56.520 67.771 1.00 23.46 128 ALA B C 1
ATOM 2834 O O . ALA B 1 128 ? 23.335 57.394 67.893 1.00 23.46 128 ALA B O 1
ATOM 2836 N N . ALA B 1 129 ? 23.886 55.228 67.793 1.00 29.49 129 ALA B N 1
ATOM 2837 C CA . ALA B 1 129 ? 22.504 54.778 67.958 1.00 29.49 129 ALA B CA 1
ATOM 2838 C C . ALA B 1 129 ? 21.959 55.167 69.321 1.00 29.49 129 ALA B C 1
ATOM 2839 O O . ALA B 1 129 ? 22.687 55.150 70.306 1.00 29.49 129 ALA B O 1
ATOM 2841 N N . GLY B 1 130 ? 20.682 55.521 69.384 1.00 40.08 130 GLY B N 1
ATOM 2842 C CA . GLY B 1 130 ? 20.092 55.897 70.660 1.00 40.08 130 GLY B CA 1
ATOM 2843 C C . GLY B 1 130 ? 20.464 57.275 71.192 1.00 40.08 130 GLY B C 1
ATOM 2844 O O . GLY B 1 130 ? 19.896 57.721 72.189 1.00 40.08 130 GLY B O 1
ATOM 2845 N N . THR B 1 131 ? 21.414 57.950 70.548 1.00 43.30 131 THR B N 1
ATOM 2846 C CA . THR B 1 131 ? 21.815 59.276 70.990 1.00 43.30 131 THR B CA 1
ATOM 2847 C C . THR B 1 131 ? 21.007 60.329 70.249 1.00 43.30 131 THR B C 1
ATOM 2848 O O . THR B 1 131 ? 20.267 60.017 69.322 1.00 43.30 131 THR B O 1
ATOM 2852 N N . GLY B 1 132 ? 21.154 61.582 70.651 1.00 28.77 132 GLY B N 1
ATOM 2853 C CA . GLY B 1 132 ? 20.422 62.634 69.978 1.00 28.77 132 GLY B CA 1
ATOM 2854 C C . GLY B 1 132 ? 20.957 62.793 68.573 1.00 28.77 132 GLY B C 1
ATOM 2855 O O . GLY B 1 132 ? 20.310 63.401 67.714 1.00 28.77 132 GLY B O 1
ATOM 2856 N N . ARG B 1 133 ? 22.150 62.245 68.347 1.00 24.41 133 ARG B N 1
ATOM 2857 C CA . ARG B 1 133 ? 22.800 62.318 67.048 1.00 24.41 133 ARG B CA 1
ATOM 2858 C C . ARG B 1 133 ? 22.042 61.422 66.065 1.00 24.41 133 ARG B C 1
ATOM 2859 O O . ARG B 1 133 ? 21.993 61.673 64.859 1.00 24.41 133 ARG B O 1
ATOM 2867 N N . PHE B 1 134 ? 21.446 60.370 66.604 1.00 41.88 134 PHE B N 1
ATOM 2868 C CA . PHE B 1 134 ? 20.655 59.442 65.818 1.00 41.88 134 PHE B CA 1
ATOM 2869 C C . PHE B 1 134 ? 19.478 60.265 65.283 1.00 41.88 134 PHE B C 1
ATOM 2870 O O . PHE B 1 134 ? 19.221 60.297 64.076 1.00 41.88 134 PHE B O 1
ATOM 2878 N N . LEU B 1 135 ? 18.788 60.946 66.198 1.00 21.69 135 LEU B N 1
ATOM 2879 C CA . LEU B 1 135 ? 17.640 61.795 65.869 1.00 21.69 135 LEU B CA 1
ATOM 2880 C C . LEU B 1 135 ? 17.972 62.912 64.887 1.00 21.69 135 LEU B C 1
ATOM 2881 O O . LEU B 1 135 ? 17.108 63.338 64.127 1.00 21.69 135 LEU B O 1
ATOM 2886 N N . ASP B 1 136 ? 19.212 63.397 64.914 1.00 28.22 136 ASP B N 1
ATOM 2887 C CA . ASP B 1 136 ? 19.616 64.459 64.003 1.00 28.22 136 ASP B CA 1
ATOM 2888 C C . ASP B 1 136 ? 19.666 63.910 62.593 1.00 28.22 136 ASP B C 1
ATOM 2889 O O . ASP B 1 136 ? 18.989 64.402 61.689 1.00 28.22 136 ASP B O 1
ATOM 2894 N N . VAL B 1 137 ? 20.474 62.878 62.415 1.00 42.36 137 VAL B N 1
ATOM 2895 C CA . VAL B 1 137 ? 20.620 62.243 61.123 1.00 42.36 137 VAL B CA 1
ATOM 2896 C C . VAL B 1 137 ? 19.265 61.857 60.521 1.00 42.36 137 VAL B C 1
ATOM 2897 O O . VAL B 1 137 ? 19.119 61.807 59.299 1.00 42.36 137 VAL B O 1
ATOM 2901 N N . MET B 1 138 ? 18.276 61.597 61.371 1.00 33.63 138 MET B N 1
ATOM 2902 C CA . MET B 1 138 ? 16.962 61.214 60.871 1.00 33.63 138 MET B CA 1
ATOM 2903 C C . MET B 1 138 ? 16.108 62.426 60.529 1.00 33.63 138 MET B C 1
ATOM 2904 O O . MET B 1 138 ? 15.365 62.420 59.534 1.00 33.63 138 MET B O 1
ATOM 2909 N N . ALA B 1 139 ? 16.207 63.459 61.360 1.00 43.24 139 ALA B N 1
ATOM 2910 C CA . ALA B 1 139 ? 15.448 64.688 61.147 1.00 43.24 139 ALA B CA 1
ATOM 2911 C C . ALA B 1 139 ? 15.896 65.345 59.851 1.00 43.24 139 ALA B C 1
ATOM 2912 O O . ALA B 1 139 ? 15.110 65.989 59.162 1.00 43.24 139 ALA B O 1
ATOM 2914 N N . ASN B 1 140 ? 17.175 65.183 59.531 1.00 30.90 140 ASN B N 1
ATOM 2915 C CA . ASN B 1 140 ? 17.726 65.746 58.313 1.00 30.90 140 ASN B CA 1
ATOM 2916 C C . ASN B 1 140 ? 17.159 65.051 57.062 1.00 30.90 140 ASN B C 1
ATOM 2917 O O . ASN B 1 140 ? 16.676 65.717 56.142 1.00 30.90 140 ASN B O 1
ATOM 2922 N N . ILE B 1 141 ? 17.210 63.721 57.024 1.00 39.75 141 ILE B N 1
ATOM 2923 C CA . ILE B 1 141 ? 16.687 63.000 55.877 1.00 39.75 141 ILE B CA 1
ATOM 2924 C C . ILE B 1 141 ? 15.190 63.290 55.733 1.00 39.75 141 ILE B C 1
ATOM 2925 O O . ILE B 1 141 ? 14.703 63.516 54.626 1.00 39.75 141 ILE B O 1
ATOM 2930 N N . LEU B 1 142 ? 14.466 63.288 56.846 1.00 52.95 142 LEU B N 1
ATOM 2931 C CA . LEU B 1 142 ? 13.035 63.571 56.814 1.00 52.95 142 LEU B CA 1
ATOM 2932 C C . LEU B 1 142 ? 12.806 65.030 56.464 1.00 52.95 142 LEU B C 1
ATOM 2933 O O . LEU B 1 142 ? 11.696 65.428 56.095 1.00 52.95 142 LEU B O 1
ATOM 2938 N N . GLU B 1 143 ? 13.868 65.819 56.571 1.00 68.02 143 GLU B N 1
ATOM 2939 C CA . GLU B 1 143 ? 13.796 67.251 56.308 1.00 68.02 143 GLU B CA 1
ATOM 2940 C C . GLU B 1 143 ? 12.842 67.898 57.305 1.00 68.02 143 GLU B C 1
ATOM 2941 O O . GLU B 1 143 ? 11.879 68.557 56.922 1.00 68.02 143 GLU B O 1
ATOM 2947 N N . VAL B 1 144 ? 13.121 67.708 58.591 1.00 54.39 144 VAL B N 1
ATOM 2948 C CA . VAL B 1 144 ? 12.293 68.266 59.660 1.00 54.39 144 VAL B CA 1
ATOM 2949 C C . VAL B 1 144 ? 13.209 68.776 60.781 1.00 54.39 144 VAL B C 1
ATOM 2950 O O . VAL B 1 144 ? 14.400 68.469 60.801 1.00 54.39 144 VAL B O 1
ATOM 2954 N N . LYS B 1 145 ? 12.655 69.568 61.696 1.00 35.14 145 LYS B N 1
ATOM 2955 C CA . LYS B 1 145 ? 13.426 70.103 62.814 1.00 35.14 145 LYS B CA 1
ATOM 2956 C C . LYS B 1 145 ? 13.374 69.160 64.017 1.00 35.14 145 LYS B C 1
ATOM 2957 O O . LYS B 1 145 ? 12.300 68.765 64.482 1.00 35.14 145 LYS B O 1
ATOM 2963 N N . VAL B 1 146 ? 14.555 68.811 64.516 1.00 33.49 146 VAL B N 1
ATOM 2964 C CA . VAL B 1 146 ? 14.695 67.919 65.658 1.00 33.49 146 VAL B CA 1
ATOM 2965 C C . VAL B 1 146 ? 13.726 68.229 66.793 1.00 33.49 146 VAL B C 1
ATOM 2966 O O . VAL B 1 146 ? 13.306 67.332 67.522 1.00 33.49 146 VAL B O 1
ATOM 2970 N N . SER B 1 147 ? 13.369 69.499 66.942 1.00 35.49 147 SER B N 1
ATOM 2971 C CA . SER B 1 147 ? 12.439 69.915 67.992 1.00 35.49 147 SER B CA 1
ATOM 2972 C C . SER B 1 147 ? 10.967 69.835 67.562 1.00 35.49 147 SER B C 1
ATOM 2973 O O . SER B 1 147 ? 10.072 70.272 68.284 1.00 35.49 147 SER B O 1
ATOM 2976 N N . ASP B 1 148 ? 10.728 69.265 66.384 1.00 39.75 148 ASP B N 1
ATOM 2977 C CA . ASP B 1 148 ? 9.381 69.114 65.846 1.00 39.75 148 ASP B CA 1
ATOM 2978 C C . ASP B 1 148 ? 8.999 67.638 65.867 1.00 39.75 148 ASP B C 1
ATOM 2979 O O . ASP B 1 148 ? 7.817 67.287 65.964 1.00 39.75 148 ASP B O 1
ATOM 2984 N N . LEU B 1 149 ? 10.018 66.785 65.777 1.00 28.46 149 LEU B N 1
ATOM 2985 C CA . LEU B 1 149 ? 9.841 65.337 65.794 1.00 28.46 149 LEU B CA 1
ATOM 2986 C C . LEU B 1 149 ? 8.799 64.909 66.813 1.00 28.46 149 LEU B C 1
ATOM 2987 O O . LEU B 1 149 ? 7.859 64.197 66.474 1.00 28.46 149 LEU B O 1
ATOM 2992 N N . ALA B 1 150 ? 8.957 65.338 68.060 1.00 24.06 150 ALA B N 1
ATOM 2993 C CA . ALA B 1 150 ? 7.995 64.962 69.093 1.00 24.06 150 ALA B CA 1
ATOM 2994 C C . ALA B 1 150 ? 6.563 65.268 68.660 1.00 24.06 150 ALA B C 1
ATOM 2995 O O . ALA B 1 150 ? 5.702 64.384 68.689 1.00 24.06 150 ALA B O 1
ATOM 2997 N N . GLU B 1 151 ? 6.322 66.515 68.246 1.00 86.77 151 GLU B N 1
ATOM 2998 C CA . GLU B 1 151 ? 4.998 66.968 67.814 1.00 86.77 151 GLU B CA 1
ATOM 2999 C C . GLU B 1 151 ? 4.442 66.209 66.628 1.00 86.77 151 GLU B C 1
ATOM 3000 O O . GLU B 1 151 ? 3.249 65.916 66.584 1.00 86.77 151 GLU B O 1
ATOM 3006 N N . LEU B 1 152 ? 5.299 65.907 65.659 1.00 64.12 152 LEU B N 1
ATOM 3007 C CA . LEU B 1 152 ? 4.865 65.178 64.472 1.00 64.12 152 LEU B CA 1
ATOM 3008 C C . LEU B 1 152 ? 4.512 63.726 64.776 1.00 64.12 152 LEU B C 1
ATOM 3009 O O . LEU B 1 152 ? 3.396 63.283 64.508 1.00 64.12 152 LEU B O 1
ATOM 3014 N N . GLY B 1 153 ? 5.466 62.994 65.341 1.00 55.34 153 GLY B N 1
ATOM 3015 C CA . GLY B 1 153 ? 5.241 61.599 65.669 1.00 55.34 153 GLY B CA 1
ATOM 3016 C C . GLY B 1 153 ? 3.979 61.333 66.472 1.00 55.34 153 GLY B C 1
ATOM 3017 O O . GLY B 1 153 ? 3.426 60.233 66.424 1.00 55.34 153 GLY B O 1
ATOM 3018 N N . ALA B 1 154 ? 3.521 62.337 67.210 1.00 91.74 154 ALA B N 1
ATOM 3019 C CA . ALA B 1 154 ? 2.322 62.193 68.025 1.00 91.74 154 ALA B CA 1
ATOM 3020 C C . ALA B 1 154 ? 1.059 62.010 67.176 1.00 91.74 154 ALA B C 1
ATOM 3021 O O . ALA B 1 154 ? 0.001 61.637 67.689 1.00 91.74 154 ALA B O 1
ATOM 3023 N N . LYS B 1 155 ? 1.181 62.265 65.876 1.00 59.49 155 LYS B N 1
ATOM 3024 C CA . LYS B 1 155 ? 0.059 62.155 64.951 1.00 59.49 155 LYS B CA 1
ATOM 3025 C C . LYS B 1 155 ? 0.016 60.826 64.210 1.00 59.49 155 LYS B C 1
ATOM 3026 O O . LYS B 1 155 ? -0.927 60.557 63.471 1.00 59.49 155 LYS B O 1
ATOM 3032 N N . SER B 1 156 ? 1.041 60.003 64.395 1.00 70.34 156 SER B N 1
ATOM 3033 C CA . SER B 1 156 ? 1.116 58.709 63.721 1.00 70.34 156 SER B CA 1
ATOM 3034 C C . SER B 1 156 ? -0.069 57.810 64.065 1.00 70.34 156 SER B C 1
ATOM 3035 O O . SER B 1 156 ? -0.540 57.792 65.203 1.00 70.34 156 SER B O 1
ATOM 3038 N N . THR B 1 157 ? -0.547 57.073 63.064 1.00 86.48 157 THR B N 1
ATOM 3039 C CA . THR B 1 157 ? -1.676 56.159 63.222 1.00 86.48 157 THR B CA 1
ATOM 3040 C C . THR B 1 157 ? -1.258 54.726 62.889 1.00 86.48 157 THR B C 1
ATOM 3041 O O . THR B 1 157 ? -1.933 53.764 63.262 1.00 86.48 157 THR B O 1
ATOM 3045 N N . LYS B 1 158 ? -0.138 54.591 62.188 1.00 40.81 158 LYS B N 1
ATOM 3046 C CA . LYS B 1 158 ? 0.370 53.279 61.799 1.00 40.81 158 LYS B CA 1
ATOM 3047 C C . LYS B 1 158 ? 1.755 53.009 62.379 1.00 40.81 158 LYS B C 1
ATOM 3048 O O . LYS B 1 158 ? 2.617 53.891 62.398 1.00 40.81 158 LYS B O 1
ATOM 3054 N N . ARG B 1 159 ? 1.964 51.786 62.856 1.00 67.61 159 ARG B N 1
ATOM 3055 C CA . ARG B 1 159 ? 3.256 51.418 63.414 1.00 67.61 159 ARG B CA 1
ATOM 3056 C C . ARG B 1 159 ? 4.200 51.060 62.275 1.00 67.61 159 ARG B C 1
ATOM 3057 O O . ARG B 1 159 ? 3.900 50.201 61.448 1.00 67.61 159 ARG B O 1
ATOM 3065 N N . VAL B 1 160 ? 5.329 51.752 62.222 1.00 72.77 160 VAL B N 1
ATOM 3066 C CA . VAL B 1 160 ? 6.333 51.501 61.201 1.00 72.77 160 VAL B CA 1
ATOM 3067 C C . VAL B 1 160 ? 7.625 51.229 61.938 1.00 72.77 160 VAL B C 1
ATOM 3068 O O . VAL B 1 160 ? 8.161 52.107 62.610 1.00 72.77 160 VAL B O 1
ATOM 3072 N N . ALA B 1 161 ? 8.120 50.006 61.821 1.00 18.51 161 ALA B N 1
ATOM 3073 C CA . ALA B 1 161 ? 9.342 49.641 62.520 1.00 18.51 161 ALA B CA 1
ATOM 3074 C C . ALA B 1 161 ? 10.608 49.885 61.705 1.00 18.51 161 ALA B C 1
ATOM 3075 O O . ALA B 1 161 ? 10.603 49.841 60.473 1.00 18.51 161 ALA B O 1
ATOM 3077 N N . ILE B 1 162 ? 11.688 50.182 62.418 1.00 65.53 162 ILE B N 1
ATOM 3078 C CA . ILE B 1 162 ? 12.982 50.393 61.797 1.00 65.53 162 ILE B CA 1
ATOM 3079 C C . ILE B 1 162 ? 13.768 49.223 62.361 1.00 65.53 162 ILE B C 1
ATOM 3080 O O . ILE B 1 162 ? 14.246 49.290 63.496 1.00 65.53 162 ILE B O 1
ATOM 3085 N N . SER B 1 163 ? 13.876 48.144 61.591 1.00 73.53 163 SER B N 1
ATOM 3086 C CA . SER B 1 163 ? 14.586 46.962 62.061 1.00 73.53 163 SER B CA 1
ATOM 3087 C C . SER B 1 163 ? 16.087 47.193 62.236 1.00 73.53 163 SER B C 1
ATOM 3088 O O . SER B 1 163 ? 16.741 46.497 63.026 1.00 73.53 163 SER B O 1
ATOM 3091 N N . SER B 1 164 ? 16.634 48.171 61.516 1.00 56.22 164 SER B N 1
ATOM 3092 C CA . SER B 1 164 ? 18.063 48.465 61.629 1.00 56.22 164 SER B CA 1
ATOM 3093 C C . SER B 1 164 ? 18.385 49.140 62.970 1.00 56.22 164 SER B C 1
ATOM 3094 O O . SER B 1 164 ? 17.750 50.112 63.363 1.00 56.22 164 SER B O 1
ATOM 3097 N N . THR B 1 165 ? 19.382 48.588 63.654 1.00 45.63 165 THR B N 1
ATOM 3098 C CA . THR B 1 165 ? 19.859 49.050 64.945 1.00 45.63 165 THR B CA 1
ATOM 3099 C C . THR B 1 165 ? 20.824 50.199 64.765 1.00 45.63 165 THR B C 1
ATOM 3100 O O . THR B 1 165 ? 21.021 51.013 65.667 1.00 45.63 165 THR B O 1
ATOM 3104 N N . CYS B 1 166 ? 21.477 50.205 63.610 1.00 43.19 166 CYS B N 1
ATOM 3105 C CA . CYS B 1 166 ? 22.481 51.205 63.277 1.00 43.19 166 CYS B CA 1
ATOM 3106 C C . CYS B 1 166 ? 21.903 52.498 62.694 1.00 43.19 166 CYS B C 1
ATOM 3107 O O . CYS B 1 166 ? 20.943 52.449 61.935 1.00 43.19 166 CYS B O 1
ATOM 3110 N N . THR B 1 167 ? 22.490 53.647 63.037 1.00 38.23 167 THR B N 1
ATOM 3111 C CA . THR B 1 167 ? 22.018 54.921 62.498 1.00 38.23 167 THR B CA 1
ATOM 3112 C C . THR B 1 167 ? 22.206 54.935 60.993 1.00 38.23 167 THR B C 1
ATOM 3113 O O . THR B 1 167 ? 21.358 55.444 60.265 1.00 38.23 167 THR B O 1
ATOM 3117 N N . VAL B 1 168 ? 23.347 54.430 60.524 1.00 17.90 168 VAL B N 1
ATOM 3118 C CA . VAL B 1 168 ? 23.647 54.433 59.083 1.00 17.90 168 VAL B CA 1
ATOM 3119 C C . VAL B 1 168 ? 22.692 53.559 58.286 1.00 17.90 168 VAL B C 1
ATOM 3120 O O . VAL B 1 168 ? 22.117 53.988 57.283 1.00 17.90 168 VAL B O 1
ATOM 3124 N N . PHE B 1 169 ? 22.508 52.329 58.732 1.00 45.44 169 PHE B N 1
ATOM 3125 C CA . PHE B 1 169 ? 21.588 51.449 58.039 1.00 45.44 169 PHE B CA 1
ATOM 3126 C C . PHE B 1 169 ? 20.160 51.963 58.207 1.00 45.44 169 PHE B C 1
ATOM 3127 O O . PHE B 1 169 ? 19.403 52.008 57.239 1.00 45.44 169 PHE B O 1
ATOM 3135 N N . ALA B 1 170 ? 19.800 52.381 59.419 1.00 30.39 170 ALA B N 1
ATOM 3136 C CA . ALA B 1 170 ? 18.447 52.897 59.664 1.00 30.39 170 ALA B CA 1
ATOM 3137 C C . ALA B 1 170 ? 18.186 54.134 58.803 1.00 30.39 170 ALA B C 1
ATOM 3138 O O . ALA B 1 170 ? 17.043 54.426 58.457 1.00 30.39 170 ALA B O 1
ATOM 3140 N N . GLU B 1 171 ? 19.245 54.859 58.460 1.00 38.54 171 GLU B N 1
ATOM 3141 C CA . GLU B 1 171 ? 19.088 56.035 57.627 1.00 38.54 171 GLU B CA 1
ATOM 3142 C C . GLU B 1 171 ? 18.512 55.587 56.277 1.00 38.54 171 GLU B C 1
ATOM 3143 O O . GLU B 1 171 ? 17.516 56.141 55.794 1.00 38.54 171 GLU B O 1
ATOM 3149 N N . SER B 1 172 ? 19.126 54.567 55.683 1.00 29.65 172 SER B N 1
ATOM 3150 C CA . SER B 1 172 ? 18.652 54.037 54.411 1.00 29.65 172 SER B CA 1
ATOM 3151 C C . SER B 1 172 ? 17.227 53.539 54.550 1.00 29.65 172 SER B C 1
ATOM 3152 O O . SER B 1 172 ? 16.403 53.753 53.667 1.00 29.65 172 SER B O 1
ATOM 3155 N N . GLU B 1 173 ? 16.939 52.859 55.654 1.00 28.47 173 GLU B N 1
ATOM 3156 C CA . GLU B 1 173 ? 15.594 52.357 55.872 1.00 28.47 173 GLU B CA 1
ATOM 3157 C C . GLU B 1 173 ? 14.624 53.520 55.747 1.00 28.47 173 GLU B C 1
ATOM 3158 O O . GLU B 1 173 ? 13.667 53.465 54.972 1.00 28.47 173 GLU B O 1
ATOM 3164 N N . VAL B 1 174 ? 14.876 54.578 56.511 1.00 49.96 174 VAL B N 1
ATOM 3165 C CA . VAL B 1 174 ? 14.002 55.736 56.486 1.00 49.96 174 VAL B CA 1
ATOM 3166 C C . VAL B 1 174 ? 13.825 56.250 55.062 1.00 49.96 174 VAL B C 1
ATOM 3167 O O . VAL B 1 174 ? 12.718 56.602 54.648 1.00 49.96 174 VAL B O 1
ATOM 3171 N N . ILE B 1 175 ? 14.918 56.275 54.310 1.00 31.06 175 ILE B N 1
ATOM 3172 C CA . ILE B 1 175 ? 14.882 56.722 52.922 1.00 31.06 175 ILE B CA 1
ATOM 3173 C C . ILE B 1 175 ? 13.961 55.797 52.121 1.00 31.06 175 ILE B C 1
ATOM 3174 O O . ILE B 1 175 ? 13.094 56.250 51.368 1.00 31.06 175 ILE B O 1
ATOM 3179 N N . SER B 1 176 ? 14.168 54.496 52.304 1.00 54.39 176 SER B N 1
ATOM 3180 C CA . SER B 1 176 ? 13.394 53.472 51.621 1.00 54.39 176 SER B CA 1
ATOM 3181 C C . SER B 1 176 ? 11.924 53.472 52.027 1.00 54.39 176 SER B C 1
ATOM 3182 O O . SER B 1 176 ? 11.064 53.143 51.219 1.00 54.39 176 SER B O 1
ATOM 3185 N N . GLN B 1 177 ? 11.630 53.815 53.278 1.00 81.08 177 GLN B N 1
ATOM 3186 C CA . GLN B 1 177 ? 10.244 53.852 53.725 1.00 81.08 177 GLN B CA 1
ATOM 3187 C C . GLN B 1 177 ? 9.553 55.036 53.081 1.00 81.08 177 GLN B C 1
ATOM 3188 O O . GLN B 1 177 ? 8.327 55.137 53.080 1.00 81.08 177 GLN B O 1
ATOM 3194 N N . LEU B 1 178 ? 10.358 55.942 52.542 1.00 71.48 178 LEU B N 1
ATOM 3195 C CA . LEU B 1 178 ? 9.828 57.114 51.867 1.00 71.48 178 LEU B CA 1
ATOM 3196 C C . LEU B 1 178 ? 9.514 56.722 50.427 1.00 71.48 178 LEU B C 1
ATOM 3197 O O . LEU B 1 178 ? 8.531 57.182 49.846 1.00 71.48 178 LEU B O 1
ATOM 3202 N N . SER B 1 179 ? 10.351 55.854 49.864 1.00 63.62 179 SER B N 1
ATOM 3203 C CA . SER B 1 179 ? 10.168 55.371 48.496 1.00 63.62 179 SER B CA 1
ATOM 3204 C C . SER B 1 179 ? 8.863 54.588 48.394 1.00 63.62 179 SER B C 1
ATOM 3205 O O . SER B 1 179 ? 8.213 54.578 47.352 1.00 63.62 179 SER B O 1
ATOM 3208 N N . LYS B 1 180 ? 8.495 53.927 49.488 1.00 79.21 180 LYS B N 1
ATOM 3209 C CA . LYS B 1 180 ? 7.273 53.134 49.549 1.00 79.21 180 LYS B CA 1
ATOM 3210 C C . LYS B 1 180 ? 6.085 54.052 49.847 1.00 79.21 180 LYS B C 1
ATOM 3211 O O . LYS B 1 180 ? 4.969 53.584 50.073 1.00 79.21 180 LYS B O 1
ATOM 3217 N N . GLY B 1 181 ? 6.338 55.358 49.861 1.00 65.08 181 GLY B N 1
ATOM 3218 C CA . GLY B 1 181 ? 5.285 56.323 50.126 1.00 65.08 181 GLY B CA 1
ATOM 3219 C C . GLY B 1 181 ? 4.760 56.360 51.553 1.00 65.08 181 GLY B C 1
ATOM 3220 O O . GLY B 1 181 ? 3.642 56.831 51.782 1.00 65.08 181 GLY B O 1
ATOM 3221 N N . THR B 1 182 ? 5.550 55.875 52.512 1.00 72.45 182 THR B N 1
ATOM 3222 C CA . THR B 1 182 ? 5.132 55.869 53.916 1.00 72.45 182 THR B CA 1
ATOM 3223 C C . THR B 1 182 ? 5.170 57.292 54.485 1.00 72.45 182 THR B C 1
ATOM 3224 O O . THR B 1 182 ? 6.113 58.048 54.239 1.00 72.45 182 THR B O 1
ATOM 3228 N N . ASP B 1 183 ? 4.140 57.653 55.245 1.00 79.85 183 ASP B N 1
ATOM 3229 C CA . ASP B 1 183 ? 4.045 58.986 55.839 1.00 79.85 183 ASP B CA 1
ATOM 3230 C C . ASP B 1 183 ? 5.179 59.263 56.829 1.00 79.85 183 ASP B C 1
ATOM 3231 O O . ASP B 1 183 ? 5.610 58.365 57.551 1.00 79.85 183 ASP B O 1
ATOM 3236 N N . LYS B 1 184 ? 5.653 60.508 56.865 1.00 53.73 184 LYS B N 1
ATOM 3237 C CA . LYS B 1 184 ? 6.730 60.907 57.781 1.00 53.73 184 LYS B CA 1
ATOM 3238 C C . LYS B 1 184 ? 6.308 60.740 59.233 1.00 53.73 184 LYS B C 1
ATOM 3239 O O . LYS B 1 184 ? 7.071 60.255 60.066 1.00 53.73 184 LYS B O 1
ATOM 3245 N N . ILE B 1 185 ? 5.090 61.176 59.527 1.00 40.91 185 ILE B N 1
ATOM 3246 C CA . ILE B 1 185 ? 4.521 61.074 60.865 1.00 40.91 185 ILE B CA 1
ATOM 3247 C C . ILE B 1 185 ? 4.740 59.661 61.415 1.00 40.91 185 ILE B C 1
ATOM 3248 O O . ILE B 1 185 ? 5.110 59.480 62.580 1.00 40.91 185 ILE B O 1
ATOM 3253 N N . ASP B 1 186 ? 4.512 58.665 60.563 1.00 52.63 186 ASP B N 1
ATOM 3254 C CA . ASP B 1 186 ? 4.660 57.271 60.956 1.00 52.63 186 ASP B CA 1
ATOM 3255 C C . ASP B 1 186 ? 6.117 56.842 61.046 1.00 52.63 186 ASP B C 1
ATOM 3256 O O . ASP B 1 186 ? 6.482 56.076 61.940 1.00 52.63 186 ASP B O 1
ATOM 3261 N N . ILE B 1 187 ? 6.945 57.330 60.125 1.00 52.87 187 ILE B N 1
ATOM 3262 C CA . ILE B 1 187 ? 8.373 57.002 60.132 1.00 52.87 187 ILE B CA 1
ATOM 3263 C C . ILE B 1 187 ? 9.019 57.565 61.395 1.00 52.87 187 ILE B C 1
ATOM 3264 O O . ILE B 1 187 ? 9.922 56.958 61.966 1.00 52.87 187 ILE B O 1
ATOM 3269 N N . ILE B 1 188 ? 8.553 58.734 61.819 1.00 51.35 188 ILE B N 1
ATOM 3270 C CA . ILE B 1 188 ? 9.081 59.380 63.006 1.00 51.35 188 ILE B CA 1
ATOM 3271 C C . ILE B 1 188 ? 8.789 58.566 64.251 1.00 51.35 188 ILE B C 1
ATOM 3272 O O . ILE B 1 188 ? 9.711 58.217 64.984 1.00 51.35 188 ILE B O 1
ATOM 3277 N N . ALA B 1 189 ? 7.514 58.263 64.492 1.00 42.26 189 ALA B N 1
ATOM 3278 C CA . ALA B 1 189 ? 7.134 57.472 65.662 1.00 42.26 189 ALA B CA 1
ATOM 3279 C C . ALA B 1 189 ? 7.963 56.195 65.665 1.00 42.26 189 ALA B C 1
ATOM 3280 O O . ALA B 1 189 ? 8.263 55.634 66.717 1.00 42.26 189 ALA B O 1
ATOM 3282 N N . GLY B 1 190 ? 8.333 55.747 64.471 1.00 45.27 190 GLY B N 1
ATOM 3283 C CA . GLY B 1 190 ? 9.136 54.548 64.356 1.00 45.27 190 GLY B CA 1
ATOM 3284 C C . GLY B 1 190 ? 10.548 54.812 64.832 1.00 45.27 190 GLY B C 1
ATOM 3285 O O . GLY B 1 190 ? 11.132 54.002 65.550 1.00 45.27 190 GLY B O 1
ATOM 3286 N N . ILE B 1 191 ? 11.094 55.954 64.428 1.00 35.29 191 ILE B N 1
ATOM 3287 C CA . ILE B 1 191 ? 12.445 56.342 64.811 1.00 35.29 191 ILE B CA 1
ATOM 3288 C C . ILE B 1 191 ? 12.526 56.492 66.322 1.00 35.29 191 ILE B C 1
ATOM 3289 O O . ILE B 1 191 ? 13.541 56.160 66.941 1.00 35.29 191 ILE B O 1
ATOM 3294 N N . HIS B 1 192 ? 11.438 56.979 66.911 1.00 26.23 192 HIS B N 1
ATOM 3295 C CA . HIS B 1 192 ? 11.380 57.179 68.345 1.00 26.23 192 HIS B CA 1
ATOM 3296 C C . HIS B 1 192 ? 11.450 55.864 69.071 1.00 26.23 192 HIS B C 1
ATOM 3297 O O . HIS B 1 192 ? 12.219 55.730 70.008 1.00 26.23 192 HIS B O 1
ATOM 3304 N N . ARG B 1 193 ? 10.662 54.885 68.644 1.00 39.69 193 ARG B N 1
ATOM 3305 C CA . ARG B 1 193 ? 10.693 53.586 69.305 1.00 39.69 193 ARG B CA 1
ATOM 3306 C C . ARG B 1 193 ? 12.068 52.974 69.115 1.00 39.69 193 ARG B C 1
ATOM 3307 O O . ARG B 1 193 ? 12.576 52.259 69.987 1.00 39.69 193 ARG B O 1
ATOM 3315 N N . SER B 1 194 ? 12.666 53.261 67.964 1.00 38.25 194 SER B N 1
ATOM 3316 C CA . SER B 1 194 ? 13.989 52.749 67.640 1.00 38.25 194 SER B CA 1
ATOM 3317 C C . SER B 1 194 ? 14.998 53.243 68.676 1.00 38.25 194 SER B C 1
ATOM 3318 O O . SER B 1 194 ? 15.862 52.486 69.121 1.00 38.25 194 SER B O 1
ATOM 3321 N N . VAL B 1 195 ? 14.880 54.517 69.054 1.00 41.50 195 VAL B N 1
ATOM 3322 C CA . VAL B 1 195 ? 15.767 55.113 70.047 1.00 41.50 195 VAL B CA 1
ATOM 3323 C C . VAL B 1 195 ? 15.449 54.484 71.409 1.00 41.50 195 VAL B C 1
ATOM 3324 O O . VAL B 1 195 ? 16.348 54.053 72.143 1.00 41.50 195 VAL B O 1
ATOM 3328 N N . ALA B 1 196 ? 14.159 54.419 71.727 1.00 34.87 196 ALA B N 1
ATOM 3329 C CA . ALA B 1 196 ? 13.711 53.850 72.993 1.00 34.87 196 ALA B CA 1
ATOM 3330 C C . ALA B 1 196 ? 14.303 52.457 73.159 1.00 34.87 196 ALA B C 1
ATOM 3331 O O . ALA B 1 196 ? 14.811 52.104 74.229 1.00 34.87 196 ALA B O 1
ATOM 3333 N N . SER B 1 197 ? 14.251 51.673 72.088 1.00 38.16 197 SER B N 1
ATOM 3334 C CA . SER B 1 197 ? 14.784 50.325 72.132 1.00 38.16 197 SER B CA 1
ATOM 3335 C C . SER B 1 197 ? 16.234 50.288 72.586 1.00 38.16 197 SER B C 1
ATOM 3336 O O . SER B 1 197 ? 16.593 49.463 73.418 1.00 38.16 197 SER B O 1
ATOM 3339 N N . ARG B 1 198 ? 17.068 51.181 72.059 1.00 43.23 198 ARG B N 1
ATOM 3340 C CA . ARG B 1 198 ? 18.478 51.188 72.447 1.00 43.23 198 ARG B CA 1
ATOM 3341 C C . ARG B 1 198 ? 18.640 51.564 73.907 1.00 43.23 198 ARG B C 1
ATOM 3342 O O . ARG B 1 198 ? 19.407 50.940 74.635 1.00 43.23 198 ARG B O 1
ATOM 3350 N N . VAL B 1 199 ? 17.919 52.593 74.327 1.00 30.16 199 VAL B N 1
ATOM 3351 C CA . VAL B 1 199 ? 17.994 53.037 75.703 1.00 30.16 199 VAL B CA 1
ATOM 3352 C C . VAL B 1 199 ? 17.594 51.869 76.576 1.00 30.16 199 VAL B C 1
ATOM 3353 O O . VAL B 1 199 ? 18.317 51.501 77.498 1.00 30.16 199 VAL B O 1
ATOM 3357 N N . ILE B 1 200 ? 16.450 51.272 76.269 1.00 36.48 200 ILE B N 1
ATOM 3358 C CA . ILE B 1 200 ? 15.980 50.126 77.040 1.00 36.48 200 ILE B CA 1
ATOM 3359 C C . ILE B 1 200 ? 17.062 49.034 77.084 1.00 36.48 200 ILE B C 1
ATOM 3360 O O . ILE B 1 200 ? 17.191 48.314 78.072 1.00 36.48 200 ILE B O 1
ATOM 3365 N N . GLY B 1 201 ? 17.848 48.933 76.015 1.00 55.92 201 GLY B N 1
ATOM 3366 C CA . GLY B 1 201 ? 18.916 47.950 75.967 1.00 55.92 201 GLY B CA 1
ATOM 3367 C C . GLY B 1 201 ? 19.898 48.187 77.101 1.00 55.92 201 GLY B C 1
ATOM 3368 O O . GLY B 1 201 ? 20.179 47.277 77.879 1.00 55.92 201 GLY B O 1
ATOM 3369 N N . LEU B 1 202 ? 20.424 49.410 77.194 1.00 51.95 202 LEU B N 1
ATOM 3370 C CA . LEU B 1 202 ? 21.364 49.774 78.255 1.00 51.95 202 LEU B CA 1
ATOM 3371 C C . LEU B 1 202 ? 20.654 49.655 79.593 1.00 51.95 202 LEU B C 1
ATOM 3372 O O . LEU B 1 202 ? 21.181 49.089 80.552 1.00 51.95 202 LEU B O 1
ATOM 3377 N N . ALA B 1 203 ? 19.445 50.210 79.638 1.00 75.61 203 ALA B N 1
ATOM 3378 C CA . ALA B 1 203 ? 18.620 50.230 80.832 1.00 75.61 203 ALA B CA 1
ATOM 3379 C C . ALA B 1 203 ? 18.557 48.914 81.588 1.00 75.61 203 ALA B C 1
ATOM 3380 O O . ALA B 1 203 ? 18.669 48.886 82.811 1.00 75.61 203 ALA B O 1
ATOM 3382 N N . ASN B 1 204 ? 18.379 47.819 80.868 1.00 73.93 204 ASN B N 1
ATOM 3383 C CA . ASN B 1 204 ? 18.269 46.532 81.528 1.00 73.93 204 ASN B CA 1
ATOM 3384 C C . ASN B 1 204 ? 19.534 46.000 82.192 1.00 73.93 204 ASN B C 1
ATOM 3385 O O . ASN B 1 204 ? 19.448 45.187 83.102 1.00 73.93 204 ASN B O 1
ATOM 3390 N N . ARG B 1 205 ? 20.706 46.450 81.751 1.00 61.20 205 ARG B N 1
ATOM 3391 C CA . ARG B 1 205 ? 21.958 45.998 82.362 1.00 61.20 205 ARG B CA 1
ATOM 3392 C C . ARG B 1 205 ? 22.074 46.641 83.742 1.00 61.20 205 ARG B C 1
ATOM 3393 O O . ARG B 1 205 ? 22.943 46.283 84.535 1.00 61.20 205 ARG B O 1
ATOM 3401 N N . VAL B 1 206 ? 21.189 47.596 84.018 1.00 76.30 206 VAL B N 1
ATOM 3402 C CA . VAL B 1 206 ? 21.190 48.317 85.291 1.00 76.30 206 VAL B CA 1
ATOM 3403 C C . VAL B 1 206 ? 19.940 48.031 86.112 1.00 76.30 206 VAL B C 1
ATOM 3404 O O . VAL B 1 206 ? 19.998 47.926 87.336 1.00 76.30 206 VAL B O 1
ATOM 3408 N N . GLY B 1 207 ? 18.808 47.913 85.432 1.00 57.34 207 GLY B N 1
ATOM 3409 C CA . GLY B 1 207 ? 17.567 47.647 86.130 1.00 57.34 207 GLY B CA 1
ATOM 3410 C C . GLY B 1 207 ? 16.749 48.895 86.387 1.00 57.34 207 GLY B C 1
ATOM 3411 O O . GLY B 1 207 ? 17.219 49.846 87.032 1.00 57.34 207 GLY B O 1
ATOM 3412 N N . ILE B 1 208 ? 15.520 48.901 85.884 1.00 80.89 208 ILE B N 1
ATOM 3413 C CA . ILE B 1 208 ? 14.653 50.041 86.073 1.00 80.89 208 ILE B CA 1
ATOM 3414 C C . ILE B 1 208 ? 14.053 50.056 87.444 1.00 80.89 208 ILE B C 1
ATOM 3415 O O . ILE B 1 208 ? 13.182 49.241 87.749 1.00 80.89 208 ILE B O 1
ATOM 3420 N N . VAL B 1 209 ? 14.525 50.965 88.277 1.00 100.59 209 VAL B N 1
ATOM 3421 C CA . VAL B 1 209 ? 13.969 51.054 89.603 1.00 100.59 209 VAL B CA 1
ATOM 3422 C C . VAL B 1 209 ? 12.894 52.080 89.586 1.00 100.59 209 VAL B C 1
ATOM 3423 O O . VAL B 1 209 ? 12.742 52.855 88.617 1.00 100.59 209 VAL B O 1
ATOM 3427 N N . LYS B 1 210 ? 12.164 52.070 90.702 1.00 97.16 210 LYS B N 1
ATOM 3428 C CA . LYS B 1 210 ? 11.094 52.991 90.912 1.00 97.16 210 LYS B CA 1
ATOM 3429 C C . LYS B 1 210 ? 11.471 54.448 90.763 1.00 97.16 210 LYS B C 1
ATOM 3430 O O . LYS B 1 210 ? 12.574 54.840 91.150 1.00 97.16 210 LYS B O 1
ATOM 3436 N N . ASP B 1 211 ? 10.542 55.220 90.203 1.00 93.14 211 ASP B N 1
ATOM 3437 C CA . ASP B 1 211 ? 10.711 56.617 89.954 1.00 93.14 211 ASP B CA 1
ATOM 3438 C C . ASP B 1 211 ? 11.879 56.844 89.019 1.00 93.14 211 ASP B C 1
ATOM 3439 O O . ASP B 1 211 ? 12.948 57.320 89.401 1.00 93.14 211 ASP B O 1
ATOM 3444 N N . VAL B 1 212 ? 11.607 56.571 87.749 1.00 76.54 212 VAL B N 1
ATOM 3445 C CA . VAL B 1 212 ? 12.531 56.748 86.638 1.00 76.54 212 VAL B CA 1
ATOM 3446 C C . VAL B 1 212 ? 12.356 58.168 86.103 1.00 76.54 212 VAL B C 1
ATOM 3447 O O . VAL B 1 212 ? 11.232 58.626 85.920 1.00 76.54 212 VAL B O 1
ATOM 3451 N N . VAL B 1 213 ? 13.459 58.852 85.831 1.00 65.12 213 VAL B N 1
ATOM 3452 C CA . VAL B 1 213 ? 13.388 60.203 85.295 1.00 65.12 213 VAL B CA 1
ATOM 3453 C C . VAL B 1 213 ? 14.287 60.325 84.082 1.00 65.12 213 VAL B C 1
ATOM 3454 O O . VAL B 1 213 ? 15.388 59.761 84.044 1.00 65.12 213 VAL B O 1
ATOM 3458 N N . MET B 1 214 ? 13.805 61.051 83.083 1.00 42.12 214 MET B N 1
ATOM 3459 C CA . MET B 1 214 ? 14.569 61.253 81.871 1.00 42.12 214 MET B CA 1
ATOM 3460 C C . MET B 1 214 ? 15.210 62.632 81.908 1.00 42.12 214 MET B C 1
ATOM 3461 O O . MET B 1 214 ? 14.557 63.644 82.192 1.00 42.12 214 MET B O 1
ATOM 3466 N N . THR B 1 215 ? 16.505 62.639 81.618 1.00 47.76 215 THR B N 1
ATOM 3467 C CA . THR B 1 215 ? 17.326 63.832 81.639 1.00 47.76 215 THR B CA 1
ATOM 3468 C C . THR B 1 215 ? 18.065 64.022 80.328 1.00 47.76 215 THR B C 1
ATOM 3469 O O . THR B 1 215 ? 18.258 63.071 79.570 1.00 47.76 215 THR B O 1
ATOM 3473 N N . GLY B 1 216 ? 18.481 65.256 80.065 1.00 24.68 216 GLY B N 1
ATOM 3474 C CA . GLY B 1 216 ? 19.188 65.545 78.831 1.00 24.68 216 GLY B CA 1
ATOM 3475 C C . GLY B 1 216 ? 18.319 66.355 77.887 1.00 24.68 216 GLY B C 1
ATOM 3476 O O . GLY B 1 216 ? 17.121 66.541 78.135 1.00 24.68 216 GLY B O 1
ATOM 3477 N N . GLY B 1 217 ? 18.913 66.844 76.803 1.00 45.42 217 GLY B N 1
ATOM 3478 C CA . GLY B 1 217 ? 18.147 67.642 75.865 1.00 45.42 217 GLY B CA 1
ATOM 3479 C C . GLY B 1 217 ? 17.053 66.828 75.215 1.00 45.42 217 GLY B C 1
ATOM 3480 O O . GLY B 1 217 ? 15.912 67.281 75.114 1.00 45.42 217 GLY B O 1
ATOM 3481 N N . VAL B 1 218 ? 17.395 65.620 74.778 1.00 36.40 218 VAL B N 1
ATOM 3482 C CA . VAL B 1 218 ? 16.421 64.754 74.135 1.00 36.40 218 VAL B CA 1
ATOM 3483 C C . VAL B 1 218 ? 15.237 64.488 75.065 1.00 36.40 218 VAL B C 1
ATOM 3484 O O . VAL B 1 218 ? 14.172 64.046 74.628 1.00 36.40 218 VAL B O 1
ATOM 3488 N N . ALA B 1 219 ? 15.421 64.768 76.350 1.00 38.38 219 ALA B N 1
ATOM 3489 C CA . ALA B 1 219 ? 14.357 64.571 77.330 1.00 38.38 219 ALA B CA 1
ATOM 3490 C C . ALA B 1 219 ? 13.082 65.282 76.893 1.00 38.38 219 ALA B C 1
ATOM 3491 O O . ALA B 1 219 ? 11.981 64.781 77.105 1.00 38.38 219 ALA B O 1
ATOM 3493 N N . GLN B 1 220 ? 13.239 66.457 76.289 1.00 39.96 220 GLN B N 1
ATOM 3494 C CA . GLN B 1 220 ? 12.100 67.243 75.812 1.00 39.96 220 GLN B CA 1
ATOM 3495 C C . GLN B 1 220 ? 11.205 66.447 74.855 1.00 39.96 220 GLN B C 1
ATOM 3496 O O . GLN B 1 220 ? 9.976 66.497 74.951 1.00 39.96 220 GLN B O 1
ATOM 3502 N N . ASN B 1 221 ? 11.839 65.720 73.936 1.00 51.53 221 ASN B N 1
ATOM 3503 C CA . ASN B 1 221 ? 11.141 64.906 72.947 1.00 51.53 221 ASN B CA 1
ATOM 3504 C C . ASN B 1 221 ? 10.209 63.914 73.632 1.00 51.53 221 ASN B C 1
ATOM 3505 O O . ASN B 1 221 ? 10.605 62.789 73.931 1.00 51.53 221 ASN B O 1
ATOM 3510 N N . TYR B 1 222 ? 8.970 64.327 73.877 1.00 46.47 222 TYR B N 1
ATOM 3511 C CA . TYR B 1 222 ? 8.010 63.449 74.536 1.00 46.47 222 TYR B CA 1
ATOM 3512 C C . TYR B 1 222 ? 7.635 62.270 73.641 1.00 46.47 222 TYR B C 1
ATOM 3513 O O . TYR B 1 222 ? 6.981 61.325 74.080 1.00 46.47 222 TYR B O 1
ATOM 3522 N N . GLY B 1 223 ? 8.044 62.336 7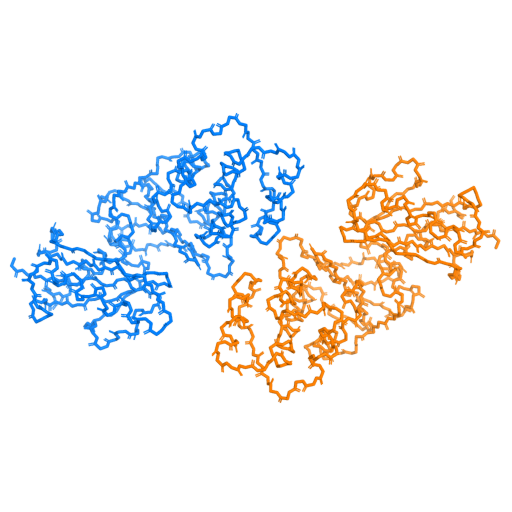2.380 1.00 48.91 223 GLY B N 1
ATOM 3523 C CA . GLY B 1 223 ? 7.771 61.232 71.485 1.00 48.91 223 GLY B CA 1
ATOM 3524 C C . GLY B 1 223 ? 8.656 60.121 72.003 1.00 48.91 223 GLY B C 1
ATOM 3525 O O . GLY B 1 223 ? 8.198 59.014 72.291 1.00 48.91 223 GLY B O 1
ATOM 3526 N N . VAL B 1 224 ? 9.937 60.444 72.148 1.00 40.84 224 VAL B N 1
ATOM 3527 C CA . VAL B 1 224 ? 10.924 59.502 72.653 1.00 40.84 224 VAL B CA 1
ATOM 3528 C C . VAL B 1 224 ? 10.578 59.001 74.058 1.00 40.84 224 VAL B C 1
ATOM 3529 O O . VAL B 1 224 ? 10.505 57.797 74.305 1.00 40.84 224 VAL B O 1
ATOM 3533 N N . ARG B 1 225 ? 10.363 59.928 74.981 1.00 42.81 225 ARG B N 1
ATOM 3534 C CA . ARG B 1 225 ? 10.041 59.550 76.354 1.00 42.81 225 ARG B CA 1
ATOM 3535 C C . ARG B 1 225 ? 8.829 58.611 76.423 1.00 42.81 225 ARG B C 1
ATOM 3536 O O . ARG B 1 225 ? 8.824 57.648 77.192 1.00 42.81 225 ARG B O 1
ATOM 3544 N N . GLY B 1 226 ? 7.811 58.894 75.614 1.00 51.94 226 GLY B N 1
ATOM 3545 C CA . GLY B 1 226 ? 6.621 58.061 75.603 1.00 51.94 226 GLY B CA 1
ATOM 3546 C C . GLY B 1 226 ? 6.954 56.669 75.103 1.00 51.94 226 GLY B C 1
ATOM 3547 O O . GLY B 1 226 ? 6.403 55.673 75.576 1.00 51.94 226 GLY B O 1
ATOM 3548 N N . ALA B 1 227 ? 7.870 56.604 74.142 1.00 48.68 227 ALA B N 1
ATOM 3549 C CA . ALA B 1 227 ? 8.284 55.330 73.582 1.00 48.68 227 ALA B CA 1
ATOM 3550 C C . ALA B 1 227 ? 8.948 54.541 74.688 1.00 48.68 227 ALA B C 1
ATOM 3551 O O . ALA B 1 227 ? 8.871 53.318 74.718 1.00 48.68 227 ALA B O 1
ATOM 3553 N N . LEU B 1 228 ? 9.605 55.258 75.594 1.00 65.80 228 LEU B N 1
ATOM 3554 C CA . LEU B 1 228 ? 10.294 54.647 76.726 1.00 65.80 228 LEU B CA 1
ATOM 3555 C C . LEU B 1 2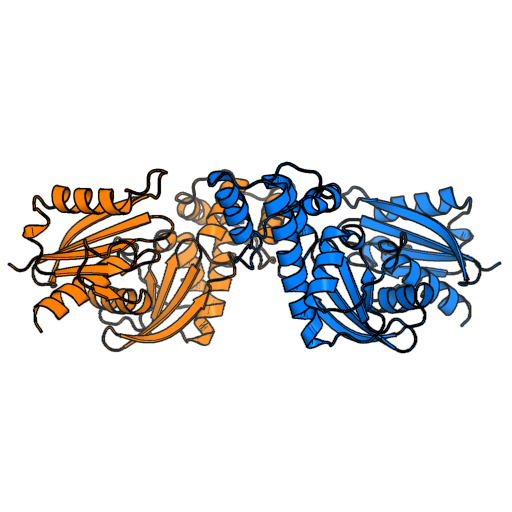28 ? 9.320 54.121 77.779 1.00 65.80 228 LEU B C 1
ATOM 3556 O O . LEU B 1 228 ? 9.541 53.070 78.385 1.00 65.80 228 LEU B O 1
ATOM 3561 N N . GLU B 1 229 ? 8.240 54.856 78.003 1.00 60.63 229 GLU B N 1
ATOM 3562 C CA . GLU B 1 229 ? 7.254 54.428 78.980 1.00 60.63 229 GLU B CA 1
ATOM 3563 C C . GLU B 1 229 ? 6.607 53.139 78.492 1.00 60.63 229 GLU B C 1
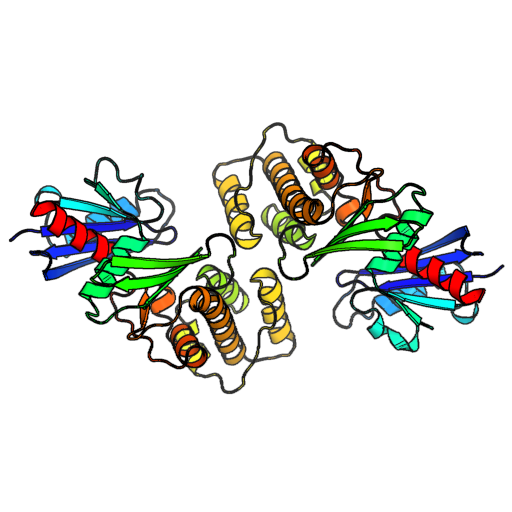ATOM 3564 O O . GLU B 1 229 ? 6.318 52.242 79.283 1.00 60.63 229 GLU B O 1
ATOM 3570 N N . GLU B 1 230 ? 6.401 53.047 77.182 1.00 58.47 230 GLU B N 1
ATOM 3571 C CA . GLU B 1 230 ? 5.799 51.861 76.584 1.00 58.47 230 GLU B CA 1
ATOM 3572 C C . GLU B 1 230 ? 6.725 50.667 76.755 1.00 58.47 230 GLU B C 1
ATOM 3573 O O . GLU B 1 230 ? 6.305 49.598 77.178 1.00 58.47 230 GLU B O 1
ATOM 3579 N N . GLY B 1 231 ? 7.994 50.863 76.422 1.00 53.04 231 GLY B N 1
ATOM 3580 C CA . GLY B 1 231 ? 8.958 49.788 76.528 1.00 53.04 231 GLY B CA 1
ATOM 3581 C C . GLY B 1 231 ? 9.133 49.271 77.939 1.00 53.04 231 GLY B C 1
ATOM 3582 O O . GLY B 1 231 ? 8.910 48.096 78.200 1.00 53.04 231 GLY B O 1
ATOM 3583 N N . LEU B 1 232 ? 9.530 50.149 78.852 1.00 47.99 232 LEU B N 1
ATOM 3584 C CA . LEU B 1 232 ? 9.753 49.771 80.244 1.00 47.99 232 LEU B CA 1
ATOM 3585 C C . LEU B 1 232 ? 8.452 49.599 81.029 1.00 47.99 232 LEU B C 1
ATOM 3586 O O . LEU B 1 232 ? 8.448 49.052 82.132 1.00 47.99 232 LEU B O 1
ATOM 3591 N N . GLY B 1 233 ? 7.348 50.081 80.471 1.00 63.51 233 GLY B N 1
ATOM 3592 C CA . GLY B 1 233 ? 6.072 49.949 81.153 1.00 63.51 233 GLY B CA 1
ATOM 3593 C C . GLY B 1 233 ? 5.991 50.578 82.535 1.00 63.51 233 GLY B C 1
ATOM 3594 O O . GLY B 1 233 ? 5.330 50.052 83.426 1.00 63.51 233 GLY B O 1
ATOM 3595 N N . VAL B 1 234 ? 6.668 51.705 82.715 1.00 69.31 234 VAL B N 1
ATOM 3596 C CA . VAL B 1 234 ? 6.655 52.426 83.982 1.00 69.31 234 VAL B CA 1
ATOM 3597 C C . VAL B 1 234 ? 6.688 53.912 83.668 1.00 69.31 234 VAL B C 1
ATOM 3598 O O . VAL B 1 234 ? 7.155 54.305 82.602 1.00 69.31 234 VAL B O 1
ATOM 3602 N N . GLU B 1 235 ? 6.179 54.733 84.581 1.00 53.09 235 GLU B N 1
ATOM 3603 C CA . GLU B 1 235 ? 6.186 56.179 84.379 1.00 53.09 235 GLU B CA 1
ATOM 3604 C C . GLU B 1 235 ? 7.601 56.737 84.249 1.00 53.09 235 GLU B C 1
ATOM 3605 O O . GLU B 1 235 ? 8.498 56.389 85.022 1.00 53.09 235 GLU B O 1
ATOM 3611 N N . ILE B 1 236 ? 7.796 57.604 83.262 1.00 70.56 236 ILE B N 1
ATOM 3612 C CA . ILE B 1 236 ? 9.084 58.254 83.058 1.00 70.56 236 ILE B CA 1
ATOM 3613 C C . ILE B 1 236 ? 8.807 59.735 83.291 1.00 70.56 236 ILE B C 1
ATOM 3614 O O . ILE B 1 236 ? 8.007 60.353 82.576 1.00 70.56 236 ILE B O 1
ATOM 3619 N N . LYS B 1 237 ? 9.452 60.293 84.307 1.00 63.44 237 LYS B N 1
ATOM 3620 C CA . LYS B 1 237 ? 9.264 61.693 84.643 1.00 63.44 237 LYS B CA 1
ATOM 3621 C C . LYS B 1 237 ? 10.285 62.581 83.954 1.00 63.44 237 LYS B C 1
ATOM 3622 O O . LYS B 1 237 ? 11.343 62.118 83.522 1.00 63.44 237 LYS B O 1
ATOM 3628 N N . THR B 1 238 ? 9.951 63.865 83.858 1.00 56.32 238 THR B N 1
ATOM 3629 C CA . THR B 1 238 ? 10.822 64.855 83.241 1.00 56.32 238 THR B CA 1
ATOM 3630 C C . THR B 1 238 ? 10.239 66.226 83.561 1.00 56.32 238 THR B C 1
ATOM 3631 O O . THR B 1 238 ? 9.040 66.355 83.816 1.00 56.32 238 THR B O 1
ATOM 3635 N N . SER B 1 239 ? 11.097 67.241 83.577 1.00 43.64 239 SER B N 1
ATOM 3636 C CA . SER B 1 239 ? 10.675 68.611 83.857 1.00 43.64 239 SER B CA 1
ATOM 3637 C C . SER B 1 239 ? 11.429 69.549 82.915 1.00 43.64 239 SER B C 1
ATOM 3638 O O . SER B 1 239 ? 12.366 69.138 82.231 1.00 43.64 239 SER B O 1
ATOM 3641 N N . PRO B 1 240 ? 11.025 70.822 82.861 1.00 76.51 240 PRO B N 1
ATOM 3642 C CA . PRO B 1 240 ? 11.670 71.816 81.999 1.00 76.51 240 PRO B CA 1
ATOM 3643 C C . PRO B 1 240 ? 13.191 71.852 82.194 1.00 76.51 240 PRO B C 1
ATOM 3644 O O . PRO B 1 240 ? 13.960 71.971 81.231 1.00 76.51 240 PRO B O 1
ATOM 3648 N N . LEU B 1 241 ? 13.607 71.740 83.452 1.00 58.72 241 LEU B N 1
ATOM 3649 C CA . LEU B 1 241 ? 15.018 71.762 83.833 1.00 58.72 241 LEU B CA 1
ATOM 3650 C C . LEU B 1 241 ? 15.786 70.535 83.375 1.00 58.72 241 LEU B C 1
ATOM 3651 O O . LEU B 1 241 ? 16.981 70.413 83.624 1.00 58.72 241 LEU B O 1
ATOM 3656 N N . ALA B 1 242 ? 15.094 69.628 82.708 1.00 62.09 242 ALA B N 1
ATOM 3657 C CA . ALA B 1 242 ? 15.702 68.399 82.230 1.00 62.09 242 ALA B CA 1
ATOM 3658 C C . ALA B 1 242 ? 17.122 68.546 81.691 1.00 62.09 242 ALA B C 1
ATOM 3659 O O . ALA B 1 242 ? 18.036 67.857 82.150 1.00 62.09 242 ALA B O 1
ATOM 3661 N N . GLN B 1 243 ? 17.309 69.443 80.726 1.00 49.29 243 GLN B N 1
ATOM 3662 C CA . GLN B 1 243 ? 18.618 69.635 80.103 1.00 49.29 243 GLN B CA 1
ATOM 3663 C C . GLN B 1 243 ? 19.628 70.370 80.979 1.00 49.29 243 GLN B C 1
ATOM 3664 O O . GLN B 1 243 ? 20.828 70.397 80.675 1.00 49.29 243 GLN B O 1
ATOM 3670 N N . TYR B 1 244 ? 19.144 70.953 82.071 1.00 46.91 244 TYR B N 1
ATOM 3671 C CA . TYR B 1 244 ? 20.005 71.686 82.995 1.00 46.91 244 TYR B CA 1
ATOM 3672 C C . TYR B 1 244 ? 20.339 70.851 84.226 1.00 46.91 244 TYR B C 1
ATOM 3673 O O . TYR B 1 244 ? 20.877 71.362 85.213 1.00 46.91 244 TYR B O 1
ATOM 3682 N N . ASN B 1 245 ? 20.016 69.568 84.168 1.00 30.74 245 ASN B N 1
ATOM 3683 C CA . ASN B 1 245 ? 20.266 68.685 85.288 1.00 30.74 245 ASN B CA 1
ATOM 3684 C C . ASN B 1 245 ? 21.750 68.562 85.610 1.00 30.74 245 ASN B C 1
ATOM 3685 O O . ASN B 1 245 ? 22.149 68.687 86.764 1.00 30.74 245 ASN B O 1
ATOM 3690 N N . GLY B 1 246 ? 22.574 68.322 84.601 1.00 41.38 246 GLY B N 1
ATOM 3691 C CA . GLY B 1 246 ? 23.998 68.189 84.849 1.00 41.38 246 GLY B CA 1
ATOM 3692 C C . GLY B 1 246 ? 24.572 69.412 85.535 1.00 41.38 246 GLY B C 1
ATOM 3693 O O . GLY B 1 246 ? 25.435 69.305 86.408 1.00 41.38 246 GLY B O 1
ATOM 3694 N N . ALA B 1 247 ? 24.094 70.585 85.139 1.00 48.80 247 ALA B N 1
ATOM 3695 C CA . ALA B 1 247 ? 24.570 71.825 85.722 1.00 48.80 247 ALA B CA 1
ATOM 3696 C C . ALA B 1 247 ? 24.027 71.928 87.134 1.00 48.80 247 ALA B C 1
ATOM 3697 O O . ALA B 1 247 ? 24.763 72.228 88.078 1.00 48.80 247 ALA B O 1
ATOM 3699 N N . LEU B 1 248 ? 22.731 71.672 87.273 1.00 27.21 248 LEU B N 1
ATOM 3700 C CA . LEU B 1 248 ? 22.072 71.737 88.578 1.00 27.21 248 LEU B CA 1
ATOM 3701 C C . LEU B 1 248 ? 22.802 70.859 89.587 1.00 27.21 248 LEU B C 1
ATOM 3702 O O . LEU B 1 248 ? 22.931 71.208 90.758 1.00 27.21 248 LEU B O 1
ATOM 3707 N N . GLY B 1 249 ? 23.275 69.713 89.115 1.00 54.26 249 GLY B N 1
ATOM 3708 C CA . GLY B 1 249 ? 23.989 68.810 89.986 1.00 54.26 249 GLY B CA 1
ATOM 3709 C C . GLY B 1 249 ? 25.287 69.452 90.419 1.00 54.26 249 GLY B C 1
ATOM 3710 O O . GLY B 1 249 ? 25.685 69.336 91.581 1.00 54.26 249 GLY B O 1
ATOM 3711 N N . ALA B 1 250 ? 25.949 70.135 89.489 1.00 45.54 250 ALA B N 1
ATOM 3712 C CA . ALA B 1 250 ? 27.217 70.791 89.793 1.00 45.54 250 ALA B CA 1
ATOM 3713 C C . ALA B 1 250 ? 27.003 71.893 90.820 1.00 45.54 250 ALA B C 1
ATOM 3714 O O . ALA B 1 250 ? 27.765 72.017 91.777 1.00 45.54 250 ALA B O 1
ATOM 3716 N N . ALA B 1 251 ? 25.956 72.685 90.628 1.00 59.07 251 ALA B N 1
ATOM 3717 C CA . ALA B 1 251 ? 25.664 73.763 91.556 1.00 59.07 251 ALA B CA 1
ATOM 3718 C C . ALA B 1 251 ? 25.391 73.216 92.962 1.00 59.07 251 ALA B C 1
ATOM 3719 O O . ALA B 1 251 ? 25.758 73.842 93.955 1.00 59.07 251 ALA B O 1
ATOM 3721 N N . LEU B 1 252 ? 24.757 72.051 93.049 1.00 51.26 252 LEU B N 1
ATOM 3722 C CA . LEU B 1 252 ? 24.466 71.452 94.346 1.00 51.26 252 LEU B CA 1
ATOM 3723 C C . LEU B 1 252 ? 25.747 70.944 95.002 1.00 51.26 252 LEU B C 1
ATOM 3724 O O . LEU B 1 252 ? 25.913 71.068 96.215 1.00 51.26 252 LEU B O 1
ATOM 3729 N N . TYR B 1 253 ? 26.654 70.373 94.212 1.00 69.46 253 TYR B N 1
ATOM 3730 C CA . TYR B 1 253 ? 27.918 69.899 94.764 1.00 69.46 253 TYR B CA 1
ATOM 3731 C C . TYR B 1 253 ? 28.788 71.075 95.160 1.00 69.46 253 TYR B C 1
ATOM 3732 O O . TYR B 1 253 ? 29.646 70.953 96.029 1.00 69.46 253 TYR B O 1
ATOM 3741 N N . ALA B 1 254 ? 28.569 72.210 94.504 1.00 60.27 254 ALA B N 1
ATOM 3742 C CA . ALA B 1 254 ? 29.324 73.431 94.788 1.00 60.27 254 ALA B CA 1
ATOM 3743 C C . ALA B 1 254 ? 28.900 73.984 96.141 1.00 60.27 254 ALA B C 1
ATOM 3744 O O . ALA B 1 254 ? 29.737 74.236 97.004 1.00 60.27 254 ALA B O 1
ATOM 3746 N N . TYR B 1 255 ? 27.594 74.178 96.314 1.00 66.17 255 TYR B N 1
ATOM 3747 C CA . TYR B 1 255 ? 27.057 74.683 97.568 1.00 66.17 255 TYR B CA 1
ATOM 3748 C C . TYR B 1 255 ? 27.414 73.736 98.705 1.00 66.17 255 TYR B C 1
ATOM 3749 O O . TYR B 1 255 ? 27.432 74.136 99.868 1.00 66.17 255 TYR B O 1
ATOM 3758 N N . LYS B 1 256 ? 27.674 72.475 98.372 1.00 49.54 256 LYS B N 1
ATOM 3759 C CA . LYS B 1 256 ? 28.036 71.493 99.384 1.00 49.54 256 LYS B CA 1
ATOM 3760 C C . LYS B 1 256 ? 29.512 71.683 99.737 1.00 49.54 256 LYS B C 1
ATOM 3761 O O . LYS B 1 256 ? 29.898 71.647 100.911 1.00 49.54 256 LYS B O 1
ATOM 3767 N N . LYS B 1 257 ? 30.329 71.906 98.714 1.00 78.81 257 LYS B N 1
ATOM 3768 C CA . LYS B 1 257 ? 31.756 72.122 98.905 1.00 78.81 257 LYS B CA 1
ATOM 3769 C C . LYS B 1 257 ? 31.985 73.449 99.614 1.00 78.81 257 LYS B C 1
ATOM 3770 O O . LYS B 1 257 ? 33.013 73.656 100.261 1.00 78.81 257 LYS B O 1
ATOM 3776 N N . ALA B 1 258 ? 31.014 74.345 99.483 1.00 93.74 258 ALA B N 1
ATOM 3777 C CA . ALA B 1 258 ? 31.096 75.662 100.093 1.00 93.74 258 ALA B CA 1
ATOM 3778 C C . ALA B 1 258 ? 30.465 75.660 101.470 1.00 93.74 258 ALA B C 1
ATOM 3779 O O . ALA B 1 258 ? 29.957 76.680 101.935 1.00 93.74 258 ALA B O 1
ATOM 3781 N N . ALA B 1 259 ? 30.482 74.503 102.117 1.00 76.19 259 ALA B N 1
ATOM 3782 C CA . ALA B 1 259 ? 29.930 74.384 103.454 1.00 76.19 259 ALA B CA 1
ATOM 3783 C C . ALA B 1 259 ? 30.834 73.451 104.250 1.00 76.19 259 ALA B C 1
ATOM 3784 O O . ALA B 1 259 ? 30.643 73.256 105.451 1.00 76.19 259 ALA B O 1
ATOM 3786 N N . LYS B 1 260 ? 31.823 72.884 103.559 1.00 61.41 260 LYS B N 1
ATOM 3787 C CA . LYS B 1 260 ? 32.802 71.988 104.169 1.00 61.41 260 LYS B CA 1
ATOM 3788 C C . LYS B 1 260 ? 34.178 72.246 103.557 1.00 61.41 260 LYS B C 1
ATOM 3789 O O . LYS B 1 260 ? 35.073 72.730 104.289 1.00 61.41 260 LYS B O 1
#

Nearest PDB structures (foldseek):
  1hux-assembly1_B  TM=1.004E+00  e=4.981E-54  Acidaminococcus fermentans
  4ehu-assembly1_A  TM=9.650E-01  e=7.422E-35  Clostridioides difficile
  7yyl-assembly4_H  TM=8.425E-01  e=2.030E-17  Carboxydothermus hydrogenoformans Z-2901
  3h1q-assembly1_A  TM=6.756E-01  e=3.476E-12  Carboxydothermus hydrogenoformans Z-2901
  3h1q-assembly2_B  TM=6.654E-01  e=1.270E-10  Carboxydothermus hydrogenoformans Z-2901

Solvent-accessible surface area: 23155 Å² total; per-residue (Å²): 113,63,56,0,4,0,0,5,7,14,38,77,6,0,18,0,0,0,0,60,47,10,161,86,50,51,10,84,9,66,13,74,49,32,131,74,53,67,0,22,52,101,0,18,59,64,0,18,122,85,20,163,34,134,165,140,69,20,54,34,11,0,0,0,0,181,20,56,79,85,8,120,78,80,13,87,57,82,35,42,27,31,23,0,8,0,29,0,0,23,75,38,29,113,94,4,53,0,0,0,6,0,18,20,69,27,3,11,0,0,26,1,71,148,7,72,47,75,64,76,55,62,23,90,157,60,0,4,1,0,7,48,3,2,63,29,0,2,106,46,0,148,35,141,63,90,39,0,8,99,41,10,72,142,31,127,141,169,16,79,15,104,25,44,14,2,5,18,0,38,36,40,0,82,48,42,60,89,152,68,29,77,82,32,8,0,0,14,2,1,5,52,12,0,4,58,64,1,31,38,40,0,97,185,25,28,51,51,172,40,1,0,0,0,7,21,20,1,116,12,96,18,0,57,21,10,0,49,131,48,28,59,65,135,6,83,46,26,127,40,1,37,31,0,0,0,0,0,0,0,14,40,0,71,110,100,27,62,218,110,68,54,0,4,0,0,7,14,20,42,81,7,4,16,0,0,0,0,62,47,8,159,85,52,52,12,84,9,69,16,66,94,44,154,56,132,43,4,35,51,111,0,5,55,65,0,11,121,86,20,163,35,143,129,156,74,15,56,39,12,0,1,0,1,184,20,68,115,74,12,159,70,86,18,94,61,89,37,43,34,30,23,0,7,0,28,0,0,22,74,39,28,113,94,5,53,0,0,0,6,0,18,23,75,26,2,11,0,0,26,1,72,148,8,74,47,75,66,75,55,63,23,90,146,60,0,3,1,0,7,41,2,2,65,30,0,1,106,47,0,148,34,139,65,90,40,1,8,99,41,9,72,141,31,127,141,170,17,80,16,103,24,54,17,3,7,28,0,43,43,40,0,83,49,44,59,91,136,65,31,76,80,32,8,0,0,14,2,1,5,52,11,0,3,55,64,1,32,39,40,0,95,183,25,28,52,50,171,40,2,0,0,0,7,21,18,1,118,12,96,17,0,59,20,10,0,49,132,47,29,58,64,136,6,81,46,29,123,36,2,35,25,0,0,0,0,0,0,0,15,38,0,74,110,103,31,63,219

Secondary structure (DSSP, 8-state):
--EEEEEEE-SSEEEEEEEETTTEEEEEEEEE--SS--HHHHHHHHHHHHHT--GGG-SEEEEESTTTTTTTTT-SEEE-HHHHHHHHHHHH-TT--EEEEEETTEEEEEEEETTEEEEEEEESS--TTSHHHHHHHHHHHT--TTTHHHHHTT--S-------SHHHHHHHHHHHHHTT--HHHHHHHHHHHHHHHHHHHHHTT---SSEEEESGGGG-HHHHHHHHHHH-S-EE--GGGGGHHHHHHHHHHHHHTT-/--EEEEEEE-SSEEEEEEEETTTEEEEEEEEE--TTS-HHHHHHHHHHHHHT--GGGEEEEEEESTTGGG-BTTBSEEE-HHHHHHHHHHHH-TT--EEEEEETTEEEEEEEETTEEEEEEEESS--TTSHHHHHHHHHHHT--TTTHHHHHTT--S-------SHHHHHHHHHHHHHTT--HHHHHHHHHHHHHHHHHHHHHTT---SSEEEESGGGG-HHHHHHHHHHH-S-EE--GGGGGHHHHHHHHHHHHHTT-